Protein AF-0000000072976111 (afdb_homodimer)

Solvent-accessible surface area (backbone atoms only — not comparable to full-atom values): 24534 Å² total; per-residue (Å²): 125,58,27,37,36,39,26,38,39,59,44,49,35,43,54,21,52,17,54,51,40,58,30,54,79,53,72,40,52,90,49,45,49,78,42,75,43,76,59,90,43,78,83,38,37,38,70,80,28,63,91,47,74,87,40,64,49,66,30,28,33,31,43,64,91,65,44,71,29,44,25,68,67,24,44,53,55,44,49,36,68,76,41,59,88,54,51,40,54,50,83,52,66,63,30,27,42,41,35,38,22,57,37,40,43,60,66,54,44,56,60,52,46,60,66,75,46,58,38,41,71,77,38,19,40,49,83,59,77,77,53,70,68,35,49,56,45,48,52,51,50,50,49,53,52,52,49,38,24,62,76,41,63,29,84,54,72,33,50,42,28,69,80,31,52,40,53,26,62,42,40,38,57,35,48,26,42,55,22,43,57,59,90,64,57,69,72,53,47,51,36,31,50,45,48,63,63,30,67,70,50,43,50,48,46,51,51,16,71,74,72,42,83,86,61,71,87,71,58,68,102,49,58,69,46,75,54,82,124,123,57,28,36,35,39,27,37,38,59,43,48,35,41,54,23,52,17,54,49,39,58,30,54,78,54,73,39,53,90,49,45,48,77,42,77,44,76,60,92,41,76,85,39,36,38,70,80,30,64,89,46,74,87,41,61,51,65,29,29,34,32,43,64,89,64,44,70,27,43,24,68,67,23,44,53,55,44,49,38,68,76,39,60,87,54,52,39,53,49,84,51,65,61,32,26,42,43,34,38,21,56,36,40,45,60,65,53,45,55,61,51,46,58,67,74,44,59,40,41,72,77,38,20,41,49,84,60,77,77,53,70,69,35,48,54,45,48,53,50,50,50,49,53,50,52,50,37,24,62,75,42,63,30,83,55,70,32,49,43,28,69,80,29,53,39,51,25,63,41,41,36,55,36,48,26,42,55,22,43,55,60,90,66,58,68,70,52,48,52,37,30,51,46,47,62,63,29,67,69,52,43,50,47,45,50,49,17,71,73,70,44,83,85,62,72,86,71,57,68,102,50,58,70,45,75,55,85,125

Nearest PDB structures (foldseek):
  4gf0-assembly1_A  TM=6.547E-01  e=2.265E-08  Sulfitobacter sp. NAS-14.1
  4png-assembly1_A  TM=7.060E-01  e=2.102E-06  Drosophila melanogaster
  7ebt-assembly2_B  TM=7.185E-01  e=7.086E-06  Aedes aegypti
  4yh2-assembly1_C  TM=6.946E-01  e=8.839E-06  Drosophila melanogaster
  3lxt-assembly1_A  TM=6.595E-01  e=6.705E-06  Pseudomonas protegens Pf-5

pLDDT: mean 95.56, std 4.3, range [70.62, 98.88]

Organism: NCBI:txid391626

Radius of gyration: 21.77 Å; Cα contacts (8 Å, |Δi|>4): 771; chains: 2; bounding box: 48×62×55 Å

InterPro domains:
  IPR004045 Glutathione S-transferase, N-terminal [PF13409] (49-81)
  IPR036249 Thioredoxin-like superfamily [SSF52833] (35-109)
  IPR036282 Glutathione S-transferase, C-terminal domain superfamily [SSF47616] (88-205)

Foldseek 3Di:
DAKEWEAEQLFFGLLSQLLLCLCVVLVNVVRYDYHYDYALDLQRQCVVCVVPPPASAPTWMADPVGDIDRASLSSQVVCCVVCVVSCQAPPPPVLRVLLVVLLVCLRPDLCQLCVVQTGGQFFAFPPADRDPVNVVSLVVNLVSQVVQCVRQVAPDLDRNHPNHSSLSSCLRVLRSCQRHVDPHDPNSVSNSVCSLPDPSSVVSSVCSVVPPDDRCVNDDPGDTDGRDD/DAKEWEAEQLFFGLLSQLLLCLCVVLVNVVRYDYHYDYALDLQRQCVVCVVPPPASAPTWMADPVGDIDRASVSSQVVCCVVCVVSCQAPPPPVLRVLLVVLLVCLRPDLCQLCVVQTGGQFFAFPPADRPPVNVVSLVVNLVSQVVQCVRQVAPDLDRNHPNHSSLSSCLSVLRSCQRHVDPHDPNSVSNSVCSLPDPSSVVSSVCSVVPPDDRCVNDDPGDTDGRDD

Structure (mmCIF, N/CA/C/O backbone):
data_AF-0000000072976111-model_v1
#
loop_
_entity.id
_entity.type
_entity.pdbx_description
1 polymer 'Putative gluthatione S-transferase'
#
loop_
_atom_site.group_PDB
_atom_site.id
_atom_site.type_symbol
_atom_site.label_atom_id
_atom_site.label_alt_id
_atom_site.label_comp_id
_atom_site.label_asym_id
_atom_site.label_entity_id
_atom_site.label_seq_id
_atom_site.pdbx_PDB_ins_code
_atom_site.Cartn_x
_atom_site.Cartn_y
_atom_site.Cartn_z
_atom_site.occupancy
_atom_site.B_iso_or_equiv
_atom_site.auth_seq_id
_atom_site.auth_comp_id
_atom_site.auth_asym_id
_atom_site.auth_atom_id
_atom_site.pdbx_PDB_model_num
ATOM 1 N N . MET A 1 1 ? 12.695 0.795 -25.906 1 77.62 1 MET A N 1
ATOM 2 C CA . MET A 1 1 ? 13.523 0.002 -25 1 77.62 1 MET A CA 1
ATOM 3 C C . MET A 1 1 ? 12.656 -0.801 -24.031 1 77.62 1 MET A C 1
ATOM 5 O O . MET A 1 1 ? 11.516 -0.433 -23.766 1 77.62 1 MET A O 1
ATOM 9 N N . LEU A 1 2 ? 13.156 -2.045 -23.531 1 92.69 2 LEU A N 1
ATOM 10 C CA . LEU A 1 2 ? 12.422 -3.002 -22.719 1 92.69 2 LEU A CA 1
ATOM 11 C C . LEU A 1 2 ? 12.453 -2.602 -21.25 1 92.69 2 LEU A C 1
ATOM 13 O O . LEU A 1 2 ? 13.383 -1.922 -20.812 1 92.69 2 LEU A O 1
ATOM 17 N N . TYR A 1 3 ? 11.375 -2.855 -20.609 1 98 3 TYR A N 1
ATOM 18 C CA . TYR A 1 3 ? 11.398 -2.826 -19.156 1 98 3 TYR A CA 1
ATOM 19 C C . TYR A 1 3 ? 12.25 -3.959 -18.594 1 98 3 TYR A C 1
ATOM 21 O O . TYR A 1 3 ? 12.398 -5.004 -19.234 1 98 3 TYR A O 1
ATOM 29 N N . GLN A 1 4 ? 12.875 -3.672 -17.469 1 98.19 4 GLN A N 1
ATOM 30 C CA . GLN A 1 4 ? 13.484 -4.75 -16.703 1 98.19 4 GLN A CA 1
ATOM 31 C C . GLN A 1 4 ? 12.641 -5.098 -15.477 1 98.19 4 GLN A C 1
ATOM 33 O O . GLN A 1 4 ? 12.109 -4.207 -14.805 1 98.19 4 GLN A O 1
ATOM 38 N N . LEU A 1 5 ? 12.484 -6.336 -15.242 1 98.38 5 LEU A N 1
ATOM 39 C CA . LEU A 1 5 ? 11.789 -6.832 -14.055 1 98.38 5 LEU A CA 1
ATOM 40 C C . LEU A 1 5 ? 12.641 -7.855 -13.312 1 98.38 5 LEU A C 1
ATOM 42 O O . LEU A 1 5 ? 12.93 -8.938 -13.844 1 98.38 5 LEU A O 1
ATOM 46 N N . ILE A 1 6 ? 13.117 -7.465 -12.164 1 98.19 6 ILE A N 1
ATOM 47 C CA . ILE A 1 6 ? 13.945 -8.336 -11.336 1 98.19 6 ILE A CA 1
ATOM 48 C C . ILE A 1 6 ? 13.086 -9.023 -10.281 1 98.19 6 ILE A C 1
ATOM 50 O O . ILE A 1 6 ? 12.43 -8.367 -9.477 1 98.19 6 ILE A O 1
ATOM 54 N N . LEU A 1 7 ? 13.102 -10.336 -10.328 1 97.75 7 LEU A N 1
ATOM 55 C CA . LEU A 1 7 ? 12.289 -11.18 -9.461 1 97.75 7 LEU A CA 1
ATOM 56 C C . LEU A 1 7 ? 13.156 -12.148 -8.672 1 97.75 7 LEU A C 1
ATOM 58 O O . LEU A 1 7 ? 14.336 -12.328 -8.984 1 97.75 7 LEU A O 1
ATOM 62 N N . GLY A 1 8 ? 12.578 -12.688 -7.633 1 96.75 8 GLY A N 1
ATOM 63 C CA . GLY A 1 8 ? 13.305 -13.641 -6.801 1 96.75 8 GLY A CA 1
ATOM 64 C C . GLY A 1 8 ? 12.922 -15.086 -7.078 1 96.75 8 GLY A C 1
ATOM 65 O O . GLY A 1 8 ? 12.148 -15.359 -8 1 96.75 8 GLY A O 1
ATOM 66 N N . ASN A 1 9 ? 13.562 -15.969 -6.246 1 96.88 9 ASN A N 1
ATOM 67 C CA . ASN A 1 9 ? 13.273 -17.406 -6.324 1 96.88 9 ASN A CA 1
ATOM 68 C C . ASN A 1 9 ? 11.781 -17.656 -6.516 1 96.88 9 ASN A C 1
ATOM 70 O O . ASN A 1 9 ? 10.969 -17.297 -5.664 1 96.88 9 ASN A O 1
ATOM 74 N N . ARG A 1 10 ? 11.422 -18.406 -7.609 1 97.94 10 ARG A N 1
ATOM 75 C CA . ARG A 1 10 ? 10.039 -18.547 -8.039 1 97.94 10 ARG A CA 1
ATOM 76 C C . ARG A 1 10 ? 9.234 -19.359 -7.027 1 97.94 10 ARG A C 1
ATOM 78 O O . ARG A 1 10 ? 8.008 -19.219 -6.945 1 97.94 10 ARG A O 1
ATOM 85 N N . LEU A 1 11 ? 9.898 -20.078 -6.176 1 97.56 11 LEU A N 1
ATOM 86 C CA . LEU A 1 11 ? 9.203 -21.016 -5.301 1 97.56 11 LEU A CA 1
ATOM 87 C C . LEU A 1 11 ? 8.867 -20.359 -3.963 1 97.56 11 LEU A C 1
ATOM 89 O O . LEU A 1 11 ? 8.062 -20.891 -3.193 1 97.56 11 LEU A O 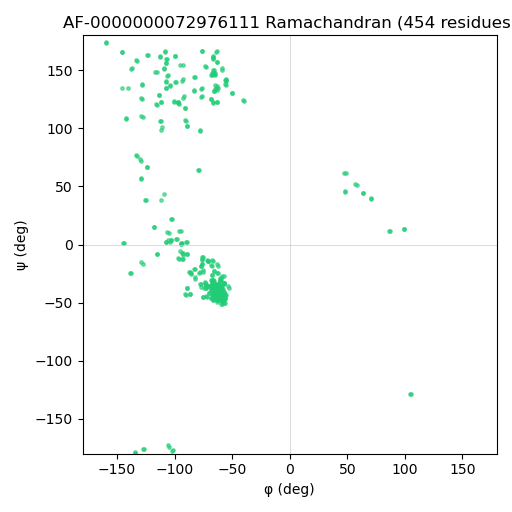1
ATOM 93 N N . TYR A 1 12 ? 9.492 -19.172 -3.758 1 96.12 12 TYR A N 1
ATOM 94 C CA . TYR A 1 12 ? 9.43 -18.734 -2.367 1 96.12 12 TYR A CA 1
ATOM 95 C C . TYR A 1 12 ? 9.148 -17.234 -2.279 1 96.12 12 TYR A C 1
ATOM 97 O O . TYR A 1 12 ? 8.68 -16.75 -1.246 1 96.12 12 TYR A O 1
ATOM 105 N N . PHE A 1 13 ? 9.469 -16.469 -3.301 1 94.75 13 PHE A N 1
ATOM 106 C CA . PHE A 1 13 ? 9.32 -15.023 -3.225 1 94.75 13 PHE A CA 1
ATOM 107 C C . PHE A 1 13 ? 7.93 -14.594 -3.682 1 94.75 13 PHE A C 1
ATOM 109 O O . PHE A 1 13 ? 7.672 -14.477 -4.883 1 94.75 13 PHE A O 1
ATOM 116 N N . SER A 1 14 ? 7.098 -14.297 -2.719 1 96.44 14 SER A N 1
ATOM 117 C CA . SER A 1 14 ? 5.656 -14.133 -2.902 1 96.44 14 SER A CA 1
ATOM 118 C C . SER A 1 14 ? 5.348 -12.969 -3.834 1 96.44 14 SER A C 1
ATOM 120 O O . SER A 1 14 ? 4.574 -13.109 -4.781 1 96.44 14 SER A O 1
ATOM 122 N N . TRP A 1 15 ? 6.008 -11.789 -3.631 1 97 15 TRP A N 1
ATOM 123 C CA . TRP A 1 15 ? 5.648 -10.609 -4.422 1 97 15 TRP A CA 1
ATOM 124 C C . TRP A 1 15 ? 6.23 -10.703 -5.828 1 97 15 TRP A C 1
ATOM 126 O O . TRP A 1 15 ? 5.793 -9.992 -6.734 1 97 15 TRP A O 1
ATOM 136 N N . SER A 1 16 ? 7.215 -11.547 -5.992 1 97.69 16 SER A N 1
ATOM 137 C CA . SER A 1 16 ? 7.707 -11.836 -7.336 1 97.69 16 SER A CA 1
ATOM 138 C C . SER A 1 16 ? 6.66 -12.586 -8.156 1 97.69 16 SER A C 1
ATOM 140 O O . SER A 1 16 ? 6.551 -12.375 -9.367 1 97.69 16 SER A O 1
ATOM 142 N N . ILE A 1 17 ? 5.887 -13.469 -7.512 1 98.56 17 ILE A N 1
ATOM 143 C CA . ILE A 1 17 ? 4.777 -14.141 -8.18 1 98.56 17 ILE A CA 1
ATOM 144 C C . ILE A 1 17 ? 3.789 -13.102 -8.711 1 98.56 17 ILE A C 1
ATOM 146 O O . ILE A 1 17 ? 3.385 -13.156 -9.875 1 98.56 17 ILE A O 1
ATOM 150 N N . ALA A 1 18 ? 3.432 -12.18 -7.863 1 98.81 18 ALA A N 1
ATOM 151 C CA . ALA A 1 18 ? 2.459 -11.148 -8.227 1 98.81 18 ALA A CA 1
ATOM 152 C C . ALA A 1 18 ? 2.938 -10.344 -9.43 1 98.81 18 ALA A C 1
ATOM 154 O O . ALA A 1 18 ? 2.189 -10.141 -10.391 1 98.81 18 ALA A O 1
ATOM 155 N N . ALA A 1 19 ? 4.176 -9.906 -9.367 1 98.75 19 ALA A N 1
ATOM 156 C CA . ALA A 1 19 ? 4.711 -9.078 -10.438 1 98.75 19 ALA A CA 1
ATOM 157 C C . ALA A 1 19 ? 4.777 -9.852 -11.75 1 98.75 19 ALA A C 1
ATOM 159 O O . ALA A 1 19 ? 4.469 -9.305 -12.812 1 98.75 19 ALA A O 1
ATOM 160 N N . TYR A 1 20 ? 5.18 -11.07 -11.711 1 98.81 20 TYR A N 1
ATOM 161 C CA . TYR A 1 20 ? 5.191 -11.914 -12.906 1 98.81 20 TYR A CA 1
ATOM 162 C C . TYR A 1 20 ? 3.801 -12.008 -13.516 1 98.81 20 TYR A C 1
ATOM 164 O O . TYR A 1 20 ? 3.639 -11.852 -14.734 1 98.81 20 TYR A O 1
ATOM 172 N N . LEU A 1 21 ? 2.84 -12.25 -12.656 1 98.88 21 LEU A N 1
ATOM 173 C CA . LEU A 1 21 ? 1.475 -12.43 -13.141 1 98.88 21 LEU A CA 1
ATOM 174 C C . LEU A 1 21 ? 0.918 -11.117 -13.688 1 98.88 21 LEU A C 1
ATOM 176 O O . LEU A 1 21 ? 0.111 -11.125 -14.617 1 98.88 21 LEU A O 1
ATOM 180 N N . MET A 1 22 ? 1.345 -9.945 -13.156 1 98.75 22 MET A N 1
ATOM 181 C CA . MET A 1 22 ? 0.943 -8.648 -13.695 1 98.75 22 MET A CA 1
ATOM 182 C C . MET A 1 22 ? 1.381 -8.5 -15.148 1 98.75 22 MET A C 1
ATOM 184 O O . MET A 1 22 ? 0.712 -7.832 -15.938 1 98.75 22 MET A O 1
ATOM 188 N N . VAL A 1 23 ? 2.488 -9.141 -15.477 1 98.5 23 VAL A N 1
ATOM 189 C CA . VAL A 1 23 ? 3.055 -9.008 -16.812 1 98.5 23 VAL A CA 1
ATOM 190 C C . VAL A 1 23 ? 2.484 -10.094 -17.734 1 98.5 23 VAL A C 1
ATOM 192 O O . VAL A 1 23 ? 2.025 -9.805 -18.844 1 98.5 23 VAL A O 1
ATOM 195 N N . GLU A 1 24 ? 2.404 -11.273 -17.234 1 98.56 24 GLU A N 1
ATOM 196 C CA . GLU A 1 24 ? 2.033 -12.43 -18.031 1 98.56 24 GLU A CA 1
ATOM 197 C C . GLU A 1 24 ? 0.538 -12.438 -18.328 1 98.56 24 GLU A C 1
ATOM 199 O O . GLU A 1 24 ? 0.13 -12.664 -19.469 1 98.56 24 GLU A O 1
ATOM 204 N N . LYS A 1 25 ? -0.302 -12.18 -17.328 1 98.62 25 LYS A N 1
ATOM 205 C CA . LYS A 1 25 ? -1.751 -12.32 -17.453 1 98.62 25 LYS A CA 1
ATOM 206 C C . LYS A 1 25 ? -2.336 -11.234 -18.344 1 98.62 25 LYS A C 1
ATOM 208 O O . LYS A 1 25 ? -3.475 -11.344 -18.812 1 98.62 25 LYS A O 1
ATOM 213 N N . PHE A 1 26 ? -1.549 -10.195 -18.625 1 98.5 26 PHE A N 1
ATOM 214 C CA . PHE A 1 26 ? -2.059 -9.094 -19.438 1 98.5 26 PHE A CA 1
ATOM 215 C C . PHE A 1 26 ? -1.263 -8.961 -20.719 1 98.5 26 PHE A C 1
ATOM 217 O O . PHE A 1 26 ? -1.257 -7.902 -21.344 1 98.5 26 PHE A O 1
ATOM 224 N N . ASP A 1 27 ? -0.489 -10 -21.047 1 97.94 27 ASP A N 1
ATOM 225 C CA . ASP A 1 27 ? 0.209 -10.141 -22.312 1 97.94 27 ASP A CA 1
ATOM 226 C C . ASP A 1 27 ? 1.253 -9.047 -22.5 1 97.94 27 ASP A C 1
ATOM 228 O O . ASP A 1 27 ? 1.357 -8.453 -23.578 1 97.94 27 ASP A O 1
ATOM 232 N N . LEU A 1 28 ? 1.996 -8.797 -21.438 1 98.19 28 LEU A N 1
ATOM 233 C CA . LEU A 1 28 ? 3.01 -7.746 -21.484 1 98.19 28 LEU A CA 1
ATOM 234 C C . LEU A 1 28 ? 4.41 -8.352 -21.531 1 98.19 28 LEU A C 1
ATOM 236 O O . LEU A 1 28 ? 5.402 -7.617 -21.578 1 98.19 28 LEU A O 1
ATOM 240 N N . SER A 1 29 ? 4.535 -9.641 -21.562 1 97 29 SER A N 1
ATOM 241 C CA . SER A 1 29 ? 5.812 -10.328 -21.422 1 97 29 SER A CA 1
ATOM 242 C C . SER A 1 29 ? 6.812 -9.859 -22.484 1 97 29 SER A C 1
ATOM 244 O O . SER A 1 29 ? 8.008 -9.766 -22.219 1 97 29 SER A O 1
ATOM 246 N N . ASP A 1 30 ? 6.34 -9.516 -23.672 1 97.25 30 ASP A N 1
ATOM 247 C CA . ASP A 1 30 ? 7.223 -9.117 -24.75 1 97.25 30 ASP A CA 1
ATOM 248 C C . ASP A 1 30 ? 7.84 -7.746 -24.484 1 97.25 30 ASP A C 1
ATOM 250 O O . ASP A 1 30 ? 8.812 -7.359 -25.141 1 97.25 30 ASP A O 1
ATOM 254 N N . HIS A 1 31 ? 7.324 -7.02 -23.547 1 97.94 31 HIS A N 1
ATOM 255 C CA . HIS A 1 31 ? 7.824 -5.684 -23.234 1 97.94 31 HIS A CA 1
ATOM 256 C C . HIS A 1 31 ? 8.852 -5.73 -22.109 1 97.94 31 HIS A C 1
ATOM 258 O O . HIS A 1 31 ? 9.438 -4.703 -21.75 1 97.94 31 HIS A O 1
ATOM 264 N N . PHE A 1 32 ? 9.164 -6.953 -21.578 1 98.44 32 PHE A N 1
ATOM 265 C CA . PHE A 1 32 ? 9.961 -7.027 -20.359 1 98.44 32 PHE A CA 1
ATOM 266 C C . PHE A 1 32 ? 11.148 -7.969 -20.547 1 98.44 32 PHE A C 1
ATOM 268 O O . PHE A 1 32 ? 11.016 -9.016 -21.188 1 98.44 32 PHE A O 1
ATOM 275 N N . ASP A 1 33 ? 12.258 -7.543 -20.062 1 98.38 33 ASP A N 1
ATOM 276 C CA . ASP A 1 33 ? 13.359 -8.438 -19.703 1 98.38 33 ASP A CA 1
ATOM 277 C C . ASP A 1 33 ? 13.258 -8.891 -18.25 1 98.38 33 ASP A C 1
ATOM 279 O O . ASP A 1 33 ? 13.547 -8.117 -17.344 1 98.38 33 ASP A O 1
ATOM 283 N N . ILE A 1 34 ? 12.875 -10.133 -18.016 1 98.12 34 ILE A N 1
ATOM 284 C CA . ILE A 1 34 ? 12.648 -10.648 -16.672 1 98.12 34 ILE A CA 1
ATOM 285 C C . ILE A 1 34 ? 13.891 -11.391 -16.188 1 98.12 34 ILE A C 1
ATOM 287 O O . ILE A 1 34 ? 14.375 -12.312 -16.844 1 98.12 34 ILE A O 1
ATOM 291 N N . LYS A 1 35 ? 14.422 -10.961 -15.07 1 97.56 35 LYS A N 1
ATOM 292 C CA . LYS A 1 35 ? 15.57 -11.586 -14.438 1 97.56 35 LYS A CA 1
ATOM 293 C C . LYS A 1 35 ? 15.195 -12.211 -13.094 1 97.56 35 LYS A C 1
ATOM 295 O O . LYS A 1 35 ? 14.602 -11.547 -12.25 1 97.56 35 LYS A O 1
ATOM 300 N N . ILE A 1 36 ? 15.555 -13.469 -12.914 1 98.12 36 ILE A N 1
ATOM 301 C CA . ILE A 1 36 ? 15.352 -14.172 -11.648 1 98.12 36 ILE A CA 1
ATOM 302 C C . ILE A 1 36 ? 16.656 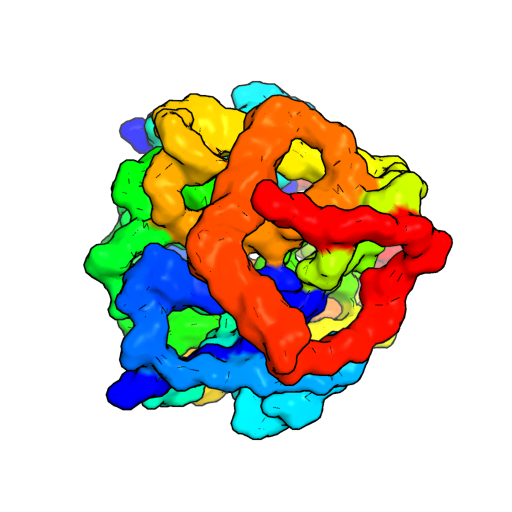-14.219 -10.867 1 98.12 36 ILE A C 1
ATOM 304 O O . ILE A 1 36 ? 17.688 -14.648 -11.391 1 98.12 36 ILE A O 1
ATOM 308 N N . VAL A 1 37 ? 16.625 -13.695 -9.641 1 97.06 37 VAL A N 1
ATOM 309 C CA . VAL A 1 37 ? 17.797 -13.773 -8.766 1 97.06 37 VAL A CA 1
ATOM 310 C C . VAL A 1 37 ? 17.484 -14.688 -7.582 1 97.06 37 VAL A C 1
ATOM 312 O O . VAL A 1 37 ? 16.328 -14.969 -7.293 1 97.06 37 VAL A O 1
ATOM 315 N N . HIS A 1 38 ? 18.516 -15.172 -6.883 1 95.62 38 HIS A N 1
ATOM 316 C CA . HIS A 1 38 ? 18.344 -16.172 -5.84 1 95.62 38 HIS A CA 1
ATOM 317 C C . HIS A 1 38 ? 19.047 -15.75 -4.551 1 95.62 38 HIS A C 1
ATOM 319 O O . HIS A 1 38 ? 20.016 -16.391 -4.125 1 95.62 38 HIS A O 1
ATOM 325 N N . PRO A 1 39 ? 18.406 -14.766 -3.91 1 91.19 39 PRO A N 1
ATOM 326 C CA . PRO A 1 39 ? 18.969 -14.438 -2.594 1 91.19 39 PRO A CA 1
ATOM 327 C C . PRO A 1 39 ? 18.812 -15.578 -1.589 1 91.19 39 PRO A C 1
ATOM 329 O O . PRO A 1 39 ? 17.812 -16.281 -1.595 1 91.19 39 PRO A O 1
ATOM 332 N N . GLU A 1 40 ? 19.828 -15.656 -0.709 1 82.38 40 GLU A N 1
ATOM 333 C CA . GLU A 1 40 ? 19.766 -16.688 0.328 1 82.38 40 GLU A CA 1
ATOM 334 C C . GLU A 1 40 ? 18.812 -16.281 1.44 1 82.38 40 GLU A C 1
ATOM 336 O O . GLU A 1 40 ? 18.25 -17.141 2.119 1 82.38 40 GLU A O 1
ATOM 341 N N . ALA A 1 41 ? 18.859 -15.016 1.67 1 76.56 41 ALA A N 1
ATOM 342 C CA . ALA A 1 41 ? 17.953 -14.414 2.645 1 76.56 41 ALA A CA 1
ATOM 343 C C . ALA A 1 41 ? 17.547 -13.008 2.219 1 76.56 41 ALA A C 1
ATOM 345 O O . ALA A 1 41 ? 18.078 -12.461 1.257 1 76.56 41 ALA A O 1
ATOM 346 N N . GLU A 1 42 ? 16.484 -12.516 2.918 1 70.62 42 GLU A N 1
ATOM 347 C CA . GLU A 1 42 ? 16.016 -11.156 2.625 1 70.62 42 GLU A CA 1
ATOM 348 C C . GLU A 1 42 ? 17.172 -10.156 2.699 1 70.62 42 GLU A C 1
ATOM 350 O O . GLU A 1 42 ? 17.25 -9.227 1.892 1 70.62 42 GLU A O 1
ATOM 355 N N . ALA A 1 43 ? 18.031 -10.398 3.631 1 75.19 43 ALA A N 1
ATOM 356 C CA . ALA A 1 43 ? 19.156 -9.492 3.832 1 75.19 43 ALA A CA 1
ATOM 357 C C . ALA A 1 43 ? 20.109 -9.539 2.645 1 75.19 43 ALA A C 1
ATOM 359 O O . ALA A 1 43 ? 20.891 -8.602 2.43 1 75.19 43 ALA A O 1
ATOM 360 N N . ASP A 1 44 ? 19.922 -10.523 1.878 1 86.69 44 ASP A N 1
ATOM 361 C CA . ASP A 1 44 ? 20.828 -10.727 0.755 1 86.69 44 ASP A CA 1
ATOM 362 C C . ASP A 1 44 ? 20.297 -10.047 -0.509 1 86.69 44 ASP A C 1
ATOM 364 O O . ASP A 1 44 ? 21.031 -9.93 -1.503 1 86.69 44 ASP A O 1
ATOM 368 N N . VAL A 1 45 ? 19.125 -9.586 -0.448 1 89.25 45 VAL A N 1
ATOM 369 C CA . VAL A 1 45 ? 18.516 -8.969 -1.62 1 89.25 45 VAL A CA 1
ATOM 370 C C . VAL A 1 45 ? 19.312 -7.742 -2.033 1 89.25 45 VAL A C 1
ATOM 372 O O . VAL A 1 45 ? 19.469 -7.469 -3.225 1 89.25 45 VAL A O 1
ATOM 375 N N . ALA A 1 46 ? 19.797 -7.039 -1.009 1 87.25 46 ALA A N 1
ATOM 376 C CA . ALA A 1 46 ? 20.531 -5.797 -1.248 1 87.25 46 ALA A CA 1
ATOM 377 C C . ALA A 1 46 ? 21.734 -6.039 -2.154 1 87.25 46 ALA A C 1
ATOM 379 O O . ALA A 1 46 ? 22.094 -5.176 -2.959 1 87.25 46 ALA A O 1
ATOM 380 N N . ARG A 1 47 ? 22.328 -7.195 -2.021 1 89.5 47 ARG A N 1
ATOM 381 C CA . ARG A 1 47 ? 23.5 -7.531 -2.828 1 89.5 47 ARG A CA 1
ATOM 382 C C . ARG A 1 47 ? 23.141 -7.574 -4.312 1 89.5 47 ARG A C 1
ATOM 384 O O . ARG A 1 47 ? 23.922 -7.105 -5.152 1 89.5 47 ARG A O 1
ATOM 391 N N . PHE A 1 48 ? 22.016 -8.102 -4.633 1 91.62 48 PHE A N 1
ATOM 392 C CA . PHE A 1 48 ? 21.578 -8.242 -6.016 1 91.62 48 PHE A CA 1
ATOM 393 C C . PHE A 1 48 ? 21.109 -6.906 -6.582 1 91.62 48 PHE A C 1
ATOM 395 O O . PHE A 1 48 ? 21.094 -6.719 -7.801 1 91.62 48 PHE A O 1
ATOM 402 N N . LEU A 1 49 ? 20.734 -5.988 -5.707 1 94.12 49 LEU A N 1
ATOM 403 C CA . LEU A 1 49 ? 20.188 -4.703 -6.125 1 94.12 49 LEU A CA 1
ATOM 404 C C . LEU A 1 49 ? 21.203 -3.58 -5.906 1 94.12 49 LEU A C 1
ATOM 406 O O . LEU A 1 49 ? 20.859 -2.4 -6.016 1 94.12 49 LEU A O 1
ATOM 410 N N . LYS A 1 50 ? 22.422 -3.877 -5.613 1 92 50 LYS A N 1
ATOM 411 C CA . LYS A 1 50 ? 23.438 -2.914 -5.203 1 92 50 LYS A CA 1
ATOM 412 C C . LYS A 1 50 ? 23.641 -1.842 -6.27 1 92 50 LYS A C 1
ATOM 414 O O . LYS A 1 50 ? 23.953 -0.695 -5.949 1 92 50 LYS A O 1
ATOM 419 N N . ASP A 1 51 ? 23.391 -2.115 -7.516 1 92 51 ASP A N 1
ATOM 420 C CA . ASP A 1 51 ? 23.656 -1.189 -8.609 1 92 51 ASP A CA 1
ATOM 421 C C . ASP A 1 51 ? 22.391 -0.44 -9.016 1 92 51 ASP A C 1
ATOM 423 O O . ASP A 1 51 ? 22.391 0.322 -9.984 1 92 51 ASP A O 1
ATOM 427 N N . ILE A 1 52 ? 21.312 -0.678 -8.25 1 93.56 52 ILE A N 1
ATOM 428 C CA . ILE A 1 52 ? 20.031 -0.05 -8.562 1 93.56 52 ILE A CA 1
ATOM 429 C C . ILE A 1 52 ? 19.469 0.626 -7.316 1 93.56 52 ILE A C 1
ATOM 431 O O . ILE A 1 52 ? 18.328 0.374 -6.934 1 93.56 52 ILE A O 1
ATOM 435 N N . PRO A 1 53 ? 20.266 1.541 -6.746 1 90.94 53 PRO A N 1
ATOM 436 C CA . PRO A 1 53 ? 19.719 2.252 -5.586 1 90.94 53 PRO A CA 1
ATOM 437 C C . PRO A 1 53 ? 18.516 3.131 -5.945 1 90.94 53 PRO A C 1
ATOM 439 O O . PRO A 1 53 ? 18.422 3.615 -7.078 1 90.94 53 PRO A O 1
ATOM 442 N N . PRO A 1 54 ? 17.578 3.258 -5.055 1 93.38 54 PRO A N 1
ATOM 443 C CA . PRO A 1 54 ? 17.609 2.828 -3.656 1 93.38 54 PRO A CA 1
ATOM 444 C C . PRO A 1 54 ? 16.812 1.539 -3.42 1 93.38 54 PRO A C 1
ATOM 446 O O . PRO A 1 54 ? 16.359 1.288 -2.305 1 93.38 54 PRO A O 1
ATOM 449 N N . ALA A 1 55 ? 16.594 0.75 -4.453 1 94.62 55 ALA A N 1
ATOM 450 C CA . ALA A 1 55 ? 15.828 -0.487 -4.359 1 94.62 55 ALA A CA 1
ATOM 451 C C . ALA A 1 55 ? 16.406 -1.409 -3.287 1 94.62 55 ALA A C 1
ATOM 453 O O . ALA A 1 55 ? 17.625 -1.516 -3.141 1 94.62 55 ALA A O 1
ATOM 454 N N . ARG A 1 56 ? 15.516 -2.072 -2.576 1 91.94 56 ARG A N 1
ATOM 455 C CA . ARG A 1 56 ? 15.977 -2.982 -1.533 1 91.94 56 ARG A CA 1
ATOM 456 C C . ARG A 1 56 ? 15.078 -4.207 -1.438 1 91.94 56 ARG A C 1
ATOM 458 O O . ARG A 1 56 ? 15.234 -5.035 -0.539 1 91.94 56 ARG A O 1
ATOM 465 N N . THR A 1 57 ? 14.078 -4.227 -2.314 1 92.75 57 THR A N 1
ATOM 466 C CA . THR A 1 57 ? 13.141 -5.348 -2.283 1 92.75 57 THR A CA 1
ATOM 467 C C . THR A 1 57 ? 12.898 -5.895 -3.688 1 92.75 57 THR A C 1
ATOM 469 O O . THR A 1 57 ? 13.242 -5.238 -4.68 1 92.75 57 THR A O 1
ATOM 472 N N . LEU A 1 58 ? 12.461 -7.109 -3.775 1 95.56 58 LEU A N 1
ATOM 473 C CA . LEU A 1 58 ? 11.93 -7.715 -4.992 1 95.56 58 LEU A CA 1
ATOM 474 C C . LEU A 1 58 ? 10.422 -7.879 -4.91 1 95.56 58 LEU A C 1
ATOM 476 O O . LEU A 1 58 ? 9.883 -8.164 -3.836 1 95.56 58 LEU A O 1
ATOM 480 N N . PRO A 1 59 ? 9.711 -7.633 -5.953 1 97.5 59 PRO A N 1
ATOM 481 C CA . PRO A 1 59 ? 10.164 -7.281 -7.301 1 97.5 59 PRO A CA 1
ATOM 482 C C . PRO A 1 59 ? 10.695 -5.855 -7.391 1 97.5 59 PRO A C 1
ATOM 484 O O . PRO A 1 59 ? 10.328 -5.004 -6.578 1 97.5 59 PRO A O 1
ATOM 487 N N . THR A 1 60 ? 11.562 -5.645 -8.32 1 98.06 60 THR A N 1
ATOM 488 C CA . THR A 1 60 ? 12.008 -4.32 -8.734 1 98.06 60 THR A CA 1
ATOM 489 C C . THR A 1 60 ? 11.906 -4.172 -10.25 1 98.06 60 THR A C 1
ATOM 491 O O . THR A 1 60 ? 12.359 -5.039 -11 1 98.06 60 THR A O 1
ATOM 494 N N . MET A 1 61 ? 11.234 -3.166 -10.719 1 98.44 61 MET A N 1
ATOM 495 C CA . MET A 1 61 ? 11.094 -2.857 -12.133 1 98.44 61 MET A CA 1
ATOM 496 C C . MET A 1 61 ? 11.914 -1.627 -12.508 1 98.44 61 MET A C 1
ATOM 498 O O . MET A 1 61 ? 11.969 -0.657 -11.75 1 98.44 61 MET A O 1
ATOM 502 N N . ILE A 1 62 ? 12.609 -1.669 -13.562 1 97.88 62 ILE A N 1
ATOM 503 C CA . ILE A 1 62 ? 13.289 -0.514 -14.141 1 97.88 62 ILE A CA 1
ATOM 504 C C . ILE A 1 62 ? 12.641 -0.144 -15.469 1 97.88 62 ILE A C 1
ATOM 506 O O . ILE A 1 62 ? 12.531 -0.98 -16.375 1 97.88 62 ILE A O 1
ATOM 510 N N . THR A 1 63 ? 12.195 1.032 -15.555 1 97.06 63 THR A N 1
ATOM 511 C CA . THR A 1 63 ? 11.539 1.499 -16.781 1 97.06 63 THR A CA 1
ATOM 512 C C . THR A 1 63 ? 12.57 1.793 -17.859 1 97.06 63 THR A C 1
ATOM 514 O O . THR A 1 63 ? 13.766 1.882 -17.578 1 97.06 63 THR A O 1
ATOM 517 N N . PRO A 1 64 ? 12.07 1.951 -19.094 1 95.94 64 PRO A N 1
ATOM 518 C CA . PRO A 1 64 ? 13 2.205 -20.188 1 95.94 64 PRO A CA 1
ATOM 519 C C . PRO A 1 64 ? 13.812 3.486 -19.984 1 95.94 64 PRO A C 1
ATOM 521 O O . PRO A 1 64 ? 14.953 3.57 -20.438 1 95.94 64 PRO A O 1
ATOM 524 N N . GLU A 1 65 ? 13.234 4.445 -19.281 1 93.69 65 GLU A N 1
ATOM 525 C CA . GLU A 1 65 ? 13.938 5.711 -19.062 1 93.69 65 GLU A CA 1
ATOM 526 C C . GLU A 1 65 ? 14.789 5.664 -17.797 1 93.69 65 GLU A C 1
ATOM 528 O O . GLU A 1 65 ? 15.391 6.668 -17.406 1 93.69 65 GLU A O 1
ATOM 533 N N . GLY A 1 66 ? 14.82 4.535 -17.125 1 94.06 66 GLY A N 1
ATOM 534 C CA . GLY A 1 66 ? 15.805 4.305 -16.078 1 94.06 66 GLY A CA 1
ATOM 535 C C . GLY A 1 66 ? 15.258 4.531 -14.688 1 94.06 66 GLY A C 1
ATOM 536 O O . GLY A 1 66 ? 16.016 4.531 -13.711 1 94.06 66 GLY A O 1
ATOM 537 N N . VAL A 1 67 ? 13.969 4.637 -14.555 1 95.06 67 VAL A N 1
ATOM 538 C CA . VAL A 1 67 ? 13.391 4.84 -13.227 1 95.06 67 VAL A CA 1
ATOM 539 C C . VAL A 1 67 ? 13.25 3.494 -12.516 1 95.06 67 VAL A C 1
ATOM 541 O O . VAL A 1 67 ? 12.781 2.518 -13.109 1 95.06 67 VAL A O 1
ATOM 544 N N . VAL A 1 68 ? 13.703 3.463 -11.242 1 97 68 VAL A N 1
ATOM 545 C CA . VAL A 1 68 ? 13.617 2.268 -10.406 1 97 68 VAL A CA 1
ATOM 546 C C . VAL A 1 68 ? 12.305 2.277 -9.625 1 97 68 VAL A C 1
ATOM 548 O O . VAL A 1 68 ? 12.047 3.197 -8.844 1 97 68 VAL A O 1
ATOM 551 N N . VAL A 1 69 ? 11.477 1.284 -9.891 1 97.38 69 VAL A N 1
ATOM 552 C CA . VAL A 1 69 ? 10.211 1.103 -9.18 1 97.38 69 VAL A CA 1
ATOM 553 C C . VAL A 1 69 ? 10.281 -0.152 -8.312 1 97.38 69 VAL A C 1
ATOM 555 O O . VAL A 1 69 ? 10.117 -1.269 -8.812 1 97.38 69 VAL A O 1
ATOM 558 N N . SER A 1 70 ? 10.562 0.058 -6.996 1 93.56 70 SER A N 1
ATOM 559 C CA . SER A 1 70 ? 10.852 -1.081 -6.129 1 93.56 70 SER A CA 1
ATOM 560 C C . SER A 1 70 ? 9.711 -1.329 -5.145 1 93.56 70 SER A C 1
ATOM 562 O O . SER A 1 70 ? 9.953 -1.559 -3.957 1 93.56 70 SER A O 1
ATOM 564 N N . ASP A 1 71 ? 8.438 -1.276 -5.539 1 93.38 71 ASP A N 1
ATOM 565 C CA . ASP A 1 71 ? 7.242 -1.578 -4.758 1 93.38 71 ASP A CA 1
ATOM 566 C C . ASP A 1 71 ? 6.164 -2.211 -5.633 1 93.38 71 ASP A C 1
ATOM 568 O O . ASP A 1 71 ? 5.883 -1.727 -6.73 1 93.38 71 ASP A O 1
ATOM 572 N N . SER A 1 72 ? 5.598 -3.256 -5.059 1 96.06 72 SER A N 1
ATOM 573 C CA . SER A 1 72 ? 4.676 -4.027 -5.891 1 96.06 72 SER A CA 1
ATOM 574 C C . SER A 1 72 ? 3.426 -3.221 -6.227 1 96.06 72 SER A C 1
ATOM 576 O O . SER A 1 72 ? 2.891 -3.326 -7.332 1 96.06 72 SER A O 1
ATOM 578 N N . SER A 1 73 ? 2.99 -2.457 -5.277 1 97.44 73 SER A N 1
ATOM 579 C CA . SER A 1 73 ? 1.817 -1.625 -5.531 1 97.44 73 SER A CA 1
ATOM 580 C C . SER A 1 73 ? 2.131 -0.522 -6.539 1 97.44 73 SER A C 1
ATOM 582 O O . SER A 1 73 ? 1.297 -0.188 -7.383 1 97.44 73 SER A O 1
ATOM 584 N N . ALA A 1 74 ? 3.305 0.044 -6.43 1 98.38 74 ALA A N 1
ATOM 585 C CA . ALA A 1 74 ? 3.744 1.044 -7.402 1 98.38 74 ALA A CA 1
ATOM 586 C C . ALA A 1 74 ? 3.891 0.432 -8.789 1 98.38 74 ALA A C 1
ATOM 588 O O . ALA A 1 74 ? 3.49 1.038 -9.789 1 98.38 74 ALA A O 1
ATOM 589 N N . ILE A 1 75 ? 4.438 -0.76 -8.867 1 98.62 75 ILE A N 1
ATOM 590 C CA . ILE A 1 75 ? 4.582 -1.46 -10.141 1 98.62 75 ILE A CA 1
ATOM 591 C C . ILE A 1 75 ? 3.207 -1.67 -10.766 1 98.62 75 ILE A C 1
ATOM 593 O O . ILE A 1 75 ? 3.008 -1.379 -11.953 1 98.62 75 ILE A O 1
ATOM 597 N N . ALA A 1 76 ? 2.246 -2.105 -9.984 1 98.69 76 ALA A N 1
ATOM 598 C CA . ALA A 1 76 ? 0.897 -2.381 -10.469 1 98.69 76 ALA A CA 1
ATOM 599 C C . ALA A 1 76 ? 0.27 -1.131 -11.078 1 98.69 76 ALA A C 1
ATOM 601 O O . ALA A 1 76 ? -0.196 -1.156 -12.219 1 98.69 76 ALA A O 1
ATOM 602 N N . GLU A 1 77 ? 0.296 -0.036 -10.336 1 98.62 77 GLU A N 1
ATOM 603 C CA . GLU A 1 77 ? -0.34 1.193 -10.797 1 98.62 77 GLU A CA 1
ATOM 604 C C . GLU A 1 77 ? 0.399 1.778 -12 1 98.62 77 GLU A C 1
ATOM 606 O O . GLU A 1 77 ? -0.224 2.312 -12.922 1 98.62 77 GLU A O 1
ATOM 611 N N . GLU A 1 78 ? 1.694 1.657 -12.008 1 98.06 78 GLU A N 1
ATOM 612 C CA . GLU A 1 78 ? 2.463 2.197 -13.125 1 98.06 78 GLU A CA 1
ATOM 613 C C . GLU A 1 78 ? 2.225 1.391 -14.398 1 98.06 78 GLU A C 1
ATOM 615 O O . GLU A 1 78 ? 2.098 1.959 -15.484 1 98.06 78 GLU A O 1
ATOM 620 N N . LEU A 1 79 ? 2.191 0.076 -14.234 1 98.44 79 LEU A N 1
ATOM 621 C CA . LEU A 1 79 ? 1.876 -0.74 -15.406 1 98.44 79 LEU A CA 1
ATOM 622 C C . LEU A 1 79 ? 0.531 -0.339 -16 1 98.44 79 LEU A C 1
ATOM 624 O O . LEU A 1 79 ? 0.403 -0.2 -17.219 1 98.44 79 LEU A O 1
ATOM 628 N N . SER A 1 80 ? -0.413 -0.152 -15.117 1 98.25 80 SER A N 1
ATOM 629 C CA . SER A 1 80 ? -1.74 0.239 -15.578 1 98.25 80 SER A CA 1
ATOM 630 C C . SER A 1 80 ? -1.695 1.566 -16.328 1 98.25 80 SER A C 1
ATOM 632 O O . SER A 1 80 ? -2.391 1.742 -17.328 1 98.25 80 SER A O 1
ATOM 634 N N . SER A 1 81 ? -0.916 2.52 -15.836 1 97.31 81 SER A N 1
ATOM 635 C CA . SER A 1 81 ? -0.809 3.828 -16.469 1 97.31 81 SER A CA 1
ATOM 636 C C . SER A 1 81 ? -0.064 3.74 -17.797 1 97.31 81 SER A C 1
ATOM 638 O O . SER A 1 81 ? -0.408 4.438 -18.75 1 97.31 81 SER A O 1
ATOM 640 N N . ARG A 1 82 ? 0.917 2.904 -17.891 1 97.31 82 ARG A N 1
ATOM 641 C CA . ARG A 1 82 ? 1.812 2.867 -19.031 1 97.31 82 ARG A CA 1
ATOM 642 C C . ARG A 1 82 ? 1.251 1.972 -20.141 1 97.31 82 ARG A C 1
ATOM 644 O O . ARG A 1 82 ? 1.614 2.115 -21.312 1 97.31 82 ARG A O 1
ATOM 651 N N . PHE A 1 83 ? 0.393 1.035 -19.781 1 97.88 83 PHE A N 1
ATOM 652 C CA . PHE A 1 83 ? -0.28 0.158 -20.734 1 97.88 83 PHE A CA 1
ATOM 653 C C . PHE A 1 83 ? -1.793 0.254 -20.578 1 97.88 83 PHE A C 1
ATOM 655 O O . PHE A 1 83 ? -2.455 -0.737 -20.266 1 97.88 83 PHE A O 1
ATOM 662 N N . PRO A 1 84 ? -2.34 1.396 -20.891 1 96.06 84 PRO A N 1
ATOM 663 C CA . PRO A 1 84 ? -3.764 1.625 -20.641 1 96.06 84 PRO A CA 1
ATOM 664 C C . PRO A 1 84 ? -4.664 0.672 -21.422 1 96.06 84 PRO A C 1
ATOM 666 O O . PRO A 1 84 ? -5.77 0.357 -20.969 1 96.06 84 PRO A O 1
ATOM 669 N N . ASP A 1 85 ? -4.238 0.143 -22.5 1 97.25 85 ASP A N 1
ATOM 670 C CA . ASP A 1 85 ? -5.051 -0.732 -23.344 1 97.25 85 ASP A CA 1
ATOM 671 C C . ASP A 1 85 ? -5.176 -2.123 -22.719 1 97.25 85 ASP A C 1
ATOM 673 O O . ASP A 1 85 ? -6.051 -2.902 -23.109 1 97.25 85 ASP A O 1
ATOM 677 N N . ALA A 1 86 ? -4.312 -2.428 -21.781 1 97.56 86 ALA A N 1
ATOM 678 C CA . ALA A 1 86 ? -4.324 -3.752 -21.156 1 97.56 86 ALA A CA 1
ATOM 679 C C . ALA A 1 86 ? -5.461 -3.877 -20.156 1 97.56 86 ALA A C 1
ATOM 681 O O . ALA A 1 86 ? -5.805 -4.98 -19.734 1 97.56 86 ALA A O 1
ATOM 682 N N . GLN A 1 87 ? -6.102 -2.768 -19.781 1 96.75 87 GLN A N 1
ATOM 683 C CA . GLN A 1 87 ? -7.25 -2.762 -18.875 1 96.75 87 GLN A CA 1
ATOM 684 C C . GLN A 1 87 ? -6.988 -3.631 -17.641 1 96.75 87 GLN A C 1
ATOM 686 O O . GLN A 1 87 ? -7.773 -4.531 -17.344 1 96.75 87 GLN A O 1
ATOM 691 N N . MET A 1 88 ? -5.969 -3.197 -16.938 1 98.56 88 MET A N 1
ATOM 692 C CA . MET A 1 88 ? -5.441 -4.047 -15.875 1 98.56 88 MET A CA 1
ATOM 693 C C . MET A 1 88 ? -6.258 -3.895 -14.602 1 98.56 88 MET A C 1
ATOM 695 O O . MET A 1 88 ? -6.176 -4.73 -13.695 1 98.56 88 MET A O 1
ATOM 699 N N . TRP A 1 89 ? -6.98 -2.793 -14.484 1 98.38 89 TRP A N 1
ATOM 700 C CA . TRP A 1 89 ? -8.016 -2.596 -13.469 1 98.38 89 TRP A CA 1
ATOM 701 C C . TRP A 1 89 ? -9.406 -2.646 -14.094 1 98.38 89 TRP A C 1
ATOM 703 O O . TRP A 1 89 ? -9.57 -2.381 -15.281 1 98.38 89 TRP A O 1
ATOM 713 N N . PRO A 1 90 ? -10.445 -2.992 -13.227 1 97.06 90 PRO A N 1
ATOM 714 C CA . PRO A 1 90 ? -11.805 -2.973 -13.781 1 97.06 90 PRO A CA 1
ATOM 715 C C . PRO A 1 90 ? -12.164 -1.623 -14.398 1 97.06 90 PRO A C 1
ATOM 717 O O . PRO A 1 90 ? -11.805 -0.575 -13.859 1 97.06 90 PRO A O 1
ATOM 720 N N . SER A 1 91 ? -12.867 -1.619 -15.508 1 95.31 91 SER A N 1
ATOM 721 C CA . SER A 1 91 ? -13.305 -0.391 -16.156 1 95.31 91 SER A CA 1
ATOM 722 C C . SER A 1 91 ? -14.43 0.281 -15.383 1 95.31 91 SER A C 1
ATOM 724 O O . SER A 1 91 ? -14.539 1.51 -15.375 1 95.31 91 SER A O 1
ATOM 726 N N . ASN A 1 92 ? -15.344 -0.575 -14.812 1 95.56 92 ASN A N 1
ATOM 727 C CA . ASN A 1 92 ? -16.391 -0.04 -13.953 1 95.56 92 ASN A CA 1
ATOM 728 C C . ASN A 1 92 ? -15.805 0.629 -12.711 1 95.56 92 ASN A C 1
ATOM 730 O O . ASN A 1 92 ? -15.078 -0.004 -11.945 1 95.56 92 ASN A O 1
ATOM 734 N N . PRO A 1 93 ? -16.109 1.939 -12.477 1 96.06 93 PRO A N 1
ATOM 735 C CA . PRO A 1 93 ? -15.469 2.672 -11.375 1 96.06 93 PRO A CA 1
ATOM 736 C C . PRO A 1 93 ? -15.742 2.045 -10.016 1 96.06 93 PRO A C 1
ATOM 738 O O . PRO A 1 93 ? -14.883 2.08 -9.133 1 96.06 93 PRO A O 1
ATOM 741 N N . ALA A 1 94 ? -16.922 1.505 -9.844 1 95.75 94 ALA A N 1
ATOM 742 C CA . ALA A 1 94 ? -17.234 0.863 -8.57 1 95.75 94 ALA A CA 1
ATOM 743 C C . ALA A 1 94 ? -16.375 -0.378 -8.352 1 95.75 94 ALA A C 1
ATOM 745 O O . ALA A 1 94 ? -15.82 -0.573 -7.266 1 95.75 94 ALA A O 1
ATOM 746 N N . ALA A 1 95 ? -16.281 -1.189 -9.367 1 96.88 95 ALA A N 1
ATOM 747 C CA . ALA A 1 95 ? -15.477 -2.4 -9.289 1 96.88 95 ALA A CA 1
ATOM 748 C C . ALA A 1 95 ? -13.992 -2.061 -9.148 1 96.88 95 ALA A C 1
ATOM 750 O O . ALA A 1 95 ? -13.258 -2.742 -8.43 1 96.88 95 ALA A O 1
ATOM 751 N N . ARG A 1 96 ? -13.57 -1.004 -9.859 1 97.69 96 ARG A N 1
ATOM 752 C CA . ARG A 1 96 ? -12.18 -0.558 -9.773 1 97.69 96 ARG A CA 1
ATOM 753 C C . ARG A 1 96 ? -11.836 -0.122 -8.352 1 97.69 96 ARG A C 1
ATOM 755 O O . ARG A 1 96 ? -10.789 -0.495 -7.82 1 97.69 96 ARG A O 1
ATOM 762 N N . ALA A 1 97 ? -12.734 0.623 -7.746 1 97.69 97 ALA A N 1
ATOM 763 C CA . ALA A 1 97 ? -12.531 1.093 -6.379 1 97.69 97 ALA A CA 1
ATOM 764 C C . ALA A 1 97 ? -12.453 -0.078 -5.402 1 97.69 97 ALA A C 1
ATOM 766 O O . ALA A 1 97 ? -11.617 -0.086 -4.496 1 97.69 97 ALA A O 1
ATOM 767 N N . MET A 1 98 ? -13.297 -1.01 -5.602 1 96.94 98 MET A N 1
ATOM 768 C CA . MET A 1 98 ? -13.305 -2.197 -4.754 1 96.94 98 MET A CA 1
ATOM 769 C C . MET A 1 98 ? -12.016 -2.988 -4.914 1 96.94 98 MET A C 1
ATOM 771 O O . MET A 1 98 ? -11.391 -3.377 -3.924 1 96.94 98 MET A O 1
ATOM 775 N N . ALA A 1 99 ? -11.633 -3.182 -6.125 1 98.06 99 ALA A N 1
ATOM 776 C CA . ALA A 1 99 ? -10.406 -3.928 -6.422 1 98.06 99 ALA A CA 1
ATOM 777 C C . ALA A 1 99 ? -9.188 -3.252 -5.801 1 98.06 99 ALA A C 1
ATOM 779 O O . ALA A 1 99 ? -8.352 -3.914 -5.184 1 98.06 99 ALA A O 1
ATOM 780 N N . ARG A 1 100 ? -9.094 -1.937 -5.938 1 98.31 100 ARG A N 1
ATOM 781 C CA . ARG A 1 100 ? -7.977 -1.188 -5.375 1 98.31 100 ARG A CA 1
ATOM 782 C C . ARG A 1 100 ? -7.977 -1.265 -3.852 1 98.31 100 ARG A C 1
ATOM 784 O O . ARG A 1 100 ? -6.914 -1.33 -3.229 1 98.31 100 ARG A O 1
ATOM 791 N N . THR A 1 101 ? -9.148 -1.301 -3.285 1 98.06 101 THR A N 1
ATOM 792 C CA . THR A 1 101 ? -9.258 -1.322 -1.83 1 98.06 101 THR A CA 1
ATOM 793 C C . THR A 1 101 ? -8.711 -2.629 -1.266 1 98.06 101 THR A C 1
ATOM 795 O O . THR A 1 101 ? -7.887 -2.619 -0.346 1 98.06 101 THR A O 1
ATOM 798 N N . VAL A 1 102 ? -9.102 -3.699 -1.826 1 98 102 VAL A N 1
ATOM 799 C CA . VAL A 1 102 ? -8.672 -4.984 -1.282 1 98 102 VAL A CA 1
ATOM 800 C C . VAL A 1 102 ? -7.195 -5.219 -1.614 1 98 102 VAL A C 1
ATOM 802 O O . VAL A 1 102 ? -6.461 -5.812 -0.821 1 98 102 VAL A O 1
ATOM 805 N N . ALA A 1 103 ? -6.734 -4.727 -2.773 1 98.38 103 ALA A N 1
ATOM 806 C CA . ALA A 1 103 ? -5.328 -4.844 -3.139 1 98.38 103 ALA A CA 1
ATOM 807 C C . ALA A 1 103 ? -4.441 -4.039 -2.189 1 98.38 103 ALA A C 1
ATOM 809 O O . ALA A 1 103 ? -3.369 -4.5 -1.792 1 98.38 103 ALA A O 1
ATOM 810 N N . ALA A 1 104 ? -4.898 -2.859 -1.875 1 98.12 104 ALA A N 1
ATOM 811 C CA . ALA A 1 104 ? -4.141 -2.012 -0.957 1 98.12 104 ALA A CA 1
ATOM 812 C C . ALA A 1 104 ? -4.066 -2.639 0.432 1 98.12 104 ALA A C 1
ATOM 814 O O . ALA A 1 104 ? -3.035 -2.553 1.104 1 98.12 104 ALA A O 1
ATOM 815 N N . GLU A 1 105 ? -5.156 -3.248 0.871 1 97.56 105 GLU A N 1
ATOM 816 C CA . GLU A 1 105 ? -5.117 -3.93 2.16 1 97.56 105 GLU A CA 1
ATOM 817 C C . GLU A 1 105 ? -4.133 -5.098 2.141 1 97.56 105 GLU A C 1
ATOM 819 O O . GLU A 1 105 ? -3.396 -5.312 3.104 1 97.56 105 GLU A O 1
ATOM 824 N N . MET A 1 106 ? -4.125 -5.812 1.053 1 98 106 MET A N 1
ATOM 825 C CA . MET A 1 106 ? -3.148 -6.891 0.918 1 98 106 MET A CA 1
ATOM 826 C C . MET A 1 106 ? -1.726 -6.352 1.022 1 98 106 MET A C 1
ATOM 828 O O . MET A 1 106 ? -0.858 -6.988 1.624 1 98 106 MET A O 1
ATOM 832 N N . HIS A 1 107 ? -1.483 -5.246 0.454 1 97.12 107 HIS A N 1
ATOM 833 C CA . HIS A 1 107 ? -0.164 -4.629 0.381 1 97.12 107 HIS A CA 1
ATOM 834 C C . HIS A 1 107 ? 0.316 -4.191 1.761 1 97.12 107 HIS A C 1
ATOM 836 O O . HIS A 1 107 ? 1.511 -4.258 2.059 1 97.12 107 HIS A O 1
ATOM 842 N N . SER A 1 108 ? -0.542 -3.787 2.643 1 95.44 108 SER A N 1
ATOM 843 C CA . SER A 1 108 ? -0.114 -3.143 3.881 1 95.44 108 SER A CA 1
ATOM 844 C C . SER A 1 108 ? -0.469 -3.992 5.098 1 95.44 108 SER A C 1
ATOM 846 O O . SER A 1 108 ? -0.075 -3.674 6.219 1 95.44 108 SER A O 1
ATOM 848 N N . SER A 1 109 ? -1.225 -5.066 4.918 1 95.5 109 SER A N 1
ATOM 849 C CA . SER A 1 109 ? -1.751 -5.809 6.062 1 95.5 109 SER A CA 1
ATOM 850 C C . SER A 1 109 ? -1.401 -7.289 5.965 1 95.5 109 SER A C 1
ATOM 852 O O . SER A 1 109 ? -0.476 -7.672 5.246 1 95.5 109 SER A O 1
ATOM 854 N N . PHE A 1 110 ? -1.885 -8.047 6.875 1 97.12 110 PHE A N 1
ATOM 855 C CA . PHE A 1 110 ? -1.766 -9.5 6.945 1 97.12 110 PHE A CA 1
ATOM 856 C C . PHE A 1 110 ? -0.333 -9.906 7.27 1 97.12 110 PHE A C 1
ATOM 858 O O . PHE A 1 110 ? 0.19 -10.867 6.691 1 97.12 110 PHE A O 1
ATOM 865 N N . GLY A 1 111 ? 0.316 -9.18 8.141 1 94.69 111 GLY A N 1
ATOM 866 C CA . GLY A 1 111 ? 1.689 -9.461 8.531 1 94.69 111 GLY A CA 1
ATOM 867 C C . GLY A 1 111 ? 1.859 -10.836 9.164 1 94.69 111 GLY A C 1
ATOM 868 O O . GLY A 1 111 ? 2.9 -11.469 9 1 94.69 111 GLY A O 1
ATOM 869 N N . GLY A 1 112 ? 0.876 -11.305 9.914 1 95 112 GLY A N 1
ATOM 870 C CA . GLY A 1 112 ? 0.922 -12.641 10.484 1 95 112 GLY A CA 1
ATOM 871 C C . GLY A 1 112 ? 0.95 -13.734 9.438 1 95 112 GLY A C 1
ATOM 872 O O . GLY A 1 112 ? 1.813 -14.609 9.477 1 95 112 GLY A O 1
ATOM 873 N N . LEU A 1 113 ? 0.077 -13.656 8.508 1 96.38 113 LEU A N 1
ATOM 874 C CA . LEU A 1 113 ? 0.005 -14.641 7.43 1 96.38 113 LEU A CA 1
ATOM 875 C C . LEU A 1 113 ? 1.254 -14.578 6.555 1 96.38 113 LEU A C 1
ATOM 877 O O . LEU A 1 113 ? 1.848 -15.617 6.242 1 96.38 113 LEU A O 1
ATOM 881 N N . ARG A 1 114 ? 1.688 -13.383 6.176 1 95 114 ARG A N 1
ATOM 882 C CA . ARG A 1 114 ? 2.783 -13.203 5.227 1 95 114 ARG A CA 1
ATOM 883 C C . ARG A 1 114 ? 4.121 -13.555 5.867 1 95 114 ARG A C 1
ATOM 885 O O . ARG A 1 114 ? 5.023 -14.07 5.195 1 95 114 ARG A O 1
ATOM 892 N N . GLY A 1 115 ? 4.25 -13.289 7.129 1 91.25 115 GLY A N 1
ATOM 893 C CA . GLY A 1 115 ? 5.484 -13.57 7.848 1 91.25 115 GLY A CA 1
ATOM 894 C C . GLY A 1 115 ? 5.52 -14.961 8.445 1 91.25 115 GLY A C 1
ATOM 895 O O . GLY A 1 115 ? 6.559 -15.625 8.43 1 91.25 115 GLY A O 1
ATOM 896 N N . GLY A 1 116 ? 4.434 -15.445 8.938 1 91.69 116 GLY A N 1
ATOM 897 C CA . GLY A 1 116 ? 4.359 -16.703 9.656 1 91.69 116 GLY A CA 1
ATOM 898 C C . GLY A 1 116 ? 4.18 -17.906 8.742 1 91.69 116 GLY A C 1
ATOM 899 O O . GLY A 1 116 ? 4.551 -19.031 9.102 1 91.69 116 GLY A O 1
ATOM 900 N N . TRP A 1 117 ? 3.643 -17.641 7.594 1 93.31 117 TRP A N 1
ATOM 901 C CA . TRP A 1 117 ? 3.35 -18.703 6.641 1 93.31 117 TRP A CA 1
ATOM 902 C C . TRP A 1 117 ? 3.824 -18.328 5.238 1 93.31 117 TRP A C 1
ATOM 904 O O . TRP A 1 117 ? 3.012 -18.031 4.359 1 93.31 117 TRP A O 1
ATOM 914 N N . PRO A 1 118 ? 5.109 -18.438 5.043 1 93.62 118 PRO A N 1
ATOM 915 C CA . PRO A 1 118 ? 5.676 -18 3.762 1 93.62 118 PRO A CA 1
ATOM 916 C C . PRO A 1 118 ? 5.219 -18.875 2.59 1 93.62 118 PRO A C 1
ATOM 918 O O . PRO A 1 118 ? 4.746 -20 2.795 1 93.62 118 PRO A O 1
ATOM 921 N N . VAL A 1 119 ? 5.359 -18.359 1.408 1 96.81 119 VAL A N 1
ATOM 922 C CA . VAL A 1 119 ? 5.055 -19.109 0.191 1 96.81 119 VAL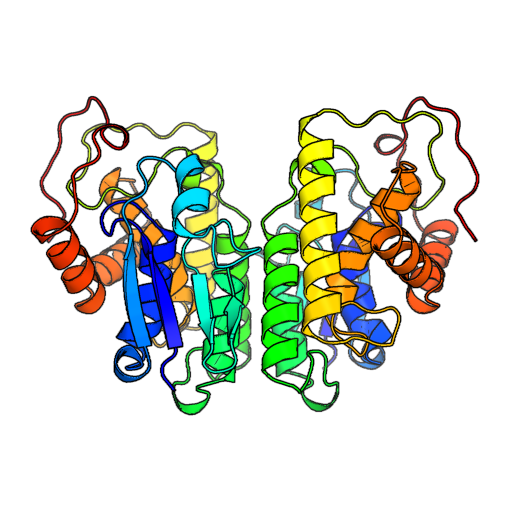 A CA 1
ATOM 923 C C . VAL A 1 119 ? 6.008 -20.297 0.06 1 96.81 119 VAL A C 1
ATOM 925 O O . VAL A 1 119 ? 7.199 -20.188 0.352 1 96.81 119 VAL A O 1
ATOM 928 N N . ASN A 1 120 ? 5.586 -21.375 -0.233 1 97.38 120 ASN A N 1
ATOM 929 C CA . ASN A 1 120 ? 6.273 -22.594 -0.642 1 97.38 120 ASN A CA 1
ATOM 930 C C . ASN A 1 120 ? 5.488 -23.344 -1.713 1 97.38 120 ASN A C 1
ATOM 932 O O . ASN A 1 120 ? 4.461 -23.969 -1.421 1 97.38 120 ASN A O 1
ATOM 936 N N . LEU A 1 121 ? 6 -23.328 -2.93 1 98.12 121 LEU A N 1
ATOM 937 C CA . LEU A 1 121 ? 5.238 -23.875 -4.047 1 98.12 121 LEU A CA 1
ATOM 938 C C . LEU A 1 121 ? 5.645 -25.312 -4.32 1 98.12 121 LEU A C 1
ATOM 940 O O . LEU A 1 121 ? 5.277 -25.875 -5.355 1 98.12 121 LEU A O 1
ATOM 944 N N . ARG A 1 122 ? 6.371 -25.922 -3.473 1 97.38 122 ARG A N 1
ATOM 945 C CA . ARG A 1 122 ? 6.871 -27.266 -3.727 1 97.38 122 ARG A CA 1
ATOM 946 C C . ARG A 1 122 ? 5.855 -28.312 -3.297 1 97.38 122 ARG A C 1
ATOM 948 O O . ARG A 1 122 ? 5.703 -29.344 -3.957 1 97.38 122 ARG A O 1
ATOM 955 N N . HIS A 1 123 ? 5.246 -28.125 -2.162 1 96.25 123 HIS A N 1
ATOM 956 C CA . HIS A 1 123 ? 4.344 -29.094 -1.558 1 96.25 123 HIS A CA 1
ATOM 957 C C . HIS A 1 123 ? 3.416 -28.422 -0.543 1 96.25 123 HIS A C 1
ATOM 959 O O . HIS A 1 123 ? 3.514 -27.219 -0.305 1 96.25 123 HIS A O 1
ATOM 965 N N . THR A 1 124 ? 2.475 -29.188 -0.048 1 97.44 124 THR A N 1
ATOM 966 C CA . THR A 1 124 ? 1.602 -28.719 1.026 1 97.44 124 THR A CA 1
ATOM 967 C C . THR A 1 124 ? 1.928 -29.438 2.332 1 97.44 124 THR A C 1
ATOM 969 O O . THR A 1 124 ? 2.443 -30.562 2.32 1 97.44 124 THR A O 1
ATOM 972 N N . PHE A 1 125 ? 1.683 -28.812 3.404 1 97.19 125 PHE A N 1
ATOM 973 C CA . PHE A 1 125 ? 2.035 -29.375 4.703 1 97.19 125 PHE A CA 1
ATOM 974 C C . PHE A 1 125 ? 0.819 -30 5.371 1 97.19 125 PHE A C 1
ATOM 976 O O . PHE A 1 125 ? -0.28 -29.438 5.324 1 97.19 125 PHE A O 1
ATOM 983 N N . GLN A 1 126 ? 1.067 -31.109 5.977 1 95.88 126 GLN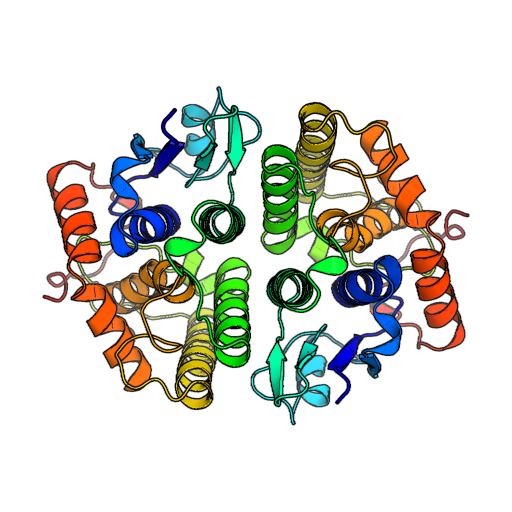 A N 1
ATOM 984 C CA . GLN A 1 126 ? 0.033 -31.75 6.773 1 95.88 126 GLN A CA 1
ATOM 985 C C . GLN A 1 126 ? 0.11 -31.312 8.234 1 95.88 126 GLN A C 1
ATOM 987 O O . GLN A 1 126 ? 1.188 -31.328 8.836 1 95.88 126 GLN A O 1
ATOM 992 N N . GLY A 1 127 ? -0.967 -30.891 8.711 1 93.44 127 GLY A N 1
ATOM 993 C CA . GLY A 1 127 ? -1.055 -30.703 10.148 1 93.44 127 GLY A CA 1
ATOM 994 C C . GLY A 1 127 ? -0.552 -29.344 10.609 1 93.44 127 GLY A C 1
ATOM 995 O O . GLY A 1 127 ? -0.311 -29.141 11.797 1 93.44 127 GLY A O 1
ATOM 996 N N . ALA A 1 128 ? -0.341 -28.484 9.727 1 93.12 128 ALA A N 1
ATOM 997 C CA . ALA A 1 128 ? 0.021 -27.141 10.148 1 93.12 128 ALA A CA 1
ATOM 998 C C . ALA A 1 128 ? -1.106 -26.5 10.953 1 93.12 128 ALA A C 1
ATOM 1000 O O . ALA A 1 128 ? -2.273 -26.562 10.555 1 93.12 128 ALA A O 1
ATOM 1001 N N . VAL A 1 129 ? -0.735 -25.859 12.102 1 91.94 129 VAL A N 1
ATOM 1002 C CA . VAL A 1 129 ? -1.73 -25.219 12.953 1 91.94 129 VAL A CA 1
ATOM 1003 C C . VAL A 1 129 ? -1.485 -23.719 13.008 1 91.94 129 VAL A C 1
ATOM 1005 O O . VAL A 1 129 ? -0.403 -23.266 13.391 1 91.94 129 VAL A O 1
ATOM 1008 N N . ALA A 1 130 ? -2.48 -22.969 12.602 1 90.94 130 ALA A N 1
ATOM 1009 C CA . ALA A 1 130 ? -2.373 -21.516 12.602 1 90.94 130 ALA A CA 1
ATOM 1010 C C . ALA A 1 130 ? -2.531 -20.953 14.008 1 90.94 130 ALA A C 1
ATOM 1012 O O . ALA A 1 130 ? -3.488 -21.281 14.711 1 90.94 130 ALA A O 1
ATOM 1013 N N . PRO A 1 131 ? -1.601 -20.156 14.445 1 93.44 131 PRO A N 1
ATOM 1014 C CA . PRO A 1 131 ? -1.842 -19.438 15.703 1 93.44 131 PRO A CA 1
ATOM 1015 C C . PRO A 1 131 ? -3.027 -18.484 15.617 1 93.44 131 PRO A C 1
ATOM 1017 O O . PRO A 1 131 ? -3.465 -18.125 14.516 1 93.44 131 PRO A O 1
ATOM 1020 N N . PRO A 1 132 ? -3.488 -18.016 16.766 1 94.38 132 PRO A N 1
ATOM 1021 C CA . PRO A 1 132 ? -4.711 -17.219 16.812 1 94.38 132 PRO A CA 1
ATOM 1022 C C . PRO A 1 132 ? -4.605 -15.938 15.992 1 94.38 132 PRO A C 1
ATOM 1024 O O . PRO A 1 132 ? -5.586 -15.516 15.375 1 94.38 132 PRO A O 1
ATOM 1027 N N . ASN A 1 133 ? -3.514 -15.305 15.969 1 94.69 133 ASN A N 1
ATOM 1028 C CA . ASN A 1 133 ? -3.357 -14.07 15.195 1 94.69 133 ASN A CA 1
ATOM 1029 C C . ASN A 1 133 ? -3.51 -14.32 13.703 1 94.69 133 ASN A C 1
ATOM 1031 O O . ASN A 1 133 ? -4.094 -13.5 12.984 1 94.69 133 ASN A O 1
ATOM 1035 N N . ILE A 1 134 ? -3.061 -15.406 13.227 1 95.69 134 ILE A N 1
ATOM 1036 C CA . ILE A 1 134 ? -3.17 -15.773 11.82 1 95.69 134 ILE A CA 1
ATOM 1037 C C . ILE A 1 134 ? -4.613 -16.141 11.492 1 95.69 134 ILE A C 1
ATOM 1039 O O . ILE A 1 134 ? -5.125 -15.789 10.422 1 95.69 134 ILE A O 1
ATOM 1043 N N . GLU A 1 135 ? -5.273 -16.75 12.43 1 95.31 135 GLU A N 1
ATOM 1044 C CA . GLU A 1 135 ? -6.684 -17.094 12.242 1 95.31 135 GLU A CA 1
ATOM 1045 C C . GLU A 1 135 ? -7.531 -15.828 12.086 1 95.31 135 GLU A C 1
ATOM 1047 O O . GLU A 1 135 ? -8.461 -15.797 11.273 1 95.31 135 GLU A O 1
ATOM 1052 N N . ARG A 1 136 ? -7.273 -14.867 12.914 1 95.44 136 ARG A N 1
ATOM 1053 C CA . ARG A 1 136 ? -7.984 -13.594 12.812 1 95.44 136 ARG A CA 1
ATOM 1054 C C . ARG A 1 136 ? -7.734 -12.938 11.453 1 95.44 136 ARG A C 1
ATOM 1056 O O . ARG A 1 136 ? -8.648 -12.375 10.859 1 95.44 136 ARG A O 1
ATOM 1063 N N . GLU A 1 137 ? -6.516 -13.016 10.961 1 97.19 137 GLU A N 1
ATOM 1064 C CA . GLU A 1 137 ? -6.188 -12.453 9.656 1 97.19 137 GLU A CA 1
ATOM 1065 C C . GLU A 1 137 ? -6.871 -13.234 8.531 1 97.19 137 GLU A C 1
ATOM 1067 O O . GLU A 1 137 ? -7.305 -12.648 7.539 1 97.19 137 GLU A O 1
ATOM 1072 N N . LEU A 1 138 ? -6.953 -14.547 8.711 1 97.38 138 LEU A N 1
ATOM 1073 C CA . LEU A 1 138 ? -7.676 -15.352 7.734 1 97.38 138 LEU A CA 1
ATOM 1074 C C . LEU A 1 138 ? -9.148 -14.953 7.676 1 97.38 138 LEU A C 1
ATOM 1076 O O . LEU A 1 138 ? -9.719 -14.836 6.594 1 97.38 138 LEU A O 1
ATOM 1080 N N . ASP A 1 139 ? -9.734 -14.773 8.828 1 97.38 139 ASP A N 1
ATOM 1081 C CA . ASP A 1 139 ? -11.125 -14.336 8.883 1 97.38 139 ASP A CA 1
ATOM 1082 C C . ASP A 1 139 ? -11.312 -13.008 8.156 1 97.38 139 ASP A C 1
ATOM 1084 O O . ASP A 1 139 ? -12.273 -12.828 7.41 1 97.38 139 ASP A O 1
ATOM 1088 N N . ARG A 1 140 ? -10.43 -12.07 8.359 1 96.88 140 ARG A N 1
ATOM 1089 C CA . ARG A 1 140 ? -10.461 -10.781 7.691 1 96.88 140 ARG A CA 1
ATOM 1090 C C . ARG A 1 140 ? -10.32 -10.938 6.18 1 96.88 140 ARG A C 1
ATOM 1092 O O . ARG A 1 140 ? -11.055 -10.32 5.41 1 96.88 140 ARG A O 1
ATOM 1099 N N . LEU A 1 141 ? -9.383 -11.758 5.801 1 98.06 141 LEU A N 1
ATOM 1100 C CA . LEU A 1 141 ? -9.141 -12.031 4.391 1 98.06 141 LEU A CA 1
ATOM 1101 C C . LEU A 1 141 ? -10.391 -12.57 3.713 1 98.06 141 LEU A C 1
ATOM 1103 O O . LEU A 1 141 ? -10.789 -12.094 2.646 1 98.06 141 LEU A O 1
ATOM 1107 N N . GLU A 1 142 ? -10.992 -13.523 4.344 1 98.06 142 GLU A N 1
ATOM 1108 C CA . GLU A 1 142 ? -12.188 -14.141 3.773 1 98.06 142 GLU A CA 1
ATOM 1109 C C . GLU A 1 142 ? -13.344 -13.148 3.729 1 98.06 142 GLU A C 1
ATOM 1111 O O . GLU A 1 142 ? -14.148 -13.164 2.791 1 98.06 142 GLU A O 1
ATOM 1116 N N . THR A 1 143 ? -13.375 -12.266 4.688 1 96.94 143 THR A N 1
ATOM 1117 C CA . THR A 1 143 ? -14.406 -11.234 4.723 1 96.94 143 THR A CA 1
ATOM 1118 C C . THR A 1 143 ? -14.266 -10.281 3.541 1 96.94 143 THR A C 1
ATOM 1120 O O . THR A 1 143 ? -15.242 -9.992 2.848 1 96.94 143 THR A O 1
ATOM 1123 N N . ILE A 1 144 ? -13.062 -9.859 3.271 1 97.12 144 ILE A N 1
ATOM 1124 C CA . ILE A 1 144 ? -12.906 -8.836 2.242 1 97.12 144 ILE A CA 1
ATOM 1125 C C . ILE A 1 144 ? -13.023 -9.477 0.86 1 97.12 144 ILE A C 1
ATOM 1127 O O . ILE A 1 144 ? -13.516 -8.859 -0.082 1 97.12 144 ILE A O 1
ATOM 1131 N N . TRP A 1 145 ? -12.57 -10.719 0.654 1 97.31 145 TRP A N 1
ATOM 1132 C CA . TRP A 1 145 ? -12.758 -11.414 -0.614 1 97.31 145 TRP A CA 1
ATOM 1133 C C . TRP A 1 145 ? -14.242 -11.625 -0.897 1 97.31 145 TRP A C 1
ATOM 1135 O O . TRP A 1 145 ? -14.719 -11.344 -1.998 1 97.31 145 TRP A O 1
ATOM 1145 N N . ALA A 1 146 ? -14.977 -12.086 0.106 1 95.69 146 ALA A N 1
ATOM 1146 C CA . ALA A 1 146 ? -16.406 -12.328 -0.061 1 95.69 146 ALA A CA 1
ATOM 1147 C C . ALA A 1 146 ? -17.141 -11.031 -0.375 1 95.69 146 ALA A C 1
ATOM 1149 O O . ALA A 1 146 ? -18.031 -11.008 -1.24 1 95.69 146 ALA A O 1
ATOM 1150 N N . ASN A 1 147 ? -16.797 -10 0.337 1 95.06 147 ASN A N 1
ATOM 1151 C CA . ASN A 1 147 ? -17.438 -8.703 0.116 1 95.06 147 ASN A CA 1
ATOM 1152 C C . ASN A 1 147 ? -17.156 -8.18 -1.292 1 95.06 147 ASN A C 1
ATOM 1154 O O . ASN A 1 147 ? -18.062 -7.66 -1.948 1 95.06 147 ASN A O 1
ATOM 1158 N N . ALA A 1 148 ? -15.922 -8.266 -1.728 1 95.56 148 ALA A N 1
ATOM 1159 C CA . ALA A 1 148 ? -15.555 -7.789 -3.059 1 95.56 148 ALA A CA 1
ATOM 1160 C C . ALA A 1 148 ? -16.359 -8.516 -4.141 1 95.56 148 ALA A C 1
ATOM 1162 O O . ALA A 1 148 ? -16.875 -7.887 -5.062 1 95.56 148 ALA A O 1
ATOM 1163 N N . ARG A 1 149 ? -16.438 -9.797 -4.008 1 94.5 149 ARG A N 1
ATOM 1164 C CA . ARG A 1 149 ? -17.172 -10.586 -4.988 1 94.5 149 ARG A CA 1
ATOM 1165 C C . ARG A 1 149 ? -18.656 -10.234 -4.977 1 94.5 149 ARG A C 1
ATOM 1167 O O . ARG A 1 149 ? -19.266 -10.086 -6.035 1 94.5 149 ARG A O 1
ATOM 1174 N N . ALA A 1 150 ? -19.188 -10.086 -3.824 1 92.12 150 ALA A N 1
ATOM 1175 C CA . ALA A 1 150 ? -20.609 -9.789 -3.682 1 92.12 150 ALA A CA 1
ATOM 1176 C C . ALA A 1 150 ? -20.953 -8.414 -4.258 1 92.12 150 ALA A C 1
ATOM 1178 O O . ALA A 1 150 ? -21.969 -8.258 -4.949 1 92.12 150 ALA A O 1
ATOM 1179 N N . LYS A 1 151 ? -20.109 -7.438 -4.035 1 92 151 LYS A N 1
ATOM 1180 C CA . LYS A 1 151 ? -20.406 -6.055 -4.398 1 92 151 LYS A CA 1
ATOM 1181 C C . LYS A 1 151 ? -20.203 -5.82 -5.891 1 92 151 LYS A C 1
ATOM 1183 O O . LYS A 1 151 ? -20.797 -4.914 -6.473 1 92 151 LYS A O 1
ATOM 1188 N N . THR A 1 152 ? -19.391 -6.629 -6.492 1 91.94 152 THR A N 1
ATOM 1189 C CA . THR A 1 152 ? -19.109 -6.426 -7.914 1 91.94 152 THR A CA 1
ATOM 1190 C C . THR A 1 152 ? -19.875 -7.441 -8.758 1 91.94 152 THR A C 1
ATOM 1192 O O . THR A 1 152 ? -19.766 -7.449 -9.984 1 91.94 152 THR A O 1
ATOM 1195 N N . CYS A 1 153 ? -20.672 -8.234 -8.102 1 81.88 153 CYS A N 1
ATOM 1196 C CA . CYS A 1 153 ? -21.469 -9.266 -8.758 1 81.88 153 CYS A CA 1
ATOM 1197 C C . CYS A 1 153 ? -20.625 -10.078 -9.727 1 81.88 153 CYS A C 1
ATOM 1199 O O . CYS A 1 153 ? -21.016 -10.297 -10.875 1 81.88 153 CYS A O 1
ATOM 1201 N N . ALA A 1 154 ? -19.562 -10.422 -9.297 1 76.81 154 ALA A N 1
ATOM 1202 C CA . ALA A 1 154 ? -18.625 -11.148 -10.141 1 76.81 154 ALA A CA 1
ATOM 1203 C C . ALA A 1 154 ? -19.141 -12.547 -10.469 1 76.81 154 ALA A C 1
ATOM 1205 O O . ALA A 1 154 ? -19.531 -13.297 -9.57 1 76.81 154 ALA A O 1
ATOM 1206 N N . ASP A 1 155 ? -19.219 -12.836 -11.664 1 83.62 155 ASP A N 1
ATOM 1207 C CA . ASP A 1 155 ? -19.719 -14.133 -12.117 1 83.62 155 ASP A CA 1
ATOM 1208 C C . ASP A 1 155 ? -18.562 -15.094 -12.383 1 83.62 155 ASP A C 1
ATOM 1210 O O . ASP A 1 155 ? -18.75 -16.312 -12.406 1 83.62 155 ASP A O 1
ATOM 1214 N N . GLY A 1 156 ? -17.469 -14.75 -12.445 1 89.19 156 GLY A N 1
ATOM 1215 C CA . GLY A 1 156 ? -16.281 -15.57 -12.695 1 89.19 156 GLY A CA 1
ATOM 1216 C C . GLY A 1 156 ? -15.461 -15.812 -11.445 1 89.19 156 GLY A C 1
ATOM 1217 O O . GLY A 1 156 ? -15.922 -15.57 -10.328 1 89.19 156 GLY A O 1
ATOM 1218 N N . PRO A 1 157 ? -14.352 -16.422 -11.625 1 94.81 157 PRO A N 1
ATOM 1219 C CA . PRO A 1 157 ? -13.547 -16.859 -10.477 1 94.81 157 PRO A CA 1
ATOM 1220 C C . PRO A 1 157 ? -12.805 -15.719 -9.805 1 94.81 157 PRO A C 1
ATOM 1222 O O . PRO A 1 157 ? -12.258 -15.891 -8.711 1 94.81 157 PRO A O 1
ATOM 1225 N N . TRP A 1 158 ? -12.797 -14.633 -10.422 1 97.12 158 TRP A N 1
ATOM 1226 C CA . TRP A 1 158 ? -11.938 -13.555 -9.93 1 97.12 158 TRP A CA 1
ATOM 1227 C C . TRP A 1 158 ? -12.75 -12.555 -9.109 1 97.12 158 TRP A C 1
ATOM 1229 O O . TRP A 1 158 ? -13.984 -12.586 -9.117 1 97.12 158 TRP A O 1
ATOM 1239 N N . LEU A 1 159 ? -12.148 -11.75 -8.32 1 96.38 159 LEU A N 1
ATOM 1240 C CA . LEU A 1 159 ? -12.727 -11.031 -7.191 1 96.38 159 LEU A CA 1
ATOM 1241 C C . LEU A 1 159 ? -13.719 -9.977 -7.668 1 96.38 159 LEU A C 1
ATOM 1243 O O . LEU A 1 159 ? -14.789 -9.812 -7.07 1 96.38 159 LEU A O 1
ATOM 1247 N N . CYS A 1 160 ? -13.297 -9.211 -8.688 1 96.69 160 CYS A N 1
ATOM 1248 C CA . CYS A 1 160 ? -14.086 -8.031 -9.039 1 96.69 160 CYS A CA 1
ATOM 1249 C C . CYS A 1 160 ? -14.477 -8.055 -10.516 1 96.69 160 CYS A C 1
ATOM 1251 O O . CYS A 1 160 ? -14.469 -7.016 -11.172 1 96.69 160 CYS A O 1
ATOM 1253 N N . GLY A 1 161 ? -14.797 -9.219 -11.055 1 94.31 161 GLY A N 1
ATOM 1254 C CA . GLY A 1 161 ? -15.078 -9.422 -12.461 1 94.31 161 GLY A CA 1
ATOM 1255 C C . GLY A 1 161 ? -13.953 -10.109 -13.211 1 94.31 161 GLY A C 1
ATOM 1256 O O . GLY A 1 161 ? -13.477 -11.164 -12.781 1 94.31 161 GLY A O 1
ATOM 1257 N N . ALA A 1 162 ? -13.547 -9.539 -14.297 1 94.81 162 ALA A N 1
ATOM 1258 C CA . ALA A 1 162 ? -12.414 -10.094 -15.039 1 94.81 162 ALA A CA 1
ATOM 1259 C C . ALA A 1 162 ? -11.141 -10.047 -14.203 1 94.81 162 ALA A C 1
ATOM 1261 O O . ALA A 1 162 ? -11.047 -9.281 -13.242 1 94.81 162 ALA A O 1
ATOM 1262 N N . TYR A 1 163 ? -10.219 -10.953 -14.594 1 97.44 163 TYR A N 1
ATOM 1263 C CA . TYR A 1 163 ? -8.922 -10.938 -13.93 1 97.44 163 TYR A CA 1
ATOM 1264 C C . TYR A 1 163 ? -8.336 -9.531 -13.906 1 97.44 163 TYR A C 1
ATOM 1266 O O . TYR A 1 163 ? -8.367 -8.82 -14.922 1 97.44 163 TYR A O 1
ATOM 1274 N N . SER A 1 164 ? -7.898 -9.07 -12.781 1 98.38 164 SER A N 1
ATOM 1275 C CA . SER A 1 164 ? -7.328 -7.734 -12.633 1 98.38 164 SER A CA 1
ATOM 1276 C C . SER A 1 164 ? -6.039 -7.77 -11.82 1 98.38 164 SER A C 1
ATOM 1278 O O . SER A 1 164 ? -5.594 -8.836 -11.398 1 98.38 164 SER A O 1
ATOM 1280 N N . LEU A 1 165 ? -5.453 -6.59 -11.617 1 98.81 165 LEU A N 1
ATOM 1281 C CA . LEU A 1 165 ? -4.25 -6.453 -10.805 1 98.81 165 LEU A CA 1
ATOM 1282 C C . LEU A 1 165 ? -4.5 -6.918 -9.375 1 98.81 165 LEU A C 1
ATOM 1284 O O . LEU A 1 165 ? -3.6 -7.457 -8.727 1 98.81 165 LEU A O 1
ATOM 1288 N N . ALA A 1 166 ? -5.707 -6.773 -8.859 1 98.62 166 ALA A N 1
ATOM 1289 C CA . ALA A 1 166 ? -6.02 -7.262 -7.516 1 98.62 166 ALA A CA 1
ATOM 1290 C C . ALA A 1 166 ? -5.816 -8.766 -7.418 1 98.62 166 ALA A C 1
ATOM 1292 O O . ALA A 1 166 ? -5.289 -9.266 -6.422 1 98.62 166 ALA A O 1
ATOM 1293 N N . ASP A 1 167 ? -6.219 -9.445 -8.445 1 98.75 167 ASP A N 1
ATOM 1294 C CA . ASP A 1 167 ? -6.07 -10.898 -8.445 1 98.75 167 ASP A CA 1
ATOM 1295 C C . ASP A 1 167 ? -4.598 -11.305 -8.508 1 98.75 167 ASP A C 1
ATOM 1297 O O . ASP A 1 167 ? -4.172 -12.227 -7.812 1 98.75 167 ASP A O 1
ATOM 1301 N N . ALA A 1 168 ? -3.814 -10.633 -9.336 1 98.88 168 ALA A N 1
ATOM 1302 C CA . ALA A 1 168 ? -2.379 -10.906 -9.367 1 98.88 168 ALA A CA 1
ATOM 1303 C C . ALA A 1 168 ? -1.75 -10.719 -7.992 1 98.88 168 ALA A C 1
ATOM 1305 O O . ALA A 1 168 ? -0.922 -11.523 -7.562 1 98.88 168 ALA A O 1
ATOM 1306 N N . ILE A 1 169 ? -2.16 -9.703 -7.316 1 98.75 169 ILE A N 1
ATOM 1307 C CA . ILE A 1 169 ? -1.623 -9.328 -6.016 1 98.75 169 ILE A CA 1
ATOM 1308 C C . ILE A 1 169 ? -1.986 -10.391 -4.977 1 98.75 169 ILE A C 1
ATOM 1310 O O . ILE A 1 169 ? -1.201 -10.672 -4.07 1 98.75 169 ILE A O 1
ATOM 1314 N N . PHE A 1 170 ? -3.109 -11.07 -5.125 1 98.81 170 PHE A N 1
ATOM 1315 C CA . PHE A 1 170 ? -3.584 -12.023 -4.133 1 98.81 170 PHE A CA 1
ATOM 1316 C C . PHE A 1 170 ? -3.096 -13.43 -4.457 1 98.81 170 PHE A C 1
ATOM 1318 O O . PHE A 1 170 ? -3.252 -14.352 -3.648 1 98.81 170 PHE A O 1
ATOM 1325 N N . ALA A 1 171 ? -2.473 -13.648 -5.609 1 98.75 171 ALA A N 1
ATOM 1326 C CA . ALA A 1 171 ? -2.066 -14.984 -6.035 1 98.75 171 ALA A CA 1
ATOM 1327 C C . ALA A 1 171 ? -1.151 -15.633 -5.004 1 98.75 171 ALA A C 1
ATOM 1329 O O . ALA A 1 171 ? -1.35 -16.797 -4.629 1 98.75 171 ALA A O 1
ATOM 1330 N N . PRO A 1 172 ? -0.141 -14.922 -4.5 1 98.44 172 PRO A N 1
ATOM 1331 C CA . PRO A 1 172 ? 0.694 -15.555 -3.477 1 98.44 172 PRO A CA 1
ATOM 1332 C C . PRO A 1 172 ? -0.098 -15.961 -2.234 1 98.44 172 PRO A C 1
ATOM 1334 O O . PRO A 1 172 ? 0.204 -16.984 -1.611 1 98.44 172 PRO A O 1
ATOM 1337 N N . MET A 1 173 ? -1.034 -15.109 -1.855 1 98.56 173 MET A N 1
ATOM 1338 C CA . MET A 1 173 ? -1.855 -15.438 -0.694 1 98.56 173 MET A CA 1
ATOM 1339 C C . MET A 1 173 ? -2.658 -16.719 -0.941 1 98.56 173 MET A C 1
ATOM 1341 O O . MET A 1 173 ? -2.777 -17.562 -0.052 1 98.56 173 MET A O 1
ATOM 1345 N N . ALA A 1 174 ? -3.24 -16.828 -2.133 1 98.19 174 ALA A N 1
ATOM 1346 C CA . ALA A 1 174 ? -3.947 -18.062 -2.486 1 98.19 174 ALA A CA 1
ATOM 1347 C C . ALA A 1 174 ? -3.037 -19.266 -2.354 1 98.19 174 ALA A C 1
ATOM 1349 O O . ALA A 1 174 ? -3.445 -20.312 -1.819 1 98.19 174 ALA A O 1
ATOM 1350 N N . SER A 1 175 ? -1.828 -19.156 -2.797 1 98 175 SER A N 1
ATOM 1351 C CA . SER A 1 175 ? -0.89 -20.266 -2.709 1 98 175 SER A CA 1
ATOM 1352 C C . SER A 1 175 ? -0.568 -20.609 -1.256 1 98 175 SER A C 1
ATOM 1354 O O . SER A 1 175 ? -0.402 -21.781 -0.908 1 98 175 SER A O 1
ATOM 1356 N N . ARG A 1 176 ? -0.45 -19.594 -0.421 1 97.25 176 ARG A N 1
ATOM 1357 C CA . ARG A 1 176 ? -0.204 -19.797 1.003 1 97.25 176 ARG A CA 1
ATOM 1358 C C . ARG A 1 176 ? -1.317 -20.625 1.638 1 97.25 176 ARG A C 1
ATOM 1360 O O . ARG A 1 176 ? -1.051 -21.531 2.428 1 97.25 176 ARG A O 1
ATOM 1367 N N . LEU A 1 177 ? -2.518 -20.25 1.305 1 97.12 177 LEU A N 1
ATOM 1368 C CA . LEU A 1 177 ? -3.658 -20.953 1.891 1 97.12 177 LEU A CA 1
ATOM 1369 C C . LEU A 1 177 ? -3.668 -22.422 1.483 1 97.12 177 LEU A C 1
ATOM 1371 O O . LEU A 1 177 ? -4.066 -23.281 2.27 1 97.12 177 LEU A O 1
ATOM 1375 N N . ALA A 1 178 ? -3.246 -22.703 0.314 1 97.25 178 ALA A N 1
ATOM 1376 C CA . ALA A 1 178 ? -3.143 -24.078 -0.156 1 97.25 178 ALA A CA 1
ATOM 1377 C C . ALA A 1 178 ? -1.989 -24.812 0.528 1 97.25 178 ALA A C 1
ATOM 1379 O O . ALA A 1 178 ? -2.137 -25.953 0.953 1 97.25 178 ALA A O 1
ATOM 1380 N N . THR A 1 179 ? -0.832 -24.188 0.63 1 97.62 179 THR A N 1
ATOM 1381 C CA . THR A 1 179 ? 0.392 -24.766 1.176 1 97.62 179 THR A CA 1
ATOM 1382 C C . THR A 1 179 ? 0.172 -25.25 2.607 1 97.62 179 THR A C 1
ATOM 1384 O O . THR A 1 179 ? 0.63 -26.328 2.982 1 97.62 179 THR A O 1
ATOM 1387 N N . TYR A 1 180 ? -0.57 -24.516 3.334 1 96.88 180 TYR A N 1
ATOM 1388 C CA . TYR A 1 180 ? -0.714 -24.797 4.758 1 96.88 180 TYR A CA 1
ATOM 1389 C C . TYR A 1 180 ? -2.072 -25.422 5.051 1 96.88 180 TYR A C 1
ATOM 1391 O O . TYR A 1 180 ? -2.441 -25.594 6.215 1 96.88 180 TYR A O 1
ATOM 1399 N N . LYS A 1 181 ? -2.842 -25.672 4.039 1 94.56 181 LYS A N 1
ATOM 1400 C CA . LYS A 1 181 ? -4.105 -26.406 4.078 1 94.56 181 LYS A CA 1
ATOM 1401 C C . LYS A 1 181 ? -5.082 -25.75 5.055 1 94.56 181 LYS A C 1
ATOM 1403 O O . LYS A 1 181 ? -5.633 -26.438 5.93 1 94.56 181 LYS A O 1
ATOM 1408 N N . PHE A 1 182 ? -5.266 -24.469 4.855 1 93.56 182 PHE A N 1
ATOM 1409 C CA . PHE A 1 182 ? -6.254 -23.766 5.668 1 93.56 182 PHE A CA 1
ATOM 1410 C C . PHE A 1 182 ? -7.656 -24.297 5.387 1 93.56 182 PHE A C 1
ATOM 1412 O O . PHE A 1 182 ? -7.996 -24.594 4.242 1 93.56 182 PHE A O 1
ATOM 1419 N N . ASP A 1 183 ? -8.422 -24.484 6.449 1 91.88 183 ASP A N 1
ATOM 1420 C CA . ASP A 1 183 ? -9.852 -24.734 6.277 1 91.88 183 ASP A CA 1
ATOM 1421 C C . ASP A 1 183 ? -10.602 -23.438 5.98 1 91.88 183 ASP A C 1
ATOM 1423 O O . ASP A 1 183 ? -10.875 -22.656 6.891 1 91.88 183 ASP A O 1
ATOM 1427 N N . THR A 1 184 ? -10.883 -23.188 4.73 1 96 184 THR A N 1
ATOM 1428 C CA . THR A 1 184 ? -11.453 -21.906 4.312 1 96 184 THR A CA 1
ATOM 1429 C C . THR A 1 184 ? -12.922 -22.062 3.936 1 96 184 THR A C 1
ATOM 1431 O O . THR A 1 184 ? -13.398 -23.188 3.723 1 96 184 THR A O 1
ATOM 1434 N N . ARG A 1 185 ? -13.711 -21.016 3.924 1 96.12 185 ARG A N 1
ATOM 1435 C CA . ARG A 1 185 ? -15.094 -20.938 3.473 1 96.12 185 ARG A CA 1
ATOM 1436 C C . ARG A 1 185 ? -15.188 -21.156 1.965 1 96.12 185 ARG A C 1
ATOM 1438 O O . ARG A 1 185 ? -14.188 -21.031 1.252 1 96.12 185 ARG A O 1
ATOM 1445 N N . PRO A 1 186 ? -16.281 -21.516 1.389 1 94.56 186 PRO A N 1
ATOM 1446 C CA . PRO A 1 186 ? -16.438 -21.938 -0.003 1 94.56 186 PRO A CA 1
ATOM 1447 C C . PRO A 1 186 ? -15.938 -20.891 -1 1 94.56 186 PRO A C 1
ATOM 1449 O O . PRO A 1 186 ? -15.281 -21.234 -1.984 1 94.56 186 PRO A O 1
ATOM 1452 N N . VAL A 1 187 ? -16.25 -19.672 -0.799 1 93.75 187 VAL A N 1
ATOM 1453 C CA . VAL A 1 187 ? -15.812 -18.625 -1.713 1 93.75 187 VAL A CA 1
ATOM 1454 C C . VAL A 1 187 ? -14.289 -18.609 -1.801 1 93.75 187 VAL A C 1
ATOM 1456 O O . VAL A 1 187 ? -13.727 -18.531 -2.895 1 93.75 187 VAL A O 1
ATOM 1459 N N . THR A 1 188 ? -13.672 -18.688 -0.672 1 96.5 188 THR A N 1
ATOM 1460 C CA . THR A 1 188 ? -12.211 -18.688 -0.603 1 96.5 188 THR A CA 1
ATOM 1461 C C . THR A 1 188 ? -11.648 -19.938 -1.271 1 96.5 188 THR A C 1
ATOM 1463 O O . THR A 1 188 ? -10.664 -19.875 -2.012 1 96.5 188 THR A O 1
ATOM 1466 N N . LYS A 1 189 ? -12.242 -21.031 -0.969 1 95.5 189 LYS A N 1
ATOM 1467 C CA . LYS A 1 189 ? -11.797 -22.297 -1.564 1 95.5 189 LYS A CA 1
ATOM 1468 C C . LYS A 1 189 ? -11.828 -22.219 -3.088 1 95.5 189 LYS A C 1
ATOM 1470 O O . LYS A 1 189 ? -10.875 -22.641 -3.752 1 95.5 189 LYS A O 1
ATOM 1475 N N . SER A 1 190 ? -12.906 -21.719 -3.627 1 95.75 190 SER A N 1
ATOM 1476 C CA . SER A 1 190 ? -13.055 -21.609 -5.074 1 95.75 190 SER A CA 1
ATOM 1477 C C . SER A 1 190 ? -12.047 -20.625 -5.66 1 95.75 190 SER A C 1
ATOM 1479 O O . SER A 1 190 ? -11.516 -20.844 -6.746 1 95.75 190 SER A O 1
ATOM 1481 N N . TYR A 1 191 ? -11.828 -19.516 -5.016 1 97.25 191 TYR A N 1
ATOM 1482 C CA . TYR A 1 191 ? -10.883 -18.5 -5.453 1 97.25 191 TYR A CA 1
ATOM 1483 C C . TYR A 1 191 ? -9.461 -19.047 -5.449 1 97.25 191 TYR A C 1
ATOM 1485 O O . TYR A 1 191 ? -8.695 -18.812 -6.391 1 97.25 191 TYR A O 1
ATOM 1493 N N . VAL A 1 192 ? -9.078 -19.812 -4.383 1 97.69 192 VAL A N 1
ATOM 1494 C CA . VAL A 1 192 ? -7.77 -20.438 -4.281 1 97.69 192 VAL A CA 1
ATOM 1495 C C . VAL A 1 192 ? -7.59 -21.453 -5.414 1 97.69 192 VAL A C 1
ATOM 1497 O O . VAL A 1 192 ? -6.559 -21.469 -6.086 1 97.69 192 VAL A O 1
ATOM 1500 N N . ALA A 1 193 ? -8.586 -22.234 -5.664 1 97.19 193 ALA A N 1
ATOM 1501 C CA . ALA A 1 193 ? -8.531 -23.234 -6.73 1 97.19 193 ALA A CA 1
ATOM 1502 C C . ALA A 1 193 ? -8.336 -22.578 -8.094 1 97.19 193 ALA A C 1
ATOM 1504 O O . ALA A 1 193 ? -7.629 -23.094 -8.953 1 97.19 193 ALA A O 1
ATOM 1505 N N . ALA A 1 194 ? -9.016 -21.469 -8.289 1 97.56 194 ALA A N 1
ATOM 1506 C CA . ALA A 1 194 ? -8.875 -20.734 -9.539 1 97.56 194 ALA A CA 1
ATOM 1507 C C . ALA A 1 194 ? -7.438 -20.281 -9.758 1 97.56 194 ALA A C 1
ATOM 1509 O O . ALA A 1 194 ? -6.906 -20.391 -10.867 1 97.56 194 ALA A O 1
ATOM 1510 N N . HIS A 1 195 ? -6.82 -19.734 -8.727 1 98.31 195 HIS A N 1
ATOM 1511 C CA . HIS A 1 195 ? -5.434 -19.297 -8.828 1 98.31 195 HIS A CA 1
ATOM 1512 C C . HIS A 1 195 ? -4.504 -20.469 -9.133 1 98.31 195 HIS A C 1
ATOM 1514 O O . HIS A 1 195 ? -3.652 -20.375 -10.016 1 98.31 195 HIS A O 1
ATOM 1520 N N . LEU A 1 196 ? -4.66 -21.578 -8.398 1 97.94 196 LEU A N 1
ATOM 1521 C CA . LEU A 1 196 ? -3.756 -22.719 -8.531 1 97.94 196 LEU A CA 1
ATOM 1522 C C . LEU A 1 196 ? -3.924 -23.391 -9.891 1 97.94 196 LEU A C 1
ATOM 1524 O O . LEU A 1 196 ? -2.984 -24 -10.406 1 97.94 196 LEU A O 1
ATOM 1528 N N . GLY A 1 197 ? -5.094 -23.234 -10.445 1 97.81 197 GLY A N 1
ATOM 1529 C CA . GLY A 1 197 ? -5.375 -23.828 -11.742 1 97.81 197 GLY A CA 1
ATOM 1530 C C . GLY A 1 197 ? -5.023 -22.906 -12.898 1 97.81 197 GLY A C 1
ATOM 1531 O O . GLY A 1 197 ? -5.055 -23.328 -14.062 1 97.81 197 GLY A O 1
ATOM 1532 N N . ASP A 1 198 ? -4.684 -21.688 -12.648 1 97.94 198 ASP A N 1
ATOM 1533 C CA . ASP A 1 198 ? -4.387 -20.703 -13.68 1 97.94 198 ASP A CA 1
ATOM 1534 C C . ASP A 1 198 ? -3.133 -21.094 -14.461 1 97.94 198 ASP A C 1
ATOM 1536 O O . ASP A 1 198 ? -2.094 -21.391 -13.867 1 97.94 198 ASP A O 1
ATOM 1540 N N . PRO A 1 199 ? -3.174 -21.062 -15.797 1 98 199 PRO A N 1
ATOM 1541 C CA . PRO A 1 199 ? -2.037 -21.516 -16.609 1 98 199 PRO A CA 1
ATOM 1542 C C . PRO A 1 199 ? -0.769 -20.703 -16.344 1 98 199 PRO A C 1
ATOM 1544 O O . PRO A 1 199 ? 0.333 -21.266 -16.344 1 98 199 PRO A O 1
ATOM 1547 N N . ALA A 1 200 ? -0.918 -19.422 -16.188 1 98.5 200 ALA A N 1
ATOM 1548 C CA . ALA A 1 200 ? 0.256 -18.594 -15.922 1 98.5 200 ALA A CA 1
ATOM 1549 C C . ALA A 1 200 ? 0.892 -18.953 -14.578 1 98.5 200 ALA A C 1
ATOM 1551 O O . ALA A 1 200 ? 2.117 -18.984 -14.453 1 98.5 200 ALA A O 1
ATOM 1552 N N . PHE A 1 201 ? 0.076 -19.219 -13.562 1 98.56 201 PHE A N 1
ATOM 1553 C CA . PHE A 1 201 ? 0.579 -19.625 -12.25 1 98.56 201 PHE A CA 1
ATOM 1554 C C . PHE A 1 201 ? 1.267 -20.984 -12.336 1 98.56 201 PHE A C 1
ATOM 1556 O O . PHE A 1 201 ? 2.34 -21.172 -11.766 1 98.56 201 PHE A O 1
ATOM 1563 N N . ARG A 1 202 ? 0.673 -21.844 -13.039 1 98.38 202 ARG A N 1
ATOM 1564 C CA . ARG A 1 202 ? 1.242 -23.172 -13.203 1 98.38 202 ARG A CA 1
ATOM 1565 C C . ARG A 1 202 ? 2.574 -23.109 -13.945 1 98.38 202 ARG A C 1
ATOM 1567 O O . ARG A 1 202 ? 3.504 -23.859 -13.617 1 98.38 202 ARG A O 1
ATOM 1574 N N . LYS A 1 203 ? 2.602 -22.281 -14.961 1 98.38 203 LYS A N 1
ATOM 1575 C CA . LYS A 1 203 ? 3.859 -22.094 -15.68 1 98.38 203 LYS A CA 1
ATOM 1576 C C . LYS A 1 203 ? 4.945 -21.547 -14.75 1 98.38 203 LYS A C 1
ATOM 1578 O O . LYS A 1 203 ? 6.086 -22.016 -14.781 1 98.38 203 LYS A O 1
ATOM 1583 N N . TRP A 1 204 ? 4.641 -20.578 -13.922 1 98.56 204 TRP A N 1
ATOM 1584 C CA . TRP A 1 204 ? 5.566 -20 -12.945 1 98.56 204 TRP A CA 1
ATOM 1585 C C . TRP A 1 204 ? 6.109 -21.078 -12.016 1 98.56 204 TRP A C 1
ATOM 1587 O O . TRP A 1 204 ? 7.324 -21.172 -11.812 1 98.56 204 TRP A O 1
ATOM 1597 N N . ARG A 1 205 ? 5.211 -21.859 -11.469 1 98.44 205 ARG A N 1
ATOM 1598 C CA . ARG A 1 205 ? 5.602 -22.922 -10.547 1 98.44 205 ARG A CA 1
ATOM 1599 C C . ARG A 1 205 ? 6.488 -23.953 -11.234 1 98.44 205 ARG A C 1
ATOM 1601 O O . ARG A 1 205 ? 7.5 -24.391 -10.672 1 98.44 205 ARG A O 1
ATOM 1608 N N . ALA A 1 206 ? 6.074 -24.359 -12.43 1 98.38 206 ALA A N 1
ATOM 1609 C CA . ALA A 1 206 ? 6.848 -25.359 -13.164 1 98.38 206 ALA A CA 1
ATOM 1610 C C . ALA A 1 206 ? 8.266 -24.859 -13.43 1 98.38 206 ALA A C 1
ATOM 1612 O O . ALA A 1 206 ? 9.227 -25.625 -13.305 1 98.38 206 ALA A O 1
ATOM 1613 N N . ASP A 1 207 ? 8.367 -23.625 -13.812 1 98.5 207 ASP A N 1
ATOM 1614 C CA . ASP A 1 207 ? 9.68 -23.031 -14.055 1 98.5 207 ASP A CA 1
ATOM 1615 C C . ASP A 1 207 ? 10.516 -23 -12.781 1 98.5 207 ASP A C 1
ATOM 1617 O O . ASP A 1 207 ? 11.727 -23.234 -12.82 1 98.5 207 ASP A O 1
ATOM 1621 N N . GLY A 1 208 ? 9.906 -22.656 -11.68 1 98.38 208 GLY A N 1
ATOM 1622 C CA . GLY A 1 208 ? 10.609 -22.656 -10.406 1 98.38 208 GLY A CA 1
ATOM 1623 C C . GLY A 1 208 ? 11.109 -24.031 -10.008 1 98.38 208 GLY A C 1
ATOM 1624 O O . GLY A 1 208 ? 12.258 -24.188 -9.586 1 98.38 208 GLY A O 1
ATOM 1625 N N . LEU A 1 209 ? 10.258 -25.047 -10.156 1 98 209 LEU A N 1
ATOM 1626 C CA . LEU A 1 209 ? 10.625 -26.406 -9.812 1 98 209 LEU A CA 1
ATOM 1627 C C . LEU A 1 209 ? 11.789 -26.906 -10.664 1 98 209 LEU A C 1
ATOM 1629 O O . LEU A 1 209 ? 12.656 -27.641 -10.18 1 98 209 LEU A O 1
ATOM 1633 N N . ALA A 1 210 ? 11.812 -26.453 -11.867 1 98.44 210 ALA A N 1
ATOM 1634 C CA . ALA A 1 210 ? 12.805 -26.922 -12.82 1 98.44 210 ALA A CA 1
ATOM 1635 C C . ALA A 1 210 ? 14.133 -26.188 -12.648 1 98.44 210 ALA A C 1
ATOM 1637 O O . ALA A 1 210 ? 15.203 -26.766 -12.859 1 98.44 210 ALA A O 1
ATOM 1638 N N . ASN A 1 211 ? 14.141 -24.938 -12.203 1 98.12 211 ASN A N 1
ATOM 1639 C CA . ASN A 1 211 ? 15.32 -24.109 -12.43 1 98.12 211 ASN A CA 1
ATOM 1640 C C . ASN A 1 211 ? 15.82 -23.484 -11.133 1 98.12 211 ASN A C 1
ATOM 1642 O O . ASN A 1 211 ? 16.953 -23 -11.07 1 98.12 211 ASN A O 1
ATOM 1646 N N . ASP A 1 212 ? 15 -23.453 -10.07 1 97.44 212 ASP A N 1
ATOM 1647 C CA . ASP A 1 212 ? 15.367 -22.672 -8.891 1 97.44 212 ASP A CA 1
ATOM 1648 C C . ASP A 1 212 ? 15.82 -23.578 -7.75 1 97.44 212 ASP A C 1
ATOM 1650 O O . ASP A 1 212 ? 15.328 -24.688 -7.605 1 97.44 212 ASP A O 1
ATOM 1654 N N . PRO A 1 213 ? 16.797 -23.078 -6.957 1 96.5 213 PRO A N 1
ATOM 1655 C CA . PRO A 1 213 ? 17.25 -23.891 -5.82 1 96.5 213 PRO A CA 1
ATOM 1656 C C . PRO A 1 213 ? 16.188 -24.031 -4.738 1 96.5 213 PRO A C 1
ATOM 1658 O O . PRO A 1 213 ? 15.438 -23.078 -4.473 1 96.5 213 PRO A O 1
ATOM 1661 N N . VAL A 1 214 ? 16.234 -25.188 -4.145 1 96.25 214 VAL A N 1
ATOM 1662 C CA . VAL A 1 214 ? 15.383 -25.422 -2.977 1 96.25 214 VAL A CA 1
ATOM 1663 C C . VAL A 1 214 ? 15.984 -24.734 -1.754 1 96.25 214 VAL A C 1
ATOM 1665 O O . VAL A 1 214 ? 17.203 -24.781 -1.544 1 96.25 214 VAL A O 1
ATOM 1668 N N . MET A 1 215 ? 15.148 -24.062 -1.037 1 94.5 215 MET A N 1
ATOM 1669 C CA . MET A 1 215 ? 15.562 -23.422 0.203 1 94.5 215 MET A CA 1
ATOM 1670 C C . MET A 1 215 ? 14.922 -24.094 1.412 1 94.5 215 MET A C 1
ATOM 1672 O O . MET A 1 215 ? 13.789 -23.766 1.776 1 94.5 215 MET A O 1
ATOM 1676 N N . PRO A 1 216 ? 15.656 -24.844 2.18 1 92.94 216 PRO A N 1
ATOM 1677 C CA . PRO A 1 216 ? 15.094 -25.672 3.25 1 92.94 216 PRO A CA 1
ATOM 1678 C C . PRO A 1 216 ? 14.477 -24.844 4.375 1 92.94 216 PRO A C 1
ATOM 1680 O O . PRO A 1 216 ? 13.609 -25.328 5.105 1 92.94 216 PRO A O 1
ATOM 1683 N N . LYS A 1 217 ? 14.914 -23.625 4.473 1 91.62 217 LYS A N 1
ATOM 1684 C CA . LYS A 1 217 ? 14.422 -22.781 5.555 1 91.62 217 LYS A CA 1
ATOM 1685 C C . LYS A 1 217 ? 12.914 -22.547 5.434 1 91.62 217 LYS A C 1
ATOM 1687 O O . LYS A 1 217 ? 12.258 -22.188 6.406 1 91.62 217 LYS A O 1
ATOM 1692 N N . PHE A 1 218 ? 12.375 -22.812 4.262 1 92.56 218 PHE A N 1
ATOM 1693 C CA . PHE A 1 218 ? 10.953 -22.578 4.047 1 92.56 218 PHE A CA 1
ATOM 1694 C C . PHE A 1 218 ? 10.148 -23.844 4.289 1 92.56 218 PHE A C 1
ATOM 1696 O O . PHE A 1 218 ? 8.922 -23.844 4.199 1 92.56 218 PHE A O 1
ATOM 1703 N N . ASP A 1 219 ? 10.797 -24.922 4.668 1 93.12 219 ASP A N 1
ATOM 1704 C CA . ASP A 1 219 ? 10.117 -26.172 4.984 1 93.12 219 ASP A CA 1
ATOM 1705 C C . ASP A 1 219 ? 9.812 -26.266 6.48 1 93.12 219 ASP A C 1
ATOM 1707 O O . ASP A 1 219 ? 10.609 -25.812 7.309 1 93.12 219 ASP A O 1
ATOM 1711 N N . LEU A 1 220 ? 8.648 -26.828 6.734 1 92.81 220 LEU A N 1
ATOM 1712 C CA . LEU A 1 220 ? 8.297 -27.172 8.109 1 92.81 220 LEU A CA 1
ATOM 1713 C C . LEU A 1 220 ? 8.641 -28.625 8.406 1 92.81 220 LEU A C 1
ATOM 1715 O O . LEU A 1 220 ? 8.727 -29.438 7.488 1 92.81 220 LEU A O 1
ATOM 1719 N N . ASP A 1 221 ? 8.844 -28.812 9.695 1 94.31 221 ASP A N 1
ATOM 1720 C CA . ASP A 1 221 ? 9.039 -30.188 10.117 1 94.31 221 ASP A CA 1
ATOM 1721 C C . ASP A 1 221 ? 7.703 -30.922 10.242 1 94.31 221 ASP A C 1
ATOM 1723 O O . ASP A 1 221 ? 7.297 -31.312 11.336 1 94.31 221 ASP A O 1
ATOM 1727 N N . LEU A 1 222 ? 7.039 -31.062 9.086 1 95.94 222 LEU A N 1
ATOM 1728 C CA . LEU A 1 222 ? 5.738 -31.719 8.953 1 95.94 222 LEU A CA 1
ATOM 1729 C C . LEU A 1 222 ? 5.707 -32.625 7.723 1 95.94 222 LEU A C 1
ATOM 1731 O O . LEU A 1 222 ? 6.449 -32.406 6.766 1 95.94 222 LEU A O 1
ATOM 1735 N N . PRO A 1 223 ? 4.871 -33.625 7.887 1 96.56 223 PRO A N 1
ATOM 1736 C CA . PRO A 1 223 ? 4.664 -34.375 6.652 1 96.56 223 PRO A CA 1
ATOM 1737 C C . PRO A 1 223 ? 4.117 -33.5 5.516 1 96.56 223 PRO A C 1
ATOM 1739 O O . PRO A 1 223 ? 3.475 -32.5 5.766 1 96.56 223 PRO A O 1
ATOM 1742 N N . PHE A 1 224 ? 4.469 -33.938 4.277 1 94.88 224 PHE A N 1
ATOM 1743 C CA . PHE A 1 224 ? 4.047 -33.156 3.109 1 94.88 224 PHE A CA 1
ATOM 1744 C C . PHE A 1 224 ? 3.115 -34 2.232 1 94.88 224 PHE A C 1
ATOM 1746 O O . PHE A 1 224 ? 3.193 -35.219 2.223 1 94.88 224 PHE A O 1
ATOM 1753 N N . ASP A 1 225 ? 2.23 -33.344 1.603 1 95.31 225 ASP A N 1
ATOM 1754 C CA . ASP A 1 225 ? 1.491 -33.875 0.467 1 95.31 225 ASP A CA 1
ATOM 1755 C C . ASP A 1 225 ? 1.933 -33.219 -0.84 1 95.31 225 ASP A C 1
ATOM 1757 O O . ASP A 1 225 ? 2.582 -32.188 -0.827 1 95.31 225 ASP A O 1
ATOM 1761 N N . ASP A 1 226 ? 1.541 -33.844 -1.938 1 94.56 226 ASP A N 1
ATOM 1762 C CA . ASP A 1 226 ? 1.805 -33.219 -3.236 1 94.56 226 ASP A CA 1
ATOM 1763 C C . ASP A 1 226 ? 1.025 -31.922 -3.402 1 94.56 226 ASP A C 1
ATOM 1765 O O . ASP A 1 226 ? -0.037 -31.75 -2.801 1 94.56 226 ASP A O 1
ATOM 1769 N N . TRP A 1 227 ? 1.616 -31 -4.184 1 94.88 227 TRP A N 1
ATOM 1770 C CA . TRP A 1 227 ? 0.936 -29.766 -4.555 1 94.88 227 TRP A CA 1
ATOM 1771 C C . TRP A 1 227 ? -0.406 -30.047 -5.219 1 94.88 227 TRP A C 1
ATOM 1773 O O . TRP A 1 227 ? -0.52 -30.984 -6.02 1 94.88 227 TRP A O 1
ATOM 1783 N N . PRO A 1 228 ? -1.407 -29.25 -4.824 1 89.69 228 PRO A N 1
ATOM 1784 C CA . PRO A 1 228 ? -2.738 -29.547 -5.355 1 89.69 228 PRO A CA 1
ATOM 1785 C C . PRO A 1 228 ? -2.838 -29.312 -6.863 1 89.69 228 PRO A C 1
ATOM 1787 O O . PRO A 1 228 ? -2.225 -28.375 -7.383 1 89.69 228 PRO A O 1
ATOM 1790 N N . ASN A 1 229 ? -3.211 -30.312 -7.711 1 75.69 229 ASN A N 1
ATOM 1791 C CA . ASN A 1 229 ? -3.377 -30.234 -9.156 1 75.69 229 ASN A CA 1
ATOM 1792 C C . ASN A 1 229 ? -4.594 -29.406 -9.547 1 75.69 229 ASN A C 1
ATOM 1794 O O . ASN A 1 229 ? -5.582 -29.359 -8.805 1 75.69 229 ASN A O 1
ATOM 1798 N N . MET B 1 1 ? -24.141 13.25 -6.742 1 78.5 1 MET B N 1
ATOM 1799 C CA . MET B 1 1 ? -24.078 13.047 -5.297 1 78.5 1 MET B CA 1
ATOM 1800 C C . MET B 1 1 ? -22.656 13.203 -4.785 1 78.5 1 MET B C 1
ATOM 1802 O O . MET B 1 1 ? -21.703 13.039 -5.543 1 78.5 1 MET B O 1
ATOM 1806 N N . LEU B 1 2 ? -22.469 13.641 -3.445 1 92.88 2 LEU B N 1
ATOM 1807 C CA . LEU B 1 2 ? -21.188 13.961 -2.83 1 92.88 2 LEU B CA 1
ATOM 1808 C C . LEU B 1 2 ? -20.484 12.695 -2.34 1 92.88 2 LEU B C 1
ATOM 1810 O O . LEU B 1 2 ? -21.156 11.695 -2.041 1 92.88 2 LEU B O 1
ATOM 1814 N N . TYR B 1 3 ? -19.203 12.711 -2.463 1 98.06 3 TYR B N 1
ATOM 1815 C CA . TYR B 1 3 ? -18.422 11.719 -1.737 1 98.06 3 TYR B CA 1
ATOM 1816 C C . TYR B 1 3 ? -18.516 11.938 -0.233 1 98.06 3 TYR B C 1
ATOM 1818 O O . TYR B 1 3 ? -18.734 13.07 0.223 1 98.06 3 TYR B O 1
ATOM 1826 N N . GLN B 1 4 ? -18.453 10.836 0.485 1 98.19 4 GLN B N 1
ATOM 1827 C CA . GLN B 1 4 ? -18.25 10.938 1.926 1 98.19 4 GLN B CA 1
ATOM 1828 C C . GLN B 1 4 ? -16.812 10.578 2.303 1 98.19 4 GLN B C 1
ATOM 1830 O O . GLN B 1 4 ? -16.234 9.633 1.752 1 98.19 4 GLN B O 1
ATOM 1835 N N . LEU B 1 5 ? -16.281 11.32 3.158 1 98.44 5 LEU B N 1
ATOM 1836 C CA . LEU B 1 5 ? -14.945 11.062 3.697 1 98.44 5 LEU B CA 1
ATOM 1837 C C . LEU B 1 5 ? -14.961 11.078 5.223 1 98.44 5 LEU B C 1
ATOM 1839 O O . LEU B 1 5 ? -15.219 12.125 5.832 1 98.44 5 LEU B O 1
ATOM 1843 N N . ILE B 1 6 ? -14.781 9.93 5.801 1 98.25 6 ILE B N 1
ATOM 1844 C CA . ILE B 1 6 ? -14.781 9.789 7.254 1 98.25 6 ILE B CA 1
ATOM 1845 C C . ILE B 1 6 ? -13.336 9.797 7.766 1 98.25 6 ILE B C 1
ATOM 1847 O O . ILE B 1 6 ? -12.531 8.953 7.371 1 98.25 6 ILE B O 1
ATOM 1851 N N . LEU B 1 7 ? -13.062 10.727 8.625 1 97.75 7 LEU B N 1
ATOM 1852 C CA . LEU B 1 7 ? -11.727 10.961 9.172 1 97.75 7 LEU B CA 1
ATOM 1853 C C . LEU B 1 7 ? -11.75 10.898 10.703 1 97.75 7 LEU B C 1
ATOM 1855 O O . LEU B 1 7 ? -12.82 10.953 11.312 1 97.75 7 LEU B O 1
ATOM 1859 N N . GLY B 1 8 ? -10.578 10.742 11.258 1 96.88 8 GLY B N 1
ATOM 1860 C CA . GLY B 1 8 ? -10.461 10.688 12.703 1 96.88 8 GLY B CA 1
ATOM 1861 C C . GLY B 1 8 ? -9.953 11.977 13.32 1 96.88 8 GLY B C 1
ATOM 1862 O O . GLY B 1 8 ? -9.773 12.977 12.617 1 96.88 8 GLY B O 1
ATOM 1863 N N . ASN B 1 9 ? -9.797 11.891 14.68 1 96.94 9 ASN B N 1
ATOM 1864 C CA . ASN B 1 9 ? -9.258 13.016 15.43 1 96.94 9 ASN B CA 1
ATOM 1865 C C . ASN B 1 9 ? -8.117 13.695 14.688 1 96.94 9 ASN B C 1
ATOM 1867 O O . ASN B 1 9 ? -7.086 13.07 14.422 1 96.94 9 ASN B O 1
ATOM 1871 N N . ARG B 1 10 ? -8.25 15.023 14.43 1 98 10 ARG B N 1
ATOM 1872 C CA . ARG B 1 10 ? -7.348 15.758 13.547 1 98 10 ARG B CA 1
ATOM 1873 C C . ARG B 1 10 ? -5.949 15.859 14.141 1 98 10 ARG B C 1
ATOM 1875 O O . ARG B 1 10 ? -4.965 16.016 13.414 1 98 10 ARG B O 1
ATOM 1882 N N . LEU B 1 11 ? -5.832 15.641 15.414 1 97.69 11 LEU B N 1
ATOM 1883 C CA . LEU B 1 11 ? -4.566 15.891 16.094 1 97.69 11 LEU B CA 1
ATOM 1884 C C . LEU B 1 11 ? -3.717 14.617 16.141 1 97.69 11 LEU B C 1
ATOM 1886 O O . LEU B 1 11 ? -2.521 14.68 16.438 1 97.69 11 LEU B O 1
ATOM 1890 N N . TYR B 1 12 ? -4.391 13.484 15.805 1 96.19 12 TYR B N 1
ATOM 1891 C CA . TYR B 1 12 ? -3.67 12.273 16.172 1 96.19 12 TYR B CA 1
ATOM 1892 C C . TYR B 1 12 ? -3.762 11.227 15.07 1 96.19 12 TYR B C 1
ATOM 1894 O O . TYR B 1 12 ? -2.939 10.312 15 1 96.19 12 TYR B O 1
ATOM 1902 N N . PHE B 1 13 ? -4.777 11.273 14.227 1 94.94 13 PHE B N 1
ATOM 1903 C CA . PHE B 1 13 ? -4.969 10.234 13.227 1 94.94 13 PHE B CA 1
ATOM 1904 C C . PHE B 1 13 ? -4.227 10.578 11.938 1 94.94 13 PHE B C 1
ATOM 1906 O O . PHE B 1 13 ? -4.723 11.359 11.117 1 94.94 13 PHE B O 1
ATOM 1913 N N . SER B 1 14 ? -3.105 9.953 11.766 1 96.5 14 SER B N 1
ATOM 1914 C CA . SER B 1 14 ? -2.102 10.312 10.766 1 96.5 14 SER B CA 1
ATOM 1915 C C . SER B 1 14 ? -2.654 10.18 9.352 1 96.5 14 SER B C 1
ATOM 1917 O O . SER B 1 14 ? -2.529 11.102 8.539 1 96.5 14 SER B O 1
ATOM 1919 N N . TRP B 1 15 ? -3.357 9.047 9.031 1 97.06 15 TRP B N 1
ATOM 1920 C CA . TRP B 1 15 ? -3.795 8.828 7.656 1 97.06 15 TRP B CA 1
ATOM 1921 C C . TRP B 1 15 ? -5.016 9.688 7.332 1 97.06 15 TRP B C 1
ATOM 1923 O O . TRP B 1 15 ? -5.344 9.891 6.164 1 97.06 15 TRP B O 1
ATOM 1933 N N . SER B 1 16 ? -5.684 10.148 8.359 1 97.75 16 SER B N 1
ATOM 1934 C CA . SER B 1 16 ? -6.75 11.125 8.148 1 97.75 16 SER B CA 1
ATOM 1935 C C . SER B 1 16 ? -6.191 12.453 7.652 1 97.75 16 SER B C 1
ATOM 1937 O O . SER B 1 16 ? -6.82 13.125 6.836 1 97.75 16 SER B O 1
ATOM 1939 N N . ILE B 1 17 ? -5 12.836 8.125 1 98.62 17 ILE B N 1
ATOM 1940 C CA . ILE B 1 17 ? -4.32 14.031 7.625 1 98.62 17 ILE B CA 1
ATOM 1941 C C . ILE B 1 17 ? -4.078 13.891 6.125 1 98.62 17 ILE B C 1
ATOM 1943 O O . ILE B 1 17 ? -4.387 14.797 5.352 1 98.62 17 ILE B O 1
ATOM 1947 N N . ALA B 1 18 ? -3.559 12.758 5.742 1 98.81 18 ALA B N 1
ATOM 1948 C CA . ALA B 1 18 ? -3.234 12.508 4.336 1 98.81 18 ALA B CA 1
ATOM 1949 C C . ALA B 1 18 ? -4.477 12.617 3.459 1 98.81 18 ALA B C 1
ATOM 1951 O O . ALA B 1 18 ? -4.461 13.305 2.432 1 98.81 18 ALA B O 1
ATOM 1952 N N . ALA B 1 19 ? -5.531 11.969 3.887 1 98.81 19 ALA B N 1
ATOM 1953 C CA . ALA B 1 19 ? -6.754 11.961 3.09 1 98.81 19 ALA B CA 1
ATOM 1954 C C . ALA B 1 19 ? -7.344 13.367 2.977 1 98.81 19 ALA B C 1
ATOM 1956 O O . ALA B 1 19 ? -7.824 13.758 1.91 1 98.81 19 ALA B O 1
ATOM 1957 N N . TYR B 1 20 ? -7.34 14.102 4.043 1 98.88 20 TYR B N 1
ATOM 1958 C CA . TYR B 1 20 ? -7.809 15.484 4.004 1 98.88 20 TYR B CA 1
ATOM 1959 C C . TYR B 1 20 ? -7.016 16.297 2.99 1 98.88 20 TYR B C 1
ATOM 1961 O O . TYR B 1 20 ? -7.598 17.031 2.188 1 98.88 20 TYR B O 1
ATOM 1969 N N . LEU B 1 21 ? -5.711 16.141 3.047 1 98.88 21 LEU B N 1
ATOM 1970 C CA . LEU B 1 21 ? -4.848 16.922 2.168 1 98.88 21 LEU B CA 1
ATOM 1971 C C . LEU B 1 21 ? -5.031 16.5 0.713 1 98.88 21 LEU B C 1
ATOM 1973 O O . LEU B 1 21 ? -4.902 17.312 -0.197 1 98.88 21 LEU B O 1
ATOM 1977 N N . MET B 1 22 ? -5.363 15.211 0.439 1 98.75 22 MET B N 1
ATOM 1978 C CA . MET B 1 22 ? -5.656 14.742 -0.915 1 98.75 22 MET B CA 1
ATOM 1979 C C . MET B 1 22 ? -6.844 15.5 -1.501 1 98.75 22 MET B C 1
ATOM 1981 O O . MET B 1 22 ? -6.914 15.719 -2.713 1 98.75 22 MET B O 1
ATOM 1985 N N . VAL B 1 23 ? -7.754 15.906 -0.627 1 98.56 23 VAL B N 1
ATOM 1986 C CA . VAL B 1 23 ? -8.977 16.562 -1.075 1 98.56 23 VAL B CA 1
ATOM 1987 C C . VAL B 1 23 ? -8.766 18.078 -1.126 1 98.56 23 VAL B C 1
ATOM 1989 O O . VAL B 1 23 ? -9.07 18.719 -2.131 1 98.56 23 VAL B O 1
ATOM 1992 N N . GLU B 1 24 ? -8.133 18.594 -0.135 1 98.56 24 GLU B N 1
ATOM 1993 C CA . GLU B 1 24 ? -8 20.031 0.027 1 98.56 24 GLU B CA 1
ATOM 1994 C C . GLU B 1 24 ? -6.977 20.609 -0.949 1 98.56 24 GLU B C 1
ATOM 1996 O O . GLU B 1 24 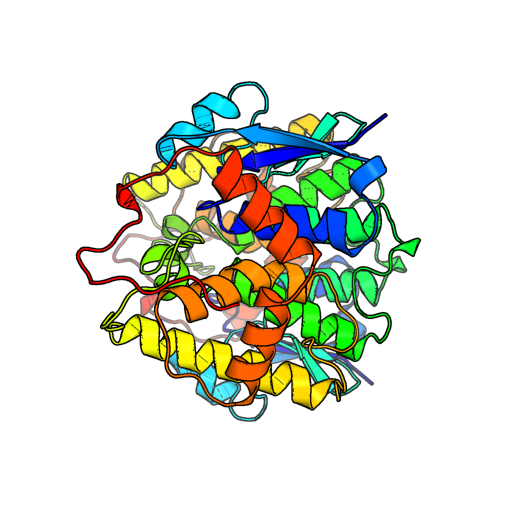? -7.23 21.641 -1.59 1 98.56 24 GLU B O 1
ATOM 2001 N N . LYS B 1 25 ? -5.816 19.969 -1.09 1 98.69 25 LYS B N 1
ATOM 2002 C CA . LYS B 1 25 ? -4.695 20.5 -1.858 1 98.69 25 LYS B CA 1
ATOM 2003 C C . LYS B 1 25 ? -4.992 20.469 -3.355 1 98.69 25 LYS B C 1
ATOM 2005 O O . LYS B 1 25 ? -4.312 21.141 -4.141 1 98.69 25 LYS B O 1
ATOM 2010 N N . PHE B 1 26 ? -6.027 19.734 -3.742 1 98.5 26 PHE B N 1
ATOM 2011 C CA . PHE B 1 26 ? -6.34 19.609 -5.164 1 98.5 26 PHE B CA 1
ATOM 2012 C C . PHE B 1 26 ? -7.723 20.188 -5.457 1 98.5 26 PHE B C 1
ATOM 2014 O O . PHE B 1 26 ? -8.336 19.859 -6.473 1 98.5 26 PHE B O 1
ATOM 2021 N N . ASP B 1 27 ? -8.258 20.953 -4.504 1 97.88 27 ASP B N 1
ATOM 2022 C CA . ASP B 1 27 ? -9.484 21.719 -4.66 1 97.88 27 ASP B CA 1
ATOM 2023 C C . ASP B 1 27 ? -10.688 20.812 -4.898 1 97.88 27 ASP B C 1
ATOM 2025 O O . ASP B 1 27 ? -11.516 21.094 -5.773 1 97.88 27 ASP B O 1
ATOM 2029 N N . LEU B 1 28 ? -10.75 19.75 -4.121 1 98.19 28 LEU B N 1
ATOM 2030 C CA . LEU B 1 28 ? -11.844 18.797 -4.281 1 98.19 28 LEU B CA 1
ATOM 2031 C C . LEU B 1 28 ? -12.836 18.906 -3.129 1 98.19 28 LEU B C 1
ATOM 2033 O O . LEU B 1 28 ? -13.828 18.188 -3.084 1 98.19 28 LEU B O 1
ATOM 2037 N N . SER B 1 29 ? -12.641 19.812 -2.217 1 97 29 SER B N 1
ATOM 2038 C CA . SER B 1 29 ? -13.406 19.891 -0.98 1 97 29 SER B CA 1
ATOM 2039 C C . SER B 1 29 ? -14.898 20.016 -1.268 1 97 29 SER B C 1
ATOM 2041 O O . SER B 1 29 ? -15.727 19.484 -0.529 1 97 29 SER B O 1
ATOM 2043 N N . ASP B 1 30 ? -15.258 20.672 -2.357 1 97.25 30 ASP B N 1
ATOM 2044 C CA . ASP B 1 30 ? -16.672 20.906 -2.68 1 97.25 30 ASP B CA 1
ATOM 2045 C C . ASP B 1 30 ? -17.344 19.609 -3.115 1 97.25 30 ASP B C 1
ATOM 2047 O O . ASP B 1 30 ? -18.578 19.531 -3.162 1 97.25 30 ASP B O 1
ATOM 2051 N N . HIS B 1 31 ? -16.594 18.594 -3.406 1 98 31 HIS B N 1
ATOM 2052 C CA . HIS B 1 31 ? -17.141 17.328 -3.859 1 98 31 HIS B CA 1
ATOM 2053 C C . HIS B 1 31 ? -17.328 16.359 -2.695 1 98 31 HIS B C 1
ATOM 2055 O O . HIS B 1 31 ? -17.844 15.25 -2.875 1 98 31 HIS B O 1
ATOM 2061 N N . PHE B 1 32 ? -16.984 16.797 -1.444 1 98.44 32 PHE B N 1
ATOM 2062 C CA . PHE B 1 32 ? -16.938 15.844 -0.342 1 98.44 32 PHE B CA 1
ATOM 2063 C C . PHE B 1 32 ? -17.75 16.344 0.844 1 98.44 32 PHE B C 1
ATOM 2065 O O . PHE B 1 32 ? -17.75 17.531 1.149 1 98.44 32 PHE B O 1
ATOM 2072 N N . ASP B 1 33 ? -18.469 15.438 1.417 1 98.38 33 ASP B N 1
ATOM 2073 C CA . ASP B 1 33 ? -18.922 15.57 2.795 1 98.38 33 ASP B CA 1
ATOM 2074 C C . ASP B 1 33 ? -17.938 14.945 3.771 1 98.38 33 ASP B C 1
ATOM 2076 O O . ASP B 1 33 ? -17.844 13.719 3.869 1 98.38 33 ASP B O 1
ATOM 2080 N N . ILE B 1 34 ? -17.203 15.75 4.512 1 98.12 34 ILE B N 1
ATOM 2081 C CA . ILE B 1 34 ? -16.141 15.281 5.402 1 98.12 34 ILE B CA 1
ATOM 2082 C C . ILE B 1 34 ? -16.688 15.172 6.824 1 98.12 34 ILE B C 1
ATOM 2084 O O . ILE B 1 34 ? -17.219 16.141 7.371 1 98.12 34 ILE B O 1
ATOM 2088 N N . LYS B 1 35 ? -16.594 14.008 7.383 1 97.62 35 LYS B N 1
ATOM 2089 C CA . LYS B 1 35 ? -17 13.742 8.758 1 97.62 35 LYS B CA 1
ATOM 2090 C C . LYS B 1 35 ? -15.812 13.383 9.633 1 97.62 35 LYS B C 1
ATOM 2092 O O . LYS B 1 35 ? -15.023 12.5 9.289 1 97.62 35 LYS B O 1
ATOM 2097 N N . ILE B 1 36 ? -15.688 14.07 10.766 1 98.12 36 ILE B N 1
ATOM 2098 C CA . ILE B 1 36 ? -14.656 13.773 11.758 1 98.12 36 ILE B CA 1
ATOM 2099 C C . ILE B 1 36 ? -15.258 12.961 12.906 1 98.12 36 ILE B C 1
ATOM 2101 O O . ILE B 1 36 ? -16.266 13.367 13.492 1 98.12 36 ILE B O 1
ATOM 2105 N N . VAL B 1 37 ? -14.672 11.789 13.156 1 97.12 37 VAL B N 1
ATOM 2106 C CA . VAL B 1 37 ? -15.094 10.984 14.289 1 97.12 37 VAL B CA 1
ATOM 2107 C C . VAL B 1 37 ? -13.977 10.914 15.328 1 97.12 37 VAL B C 1
ATOM 2109 O O . VAL B 1 37 ? -12.82 11.219 15.016 1 97.12 37 VAL B O 1
ATOM 2112 N N . HIS B 1 38 ? -14.289 10.555 16.562 1 95.75 38 HIS B N 1
ATOM 2113 C CA . HIS B 1 38 ? -13.336 10.625 17.656 1 95.75 38 HIS B CA 1
ATOM 2114 C C . HIS B 1 38 ? -13.273 9.297 18.406 1 95.75 38 HIS B C 1
ATOM 2116 O O . HIS B 1 38 ? -13.633 9.234 19.594 1 95.75 38 HIS B O 1
ATOM 2122 N N . PRO B 1 39 ? -12.664 8.32 17.719 1 91.38 39 PRO B N 1
ATOM 2123 C CA . PRO B 1 39 ? -12.445 7.082 18.484 1 91.38 39 PRO B CA 1
ATOM 2124 C C . PRO B 1 39 ? -11.484 7.273 19.656 1 91.38 39 PRO B C 1
ATOM 2126 O O . PRO B 1 39 ? -10.531 8.055 19.562 1 91.38 39 PRO B O 1
ATOM 2129 N N . GLU B 1 40 ? -11.766 6.469 20.734 1 83.19 40 GLU B N 1
ATOM 2130 C CA . GLU B 1 40 ? -10.883 6.531 21.891 1 83.19 40 GLU B CA 1
ATOM 2131 C C . GLU B 1 40 ? -9.562 5.816 21.609 1 83.19 40 GLU B C 1
ATOM 2133 O O . GLU B 1 40 ? -8.531 6.152 22.203 1 83.19 40 GLU B O 1
ATOM 2138 N N . ALA B 1 41 ? -9.766 4.75 20.875 1 77.56 41 ALA B N 1
ATOM 2139 C CA . ALA B 1 41 ? -8.617 3.975 20.438 1 77.56 41 ALA B CA 1
ATOM 2140 C C . ALA B 1 41 ? -8.852 3.387 19.047 1 77.56 41 ALA B C 1
ATOM 2142 O O . ALA B 1 41 ? -9.977 3.426 18.531 1 77.56 41 ALA B O 1
ATOM 2143 N N . GLU B 1 42 ? -7.734 2.922 18.438 1 71.5 42 GLU B N 1
ATOM 2144 C CA . GLU B 1 42 ? -7.848 2.289 17.141 1 71.5 42 GLU B CA 1
ATOM 2145 C C . GLU B 1 42 ? -8.875 1.163 17.156 1 71.5 42 GLU B C 1
ATOM 2147 O O . GLU B 1 42 ? -9.609 0.972 16.188 1 71.5 42 GLU B O 1
ATOM 2152 N N . ALA B 1 43 ? -8.922 0.491 18.266 1 76.19 43 ALA B N 1
ATOM 2153 C CA . ALA B 1 43 ? -9.836 -0.635 18.406 1 76.19 43 ALA B CA 1
ATOM 2154 C C . ALA B 1 43 ? -11.289 -0.162 18.406 1 76.19 43 ALA B C 1
ATOM 2156 O O . ALA B 1 43 ? -12.203 -0.945 18.141 1 76.19 43 ALA B O 1
ATOM 2157 N N . ASP B 1 44 ? -11.414 1.103 18.562 1 86.69 44 ASP B N 1
ATOM 2158 C CA . ASP B 1 44 ? -12.758 1.66 18.672 1 86.69 44 ASP B CA 1
ATOM 2159 C C . ASP B 1 44 ? -13.258 2.162 17.328 1 86.69 44 ASP B C 1
ATOM 2161 O O . ASP B 1 44 ? -14.43 2.533 17.188 1 86.69 44 ASP B O 1
ATOM 2165 N N . VAL B 1 45 ? -12.43 2.133 16.359 1 89.69 45 VAL B N 1
ATOM 2166 C CA . VAL B 1 45 ? -12.789 2.656 15.047 1 89.69 45 VAL B CA 1
ATOM 2167 C C . VAL B 1 45 ? -13.969 1.865 14.484 1 89.69 45 VAL B C 1
ATOM 2169 O O . VAL B 1 45 ? -14.844 2.43 13.82 1 89.69 45 VAL B O 1
ATOM 2172 N N . ALA B 1 46 ? -13.938 0.557 14.773 1 87.56 46 ALA B N 1
ATOM 2173 C CA . ALA B 1 46 ? -14.961 -0.339 14.234 1 87.56 46 ALA B CA 1
ATOM 2174 C C . ALA B 1 46 ? -16.359 0.121 14.633 1 87.56 46 ALA B C 1
ATOM 2176 O O . ALA B 1 46 ? -17.312 -0.037 13.875 1 87.56 46 ALA B O 1
ATOM 2177 N N . ARG B 1 47 ? -16.469 0.693 15.797 1 89.88 47 ARG B N 1
ATOM 2178 C CA . ARG B 1 47 ? -17.766 1.165 16.281 1 89.88 47 ARG B CA 1
ATOM 2179 C C . ARG B 1 47 ? -18.312 2.275 15.398 1 89.88 47 ARG B C 1
ATOM 2181 O O . ARG B 1 47 ? -19.516 2.305 15.102 1 89.88 47 ARG B O 1
ATOM 2188 N N . PHE B 1 48 ? -17.469 3.15 14.961 1 91.88 48 PHE B N 1
ATOM 2189 C CA . PHE B 1 48 ? -17.875 4.289 14.141 1 91.88 48 PHE B CA 1
ATOM 2190 C C . PHE B 1 48 ? -18.172 3.852 12.711 1 91.88 48 PHE B C 1
ATOM 2192 O O . PHE B 1 48 ? -18.875 4.543 11.977 1 91.88 48 PHE B O 1
ATOM 2199 N N . LEU B 1 49 ? -17.594 2.729 12.312 1 94.31 49 LEU B N 1
ATOM 2200 C CA . LEU B 1 49 ? -17.719 2.25 10.938 1 94.31 49 LEU B CA 1
ATOM 2201 C C . LEU B 1 49 ? -18.688 1.068 10.859 1 94.31 49 LEU B C 1
ATOM 2203 O O . LEU B 1 49 ? -18.766 0.398 9.828 1 94.31 49 LEU B O 1
ATOM 2207 N N . LYS B 1 50 ? -19.406 0.771 11.891 1 92.31 50 LYS B N 1
ATOM 2208 C CA . LYS B 1 50 ? -20.234 -0.43 12.016 1 92.31 50 LYS B CA 1
ATOM 2209 C C . LYS B 1 50 ? -21.25 -0.519 10.891 1 92.31 50 LYS B C 1
ATOM 2211 O O . LYS B 1 50 ? -21.625 -1.615 10.461 1 92.31 50 LYS B O 1
ATOM 2216 N N . ASP B 1 51 ? -21.672 0.562 10.312 1 92.12 51 ASP B N 1
ATOM 2217 C CA . ASP B 1 51 ? -22.719 0.582 9.297 1 92.12 51 ASP B CA 1
ATOM 2218 C C . ASP B 1 51 ? -22.125 0.639 7.891 1 92.12 51 ASP B C 1
ATOM 2220 O O . ASP B 1 51 ? -22.844 0.75 6.902 1 92.12 51 ASP B O 1
ATOM 2224 N N . ILE B 1 52 ? -20.781 0.554 7.836 1 93.75 52 ILE B N 1
ATOM 2225 C CA . ILE B 1 52 ? -20.094 0.642 6.559 1 93.75 52 ILE B CA 1
ATOM 2226 C C . ILE B 1 52 ? -19.125 -0.532 6.41 1 93.75 52 ILE B C 1
ATOM 2228 O O . ILE B 1 52 ? -17.938 -0.338 6.148 1 93.75 52 ILE B O 1
ATOM 2232 N N . PRO B 1 53 ? -19.672 -1.753 6.516 1 91 53 PRO B N 1
ATOM 2233 C CA . PRO B 1 53 ? -18.766 -2.893 6.32 1 91 53 PRO B CA 1
ATOM 2234 C C . PRO B 1 53 ? -18.219 -2.979 4.895 1 91 53 PRO B C 1
ATOM 2236 O O . PRO B 1 53 ? -18.891 -2.539 3.951 1 91 53 PRO B O 1
ATOM 2239 N N . PRO B 1 54 ? -17.031 -3.43 4.734 1 93.5 54 PRO B N 1
ATOM 2240 C CA . PRO B 1 54 ? -16.172 -4.07 5.734 1 93.5 54 PRO B CA 1
ATOM 2241 C C . PRO B 1 54 ? -15.094 -3.131 6.277 1 93.5 54 PRO B C 1
ATOM 2243 O O . PRO B 1 54 ? -14.047 -3.59 6.75 1 93.5 54 PRO B O 1
ATOM 2246 N N . ALA B 1 55 ? -15.297 -1.832 6.164 1 94.69 55 ALA B N 1
ATOM 2247 C CA . ALA B 1 55 ? -14.32 -0.838 6.605 1 94.69 55 ALA B CA 1
ATOM 2248 C C . ALA B 1 55 ? -13.953 -1.042 8.07 1 94.69 55 ALA B C 1
ATOM 2250 O O . ALA B 1 55 ? -14.82 -1.36 8.898 1 94.69 55 ALA B O 1
ATOM 2251 N N . ARG B 1 56 ? -12.695 -0.824 8.383 1 92 56 ARG B N 1
ATOM 2252 C CA . ARG B 1 56 ? -12.258 -0.987 9.766 1 92 56 ARG B CA 1
ATOM 2253 C C . ARG B 1 56 ? -11.18 0.036 10.125 1 92 56 ARG B C 1
ATOM 2255 O O . ARG B 1 56 ? -10.609 -0.016 11.211 1 92 56 ARG B O 1
ATOM 2262 N N . THR B 1 57 ? -10.875 0.873 9.133 1 92.88 57 THR B N 1
ATOM 2263 C CA . THR B 1 57 ? -9.844 1.871 9.383 1 92.88 57 THR B CA 1
ATOM 2264 C C . THR B 1 57 ? -10.297 3.248 8.906 1 92.88 57 THR B C 1
ATOM 2266 O O . THR B 1 57 ? -11.281 3.363 8.164 1 92.88 57 THR B O 1
ATOM 2269 N N . LEU B 1 58 ? -9.703 4.277 9.422 1 95.75 58 LEU B N 1
ATOM 2270 C CA . LEU B 1 58 ? -9.805 5.641 8.914 1 95.75 58 LEU B CA 1
ATOM 2271 C C . LEU B 1 58 ? -8.516 6.066 8.227 1 95.75 58 LEU B C 1
ATOM 2273 O O . LEU B 1 58 ? -7.422 5.688 8.664 1 95.75 58 LEU B O 1
ATOM 2277 N N . PRO B 1 59 ? -8.586 6.766 7.148 1 97.56 59 PRO B N 1
ATOM 2278 C CA . PRO B 1 59 ? -9.781 7.297 6.492 1 97.56 59 PRO B CA 1
ATOM 2279 C C . PRO B 1 59 ? -10.602 6.219 5.793 1 97.56 59 PRO B C 1
ATOM 2281 O O . PRO B 1 59 ? -10.07 5.16 5.441 1 97.56 59 PRO B O 1
ATOM 2284 N N . THR B 1 60 ? -11.867 6.465 5.672 1 98.12 60 THR B N 1
ATOM 2285 C CA . THR B 1 60 ? -12.781 5.699 4.828 1 98.12 60 THR B CA 1
ATOM 2286 C C . THR B 1 60 ? -13.57 6.629 3.91 1 98.12 60 THR B C 1
ATOM 2288 O O . THR B 1 60 ? -14.133 7.629 4.363 1 98.12 60 THR B O 1
ATOM 2291 N N . MET B 1 61 ? -13.531 6.391 2.641 1 98.44 61 MET B N 1
ATOM 2292 C CA . MET B 1 61 ? -14.281 7.152 1.642 1 98.44 61 MET B CA 1
ATOM 2293 C C . MET B 1 61 ? -15.438 6.332 1.088 1 98.44 61 MET B C 1
ATOM 2295 O O . MET B 1 61 ? -15.305 5.129 0.855 1 98.44 61 MET B O 1
ATOM 2299 N N . ILE B 1 62 ? -16.578 6.891 0.972 1 97.94 62 ILE B N 1
ATOM 2300 C CA . ILE B 1 62 ? -17.719 6.289 0.291 1 97.94 62 ILE B CA 1
ATOM 2301 C C . ILE B 1 62 ? -18.031 7.074 -0.982 1 97.94 62 ILE B C 1
ATOM 2303 O O . ILE B 1 62 ? -18.234 8.289 -0.938 1 97.94 62 ILE B O 1
ATOM 2307 N N . THR B 1 63 ? -18.016 6.41 -2.055 1 97.12 63 THR B N 1
ATOM 2308 C CA . THR B 1 63 ? -18.297 7.051 -3.338 1 97.12 63 THR B CA 1
ATOM 2309 C C . THR B 1 63 ? -19.781 7.312 -3.504 1 97.12 63 THR B C 1
ATOM 2311 O O . THR B 1 63 ? -20.609 6.77 -2.758 1 97.12 63 THR B O 1
ATOM 2314 N N . PRO B 1 64 ? -20.109 8.141 -4.496 1 96 64 PRO B N 1
ATOM 2315 C CA . PRO B 1 64 ? -21.516 8.469 -4.699 1 96 64 PRO B CA 1
ATOM 2316 C C . PRO B 1 64 ? -22.375 7.23 -5 1 96 64 PRO B C 1
ATOM 2318 O O . PRO B 1 64 ? -23.547 7.188 -4.641 1 96 64 PRO B O 1
ATOM 2321 N N . GLU B 1 65 ? -21.75 6.219 -5.602 1 93.62 65 GLU B N 1
ATOM 2322 C CA . GLU B 1 65 ? -22.5 5.016 -5.941 1 93.62 65 GLU B CA 1
ATOM 2323 C C . GLU B 1 65 ? -22.469 3.998 -4.805 1 93.62 65 GLU B C 1
ATOM 2325 O O . GLU B 1 65 ? -22.969 2.885 -4.945 1 93.62 65 GLU B O 1
ATOM 2330 N N . GLY B 1 66 ? -21.844 4.336 -3.703 1 94.06 66 GLY B N 1
ATOM 2331 C CA . GLY B 1 66 ? -21.984 3.562 -2.482 1 94.06 66 GLY B CA 1
ATOM 2332 C C . GLY B 1 66 ? -20.828 2.609 -2.238 1 94.06 66 GLY B C 1
ATOM 2333 O O . GLY B 1 66 ? -20.891 1.779 -1.329 1 94.06 66 GLY B O 1
ATOM 2334 N N . VAL B 1 67 ? -19.75 2.764 -2.957 1 95.12 67 VAL B N 1
ATOM 2335 C CA . VAL B 1 67 ? -18.609 1.884 -2.752 1 95.12 67 VAL B CA 1
ATOM 2336 C C . VAL B 1 67 ? -17.766 2.395 -1.583 1 95.12 67 VAL B C 1
ATOM 2338 O O . VAL B 1 67 ? -17.484 3.592 -1.486 1 95.12 67 VAL B O 1
ATOM 2341 N N . VAL B 1 68 ? -17.406 1.46 -0.662 1 97.06 68 VAL B N 1
ATOM 2342 C CA . VAL B 1 68 ? -16.578 1.773 0.5 1 97.06 68 VAL B CA 1
ATOM 2343 C C . VAL B 1 68 ? -15.109 1.573 0.158 1 97.06 68 VAL B C 1
ATOM 2345 O O . VAL B 1 68 ? -14.695 0.471 -0.21 1 97.06 68 VAL B O 1
ATOM 2348 N N . VAL B 1 69 ? -14.359 2.654 0.215 1 97.44 69 VAL B N 1
ATOM 2349 C CA . VAL B 1 69 ? -12.914 2.625 -0.001 1 97.44 69 VAL B CA 1
ATOM 2350 C C . VAL B 1 69 ? -12.195 2.92 1.31 1 97.44 69 VAL B C 1
ATOM 2352 O O . VAL B 1 69 ? -12.086 4.078 1.723 1 97.44 69 VAL B O 1
ATOM 2355 N N . SER B 1 70 ? -11.695 1.862 1.971 1 93.94 70 SER B N 1
ATOM 2356 C CA . SER B 1 70 ? -11.188 2.021 3.328 1 93.94 70 SER B CA 1
ATOM 2357 C C . SER B 1 70 ? -9.68 1.834 3.379 1 93.94 70 SER B C 1
ATOM 2359 O O . SER B 1 70 ? -9.156 1.203 4.301 1 93.94 70 SER B O 1
ATOM 2361 N N . ASP B 1 71 ? -8.906 2.281 2.418 1 93.5 71 ASP B N 1
ATOM 2362 C CA . ASP B 1 71 ? -7.445 2.273 2.359 1 93.5 71 ASP B CA 1
ATOM 2363 C C . ASP B 1 71 ? -6.914 3.564 1.738 1 93.5 71 ASP B C 1
ATOM 2365 O O . ASP B 1 71 ? -7.414 4.012 0.705 1 93.5 71 ASP B O 1
ATOM 2369 N N . SER B 1 72 ? -5.898 4.078 2.404 1 96.44 72 SER B N 1
ATOM 2370 C CA . SER B 1 72 ? -5.438 5.398 1.99 1 96.44 72 SER B CA 1
ATOM 2371 C C . SER B 1 72 ? -4.824 5.359 0.595 1 96.44 72 SER B C 1
ATOM 2373 O O . SER B 1 72 ? -4.984 6.301 -0.186 1 96.44 72 SER B O 1
ATOM 2375 N N . SER B 1 73 ? -4.129 4.293 0.321 1 97.5 73 SER B N 1
ATOM 2376 C CA . SER B 1 73 ? -3.547 4.164 -1.011 1 97.5 73 SER B CA 1
ATOM 2377 C C . SER B 1 73 ? -4.625 3.973 -2.072 1 97.5 73 SER B C 1
ATOM 2379 O O . SER B 1 73 ? -4.512 4.5 -3.18 1 97.5 73 SER B O 1
ATOM 2381 N N . ALA B 1 74 ? -5.637 3.213 -1.732 1 98.38 74 ALA B N 1
ATOM 2382 C CA . ALA B 1 74 ? -6.77 3.041 -2.637 1 98.38 74 ALA B CA 1
ATOM 2383 C C . ALA B 1 74 ? -7.504 4.359 -2.852 1 98.38 74 ALA B C 1
ATOM 2385 O O . ALA B 1 74 ? -7.887 4.691 -3.977 1 98.38 74 ALA B O 1
ATOM 2386 N N . ILE B 1 75 ? -7.691 5.117 -1.791 1 98.62 75 ILE B N 1
ATOM 2387 C CA . ILE B 1 75 ? -8.344 6.418 -1.888 1 98.62 75 ILE B CA 1
ATOM 2388 C C . ILE B 1 75 ? -7.547 7.324 -2.828 1 98.62 75 ILE B C 1
ATOM 2390 O O . ILE B 1 75 ? -8.117 7.949 -3.725 1 98.62 75 ILE B O 1
ATOM 2394 N N . ALA B 1 76 ? -6.242 7.34 -2.678 1 98.75 76 ALA B N 1
ATOM 2395 C CA . ALA B 1 76 ? -5.375 8.195 -3.488 1 98.75 76 ALA B CA 1
ATOM 2396 C C . ALA B 1 76 ? -5.52 7.867 -4.973 1 98.75 76 ALA B C 1
ATOM 2398 O O . ALA B 1 76 ? -5.773 8.758 -5.785 1 98.75 76 ALA B O 1
ATOM 2399 N N . GLU B 1 77 ? -5.391 6.594 -5.305 1 98.62 77 GLU B N 1
ATOM 2400 C CA . GLU B 1 77 ? -5.445 6.191 -6.707 1 98.62 77 GLU B CA 1
ATOM 2401 C C . GLU B 1 77 ? -6.84 6.395 -7.289 1 98.62 77 GLU B C 1
ATOM 2403 O O . GLU B 1 77 ? -6.988 6.777 -8.453 1 98.62 77 GLU B O 1
ATOM 2408 N N . GLU B 1 78 ? -7.848 6.168 -6.496 1 98.12 78 GLU B N 1
ATOM 2409 C CA . GLU B 1 78 ? -9.211 6.34 -6.988 1 98.12 78 GLU B CA 1
ATOM 2410 C C . GLU B 1 78 ? -9.531 7.812 -7.223 1 98.12 78 GLU B C 1
ATOM 2412 O O . GLU B 1 78 ? -10.172 8.164 -8.219 1 98.12 78 GLU B O 1
ATOM 2417 N N . LEU B 1 79 ? -9.094 8.641 -6.285 1 98.5 79 LEU B N 1
ATOM 2418 C CA . LEU B 1 79 ? -9.289 10.07 -6.504 1 98.5 79 LEU B CA 1
ATOM 2419 C C . LEU B 1 79 ? -8.648 10.516 -7.812 1 98.5 79 LEU B C 1
ATOM 2421 O O . LEU B 1 79 ? -9.25 11.266 -8.586 1 98.5 79 LEU B O 1
ATOM 2425 N N . SER B 1 80 ? -7.453 10.023 -8.016 1 98.25 80 SER B N 1
ATOM 2426 C CA . SER B 1 80 ? -6.746 10.383 -9.234 1 98.25 80 SER B CA 1
ATOM 2427 C C . SER B 1 80 ? -7.52 9.938 -10.477 1 98.25 80 SER B C 1
ATOM 2429 O O . SER B 1 80 ? -7.562 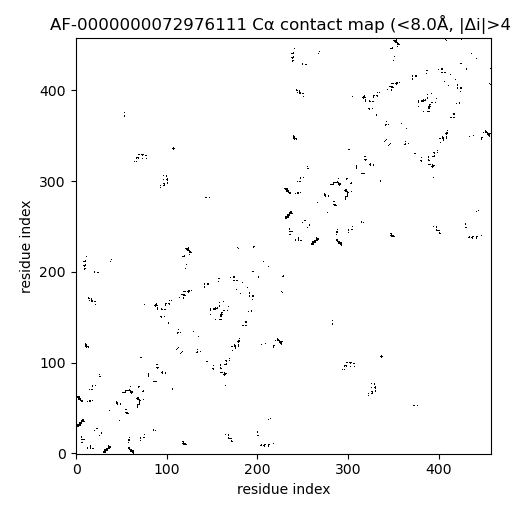10.648 -11.477 1 98.25 80 SER B O 1
ATOM 2431 N N . SER B 1 81 ? -8.102 8.742 -10.43 1 97.31 81 SER B N 1
ATOM 2432 C CA . SER B 1 81 ? -8.859 8.219 -11.562 1 97.31 81 SER B CA 1
ATOM 2433 C C . SER B 1 81 ? -10.164 8.984 -11.758 1 97.31 81 SER B C 1
ATOM 2435 O O . SER B 1 81 ? -10.594 9.219 -12.891 1 97.31 81 SER B O 1
ATOM 2437 N N . ARG B 1 82 ? -10.789 9.398 -10.703 1 97.38 82 ARG B N 1
ATOM 2438 C CA . ARG B 1 82 ? -12.133 9.969 -10.758 1 97.38 82 ARG B CA 1
ATOM 2439 C C . ARG B 1 82 ? -12.07 11.469 -11.023 1 97.38 82 ARG B C 1
ATOM 2441 O O . ARG B 1 82 ? -13.039 12.062 -11.508 1 97.38 82 ARG B O 1
ATOM 2448 N N . PHE B 1 83 ? -10.961 12.102 -10.703 1 97.94 83 PHE B N 1
ATOM 2449 C CA . PHE B 1 83 ? -10.742 13.516 -10.969 1 97.94 83 PHE B CA 1
ATOM 2450 C C . PHE B 1 83 ? -9.477 13.719 -11.805 1 97.94 83 PHE B C 1
ATOM 2452 O O . PHE B 1 83 ? -8.531 14.375 -11.352 1 97.94 83 PHE B O 1
ATOM 2459 N N . PRO B 1 84 ? -9.5 13.258 -13.023 1 96.12 84 PRO B N 1
ATOM 2460 C CA . PRO B 1 84 ? -8.281 13.266 -13.836 1 96.12 84 PRO B CA 1
ATOM 2461 C C . PRO B 1 84 ? -7.758 14.672 -14.102 1 96.12 84 PRO B C 1
ATOM 2463 O O . PRO B 1 84 ? -6.551 14.867 -14.281 1 96.12 84 PRO B O 1
ATOM 2466 N N . ASP B 1 85 ? -8.562 15.672 -14.055 1 97.25 85 ASP B N 1
ATOM 2467 C CA . ASP B 1 85 ? -8.164 17.047 -14.344 1 97.25 85 ASP B CA 1
ATOM 2468 C C . ASP B 1 85 ? -7.379 17.641 -13.188 1 97.25 85 ASP B C 1
ATOM 2470 O O . ASP B 1 85 ? -6.707 18.672 -13.352 1 97.25 85 ASP B O 1
ATOM 2474 N N . ALA B 1 86 ? -7.473 17.016 -12.016 1 97.56 86 ALA B N 1
ATOM 2475 C CA . ALA B 1 86 ? -6.797 17.547 -10.836 1 97.56 86 ALA B CA 1
ATOM 2476 C C . ALA B 1 86 ? -5.301 17.25 -10.883 1 97.56 86 ALA B C 1
ATOM 2478 O O . ALA B 1 86 ? -4.52 17.828 -10.125 1 97.56 86 ALA B O 1
ATOM 2479 N N . GLN B 1 87 ? -4.859 16.359 -11.773 1 96.75 87 GLN B N 1
ATOM 2480 C CA . GLN B 1 87 ? -3.449 16.047 -11.961 1 96.75 87 GLN B CA 1
ATOM 2481 C C . GLN B 1 87 ? -2.762 15.781 -10.625 1 96.75 87 GLN B C 1
ATOM 2483 O O . GLN B 1 87 ? -1.746 16.406 -10.312 1 96.75 87 GLN B O 1
ATOM 2488 N N . MET B 1 88 ? -3.283 14.75 -9.992 1 98.56 88 MET B N 1
ATOM 2489 C CA . MET B 1 88 ? -2.906 14.516 -8.602 1 98.56 88 MET B CA 1
ATOM 2490 C C . MET B 1 88 ? -1.583 13.766 -8.516 1 98.56 88 MET B C 1
ATOM 2492 O O . MET B 1 88 ? -0.947 13.734 -7.461 1 98.56 88 MET B O 1
ATOM 2496 N N . TRP B 1 89 ? -1.217 13.086 -9.594 1 98.38 89 TRP B N 1
ATOM 2497 C CA . TRP B 1 89 ? 0.117 12.531 -9.781 1 98.38 89 TRP B CA 1
ATOM 2498 C C . TRP B 1 89 ? 0.893 13.32 -10.836 1 98.38 89 TRP B C 1
ATOM 2500 O O . TRP B 1 89 ? 0.298 13.961 -11.703 1 98.38 89 TRP B O 1
ATOM 2510 N N . PRO B 1 90 ? 2.297 13.242 -10.742 1 97.06 90 PRO B N 1
ATOM 2511 C CA . PRO B 1 90 ? 3.061 13.938 -11.781 1 97.06 90 PRO B CA 1
ATOM 2512 C C . PRO B 1 90 ? 2.68 13.477 -13.195 1 97.06 90 PRO B C 1
ATOM 2514 O O . PRO B 1 90 ? 2.434 12.289 -13.414 1 97.06 90 PRO B O 1
ATOM 2517 N N . SER B 1 91 ? 2.623 14.383 -14.148 1 95.38 91 SER B N 1
ATOM 2518 C CA . SER B 1 91 ? 2.307 14.055 -15.531 1 95.38 91 SER B CA 1
ATOM 2519 C C . SER B 1 91 ? 3.467 13.336 -16.203 1 95.38 91 SER B C 1
ATOM 2521 O O . SER B 1 91 ? 3.254 12.484 -17.078 1 95.38 91 SER B O 1
ATOM 2523 N N . ASN B 1 92 ? 4.715 13.789 -15.852 1 95.62 92 ASN B N 1
ATOM 2524 C CA . ASN B 1 92 ? 5.895 13.094 -16.359 1 95.62 92 ASN B CA 1
ATOM 2525 C C . ASN B 1 92 ? 5.953 11.656 -15.852 1 95.62 92 ASN B C 1
ATOM 2527 O O . ASN B 1 92 ? 5.957 11.414 -14.641 1 95.62 92 ASN B O 1
ATOM 2531 N N . PRO B 1 93 ? 5.996 10.648 -16.766 1 96 93 PRO B N 1
ATOM 2532 C CA . PRO B 1 93 ? 5.922 9.242 -16.359 1 96 93 PRO B CA 1
ATOM 2533 C C . PRO B 1 93 ? 7.047 8.852 -15.398 1 96 93 PRO B C 1
ATOM 2535 O O . PRO B 1 93 ? 6.844 8.031 -14.5 1 96 93 PRO B O 1
ATOM 2538 N N . ALA B 1 94 ? 8.219 9.414 -15.602 1 95.88 94 ALA B N 1
ATOM 2539 C CA . ALA B 1 94 ? 9.328 9.102 -14.711 1 95.88 94 ALA B CA 1
ATOM 2540 C C . ALA B 1 94 ? 9.062 9.617 -13.297 1 95.88 94 ALA B C 1
ATOM 2542 O O . ALA B 1 94 ? 9.273 8.906 -12.32 1 95.88 94 ALA B O 1
ATOM 2543 N N . ALA B 1 95 ? 8.625 10.852 -13.227 1 96.94 95 ALA B N 1
ATOM 2544 C CA . ALA B 1 95 ? 8.32 11.453 -11.938 1 96.94 95 ALA B CA 1
ATOM 2545 C C . ALA B 1 95 ? 7.137 10.758 -11.273 1 96.94 95 ALA B C 1
ATOM 2547 O O . ALA B 1 95 ? 7.117 10.578 -10.047 1 96.94 95 ALA B O 1
ATOM 2548 N N . ARG B 1 96 ? 6.148 10.375 -12.094 1 97.69 96 ARG B N 1
ATOM 2549 C CA . ARG B 1 96 ? 4.984 9.656 -11.578 1 97.69 96 ARG B CA 1
ATOM 2550 C C . ARG B 1 96 ? 5.391 8.32 -10.961 1 97.69 96 ARG B C 1
ATOM 2552 O O . ARG B 1 96 ? 4.941 7.977 -9.867 1 97.69 96 ARG B O 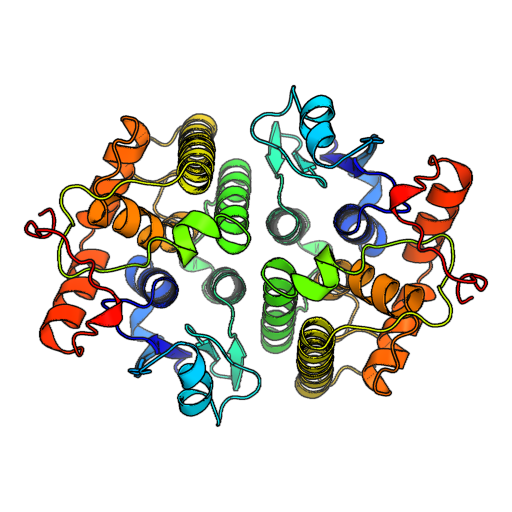1
ATOM 2559 N N . ALA B 1 97 ? 6.258 7.613 -11.648 1 97.69 97 ALA B N 1
ATOM 2560 C CA . ALA B 1 97 ? 6.738 6.324 -11.164 1 97.69 97 ALA B CA 1
ATOM 2561 C C . ALA B 1 97 ? 7.504 6.484 -9.852 1 97.69 97 ALA B C 1
ATOM 2563 O O . ALA B 1 97 ? 7.34 5.684 -8.93 1 97.69 97 ALA B O 1
ATOM 2564 N N . MET B 1 98 ? 8.297 7.484 -9.805 1 96.94 98 MET B N 1
ATOM 2565 C CA . MET B 1 98 ? 9.062 7.762 -8.594 1 96.94 98 MET B CA 1
ATOM 2566 C C . MET B 1 98 ? 8.133 8.109 -7.43 1 96.94 98 MET B C 1
ATOM 2568 O O . MET B 1 98 ? 8.281 7.574 -6.328 1 96.94 98 MET B O 1
ATOM 2572 N N . ALA B 1 99 ? 7.199 8.953 -7.699 1 98.06 99 ALA B N 1
ATOM 2573 C CA . ALA B 1 99 ? 6.246 9.375 -6.676 1 98.06 99 ALA B CA 1
ATOM 2574 C C . ALA B 1 99 ? 5.453 8.188 -6.141 1 98.06 99 ALA B C 1
ATOM 2576 O O . ALA B 1 99 ? 5.289 8.039 -4.93 1 98.06 99 ALA B O 1
ATOM 2577 N N . ARG B 1 100 ? 4.988 7.328 -7.031 1 98.31 100 ARG B N 1
ATOM 2578 C CA . ARG B 1 100 ? 4.227 6.152 -6.625 1 98.31 100 ARG B CA 1
ATOM 2579 C C . ARG B 1 100 ? 5.086 5.191 -5.812 1 98.31 100 ARG B C 1
ATOM 2581 O O . ARG B 1 100 ? 4.605 4.562 -4.867 1 98.31 100 ARG B O 1
ATOM 2588 N N . THR B 1 101 ? 6.344 5.125 -6.148 1 98.06 101 THR B N 1
ATOM 2589 C CA . THR B 1 101 ? 7.242 4.203 -5.465 1 98.06 101 THR B CA 1
ATOM 2590 C C . THR B 1 101 ? 7.438 4.617 -4.012 1 98.06 101 THR B C 1
ATOM 2592 O O . THR B 1 101 ? 7.289 3.797 -3.102 1 98.06 101 THR B O 1
ATOM 2595 N N . VAL B 1 102 ? 7.695 5.848 -3.793 1 98 102 VAL B N 1
ATOM 2596 C CA . VAL B 1 102 ? 7.965 6.289 -2.43 1 98 102 VAL B CA 1
ATOM 2597 C C . VAL B 1 102 ? 6.664 6.312 -1.626 1 98 102 VAL B C 1
ATOM 2599 O O . VAL B 1 102 ? 6.664 6.027 -0.427 1 98 102 VAL B O 1
ATOM 2602 N N . ALA B 1 103 ? 5.539 6.609 -2.285 1 98.38 103 ALA B N 1
ATOM 2603 C CA . ALA B 1 103 ? 4.242 6.59 -1.609 1 98.38 103 ALA B CA 1
ATOM 2604 C C . ALA B 1 103 ? 3.871 5.172 -1.179 1 98.38 103 ALA B C 1
ATOM 2606 O O . ALA B 1 103 ? 3.35 4.969 -0.081 1 98.38 103 ALA B O 1
ATOM 2607 N N . ALA B 1 104 ? 4.125 4.246 -2.055 1 98.12 104 ALA B N 1
ATOM 2608 C CA . ALA B 1 104 ? 3.828 2.852 -1.737 1 98.12 104 ALA B CA 1
ATOM 2609 C C . ALA B 1 104 ? 4.691 2.357 -0.579 1 98.12 104 ALA B C 1
ATOM 2611 O O . ALA B 1 104 ? 4.223 1.596 0.271 1 98.12 104 ALA B O 1
ATOM 2612 N N . GLU B 1 105 ? 5.953 2.762 -0.558 1 97.62 105 GLU B N 1
ATOM 2613 C CA . GLU B 1 105 ? 6.805 2.383 0.566 1 97.62 105 GLU B CA 1
ATOM 2614 C C . GLU B 1 105 ? 6.289 2.98 1.874 1 97.62 105 GLU B C 1
ATOM 2616 O O . GLU B 1 105 ? 6.289 2.312 2.91 1 97.62 105 GLU B O 1
ATOM 2621 N N . MET B 1 106 ? 5.852 4.207 1.806 1 98 106 MET B N 1
ATOM 2622 C CA . MET B 1 106 ? 5.258 4.816 2.992 1 98 106 MET B CA 1
ATOM 2623 C C . MET B 1 106 ? 4.051 4.02 3.473 1 98 106 MET B C 1
ATOM 2625 O O . MET B 1 106 ? 3.848 3.861 4.68 1 98 106 MET B O 1
ATOM 2629 N N . HIS B 1 107 ? 3.281 3.545 2.592 1 97.12 107 HIS B N 1
ATOM 2630 C CA . HIS B 1 107 ? 2.041 2.83 2.877 1 97.12 107 HIS B CA 1
ATOM 2631 C C . HIS B 1 107 ? 2.318 1.488 3.545 1 97.12 107 HIS B C 1
ATOM 2633 O O . HIS B 1 107 ? 1.55 1.045 4.402 1 97.12 107 HIS B O 1
ATOM 2639 N N . SER B 1 108 ? 3.395 0.838 3.248 1 95.5 108 SER B N 1
ATOM 2640 C CA . SER B 1 108 ? 3.586 -0.543 3.678 1 95.5 108 SER B CA 1
ATOM 2641 C C . SER B 1 108 ? 4.746 -0.662 4.66 1 95.5 108 SER B C 1
ATOM 2643 O O . SER B 1 108 ? 4.984 -1.732 5.223 1 95.5 108 SER B O 1
ATOM 2645 N N . SER B 1 109 ? 5.508 0.406 4.871 1 95.56 109 SER B N 1
ATOM 2646 C CA . SER B 1 109 ? 6.738 0.299 5.648 1 95.56 109 SER B CA 1
ATOM 2647 C C . SER B 1 109 ? 6.77 1.321 6.777 1 95.56 109 SER B C 1
ATOM 2649 O O . SER B 1 109 ? 5.73 1.847 7.176 1 95.56 109 SER B O 1
ATOM 2651 N N . PHE B 1 110 ?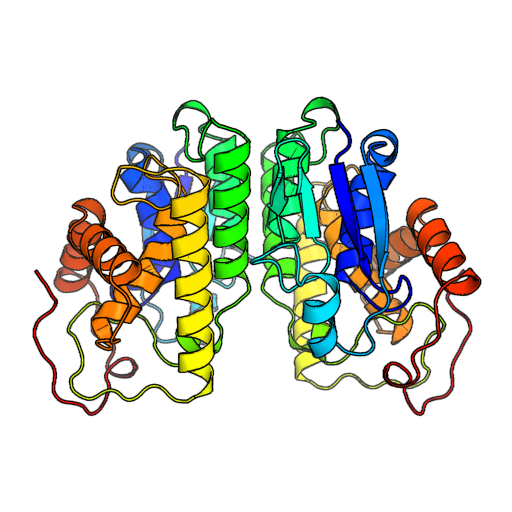 7.84 1.36 7.469 1 97.19 110 PHE B N 1
ATOM 2652 C CA . PHE B 1 110 ? 8.141 2.309 8.539 1 97.19 110 PHE B CA 1
ATOM 2653 C C . PHE B 1 110 ? 7.277 2.037 9.758 1 97.19 110 PHE B C 1
ATOM 2655 O O . PHE B 1 110 ? 6.781 2.969 10.398 1 97.19 110 PHE B O 1
ATOM 2662 N N . GLY B 1 111 ? 7.062 0.786 10.078 1 94.75 111 GLY B N 1
ATOM 2663 C CA . GLY B 1 111 ? 6.246 0.4 11.219 1 94.75 111 GLY B CA 1
ATOM 2664 C C . GLY B 1 111 ? 6.797 0.905 12.547 1 94.75 111 GLY B C 1
ATOM 2665 O O . GLY B 1 111 ? 6.031 1.214 13.461 1 94.75 111 GLY B O 1
ATOM 2666 N N . GLY B 1 112 ? 8.109 0.979 12.703 1 95.19 112 GLY B N 1
ATOM 2667 C CA . GLY B 1 112 ? 8.711 1.53 13.898 1 95.19 112 GLY B CA 1
ATOM 2668 C C . GLY B 1 112 ? 8.391 2.996 14.117 1 95.19 112 GLY B C 1
ATOM 2669 O O . GLY B 1 112 ? 7.945 3.387 15.195 1 95.19 112 GLY B O 1
ATOM 2670 N N . LEU B 1 113 ? 8.547 3.771 13.102 1 96.56 113 LEU B N 1
ATOM 2671 C CA . LEU B 1 113 ? 8.25 5.199 13.172 1 96.56 113 LEU B CA 1
ATOM 2672 C C . LEU B 1 113 ? 6.762 5.434 13.383 1 96.56 113 LEU B C 1
ATOM 2674 O O . LEU B 1 113 ? 6.367 6.227 14.242 1 96.56 113 LEU B O 1
ATOM 2678 N N . ARG B 1 114 ? 5.91 4.727 12.641 1 95.19 114 ARG B N 1
ATOM 2679 C CA . ARG B 1 114 ? 4.473 4.961 12.648 1 95.19 114 ARG B CA 1
ATOM 2680 C C . ARG B 1 114 ? 3.842 4.461 13.945 1 95.19 114 ARG B C 1
ATOM 2682 O O . ARG B 1 114 ? 2.887 5.055 14.445 1 95.19 114 ARG B O 1
ATOM 2689 N N . GLY B 1 115 ? 4.355 3.395 14.469 1 91.44 115 GLY B N 1
ATOM 2690 C CA . GLY B 1 115 ? 3.834 2.818 15.695 1 91.44 115 GLY B CA 1
ATOM 2691 C C . GLY B 1 115 ? 4.484 3.385 16.938 1 91.44 115 GLY B C 1
ATOM 2692 O O . GLY B 1 115 ? 3.811 3.605 17.953 1 91.44 115 GLY B O 1
ATOM 2693 N N . GLY B 1 116 ? 5.742 3.664 16.906 1 92 116 GLY B N 1
ATOM 2694 C CA . GLY B 1 116 ? 6.508 4.09 18.062 1 92 116 GLY B CA 1
ATOM 2695 C C . GLY B 1 116 ? 6.438 5.586 18.312 1 92 116 GLY B C 1
ATOM 2696 O O . GLY B 1 116 ? 6.613 6.043 19.438 1 92 116 GLY B O 1
ATOM 2697 N N . TRP B 1 117 ? 6.176 6.309 17.25 1 93.69 117 TRP B N 1
ATOM 2698 C CA . TRP B 1 117 ? 6.133 7.766 17.312 1 93.69 117 TRP B CA 1
ATOM 2699 C C . TRP B 1 117 ? 4.891 8.312 16.625 1 93.69 117 TRP B C 1
ATOM 2701 O O . TRP B 1 117 ? 4.984 8.898 15.539 1 93.69 117 TRP B O 1
ATOM 2711 N N . PRO B 1 118 ? 3.773 8.195 17.297 1 94 118 PRO B N 1
ATOM 2712 C CA . PRO B 1 118 ? 2.514 8.602 16.672 1 94 118 PRO B CA 1
ATOM 2713 C C . PRO B 1 118 ? 2.445 10.109 16.422 1 94 118 PRO B C 1
ATOM 2715 O O . PRO B 1 118 ? 3.207 10.875 17 1 94 118 PRO B O 1
ATOM 2718 N N . VAL B 1 119 ? 1.551 10.5 15.57 1 96.94 119 VAL B N 1
ATOM 2719 C CA . VAL B 1 119 ? 1.307 11.914 15.281 1 96.94 119 VAL B CA 1
ATOM 2720 C C . VAL B 1 119 ? 0.768 12.609 16.531 1 96.94 119 VAL B C 1
ATOM 2722 O O . VAL B 1 119 ? -0.051 12.039 17.266 1 96.94 119 VAL B O 1
ATOM 2725 N N . ASN B 1 120 ? 1.209 13.664 16.875 1 97.5 120 ASN B N 1
ATOM 2726 C CA . ASN B 1 120 ? 0.733 14.625 17.859 1 97.5 120 ASN B CA 1
ATOM 2727 C C . ASN B 1 120 ? 0.95 16.062 17.391 1 97.5 120 ASN B C 1
ATOM 2729 O O . ASN B 1 120 ? 2.082 16.547 17.375 1 97.5 120 ASN B O 1
ATOM 2733 N N . LEU B 1 121 ? -0.135 16.719 17.031 1 98.19 121 LEU B N 1
ATOM 2734 C CA . LEU B 1 121 ? -0.011 18.047 16.422 1 98.19 121 LEU B CA 1
ATOM 2735 C C . LEU B 1 121 ? -0.135 19.141 17.469 1 98.19 121 LEU B C 1
ATOM 2737 O O . LEU B 1 121 ? -0.278 20.312 17.125 1 98.19 121 LEU B O 1
ATOM 2741 N N . ARG B 1 122 ? -0.099 18.828 18.688 1 97.44 122 ARG B N 1
ATOM 2742 C CA . ARG B 1 122 ? -0.311 19.828 19.734 1 97.44 122 ARG B CA 1
ATOM 2743 C C . ARG B 1 122 ? 0.993 20.531 20.094 1 97.44 122 ARG B C 1
ATOM 2745 O O . ARG B 1 122 ? 1 21.734 20.359 1 97.44 122 ARG B O 1
ATOM 2752 N N . HIS B 1 123 ? 2.064 19.781 20.203 1 96.38 123 HIS B N 1
ATOM 2753 C CA . HIS B 1 123 ? 3.355 20.297 20.641 1 96.38 123 HIS B CA 1
ATOM 2754 C C . HIS B 1 123 ? 4.492 19.375 20.203 1 96.38 123 HIS B C 1
ATOM 2756 O O . HIS B 1 123 ? 4.254 18.344 19.578 1 96.38 123 HIS B O 1
ATOM 2762 N N . THR B 1 124 ? 5.691 19.812 20.438 1 97.5 124 THR B N 1
ATOM 2763 C CA . THR B 1 124 ? 6.871 18.984 20.188 1 97.5 124 THR B CA 1
ATOM 2764 C C . THR B 1 124 ? 7.516 18.547 21.5 1 97.5 124 THR B C 1
ATOM 2766 O O . THR B 1 124 ? 7.387 19.234 22.516 1 97.5 124 THR B O 1
ATOM 2769 N N . PHE B 1 125 ? 8.133 17.453 21.484 1 97.31 125 PHE B N 1
ATOM 2770 C CA . PHE B 1 125 ? 8.711 16.891 22.703 1 97.31 125 PHE B CA 1
ATOM 2771 C C . PHE B 1 125 ? 10.203 17.203 22.781 1 97.31 125 PHE B C 1
ATOM 2773 O O . PHE B 1 125 ? 10.914 17.109 21.766 1 97.31 125 PHE B O 1
ATOM 2780 N N . GLN B 1 126 ? 10.609 17.516 23.953 1 96.06 126 GLN B N 1
ATOM 2781 C CA . GLN B 1 126 ? 12.031 17.703 24.219 1 96.06 126 GLN B CA 1
ATOM 2782 C C . GLN B 1 126 ? 12.68 16.422 24.719 1 96.06 126 GLN B C 1
ATOM 2784 O O . GLN B 1 126 ? 12.156 15.766 25.625 1 96.06 126 GLN B O 1
ATOM 2789 N N . GLY B 1 127 ? 13.695 16.062 24.062 1 93.81 127 GLY B N 1
ATOM 2790 C CA . GLY B 1 127 ? 14.516 14.992 24.625 1 93.81 127 GLY B CA 1
ATOM 2791 C C . GLY B 1 127 ? 14.047 13.602 24.234 1 93.81 127 GLY B C 1
ATOM 2792 O O . GLY B 1 127 ? 14.469 12.609 24.828 1 93.81 127 GLY B O 1
ATOM 2793 N N . ALA B 1 128 ? 13.18 13.523 23.328 1 93.56 128 ALA B N 1
ATOM 2794 C CA . ALA B 1 128 ? 12.797 12.203 22.844 1 93.56 128 ALA B CA 1
ATOM 2795 C C . ALA B 1 128 ? 13.977 11.492 22.188 1 93.56 128 ALA B C 1
ATOM 2797 O O . ALA B 1 128 ? 14.703 12.094 21.391 1 93.56 128 ALA B O 1
ATOM 2798 N N . VAL B 1 129 ? 14.172 10.203 22.562 1 92.62 129 VAL B N 1
ATOM 2799 C CA . VAL B 1 129 ? 15.281 9.422 22.016 1 92.62 129 VAL B CA 1
ATOM 2800 C C . VAL B 1 129 ? 14.75 8.266 21.188 1 92.62 129 VAL B C 1
ATOM 2802 O O . VAL B 1 129 ? 14 7.426 21.672 1 92.62 129 VAL B O 1
ATOM 2805 N N . ALA B 1 130 ? 15.125 8.266 19.922 1 91.81 130 ALA B N 1
ATOM 2806 C CA . ALA B 1 130 ? 14.688 7.207 19.016 1 91.81 130 ALA B CA 1
ATOM 2807 C C . ALA B 1 130 ? 15.461 5.918 19.266 1 91.81 130 ALA B C 1
ATOM 2809 O O . ALA B 1 130 ? 16.703 5.926 19.297 1 91.81 130 ALA B O 1
ATOM 2810 N N . PRO B 1 131 ? 14.789 4.828 19.453 1 94 131 PRO B N 1
ATOM 2811 C CA . PRO B 1 131 ? 15.508 3.553 19.484 1 94 131 PRO B CA 1
ATOM 2812 C C . PRO B 1 131 ? 16.172 3.219 18.156 1 94 131 PRO B C 1
ATOM 2814 O O . PRO B 1 131 ? 15.812 3.801 17.125 1 94 131 PRO B O 1
ATOM 2817 N N . PRO B 1 132 ? 17.078 2.246 18.172 1 94.75 132 PRO B N 1
ATOM 2818 C CA . PRO B 1 132 ? 17.875 1.946 16.984 1 94.75 132 PRO B CA 1
ATOM 2819 C C . PRO B 1 132 ? 17.016 1.554 15.781 1 94.75 132 PRO B C 1
ATOM 2821 O O . PRO B 1 132 ? 17.344 1.902 14.648 1 94.75 132 PRO B O 1
ATOM 2824 N N . ASN B 1 133 ? 15.977 0.857 15.953 1 94.94 133 ASN B N 1
ATOM 2825 C CA . ASN B 1 133 ? 15.133 0.449 14.836 1 94.94 133 ASN B CA 1
ATOM 2826 C C . ASN B 1 133 ? 14.469 1.65 14.164 1 94.94 133 ASN B C 1
ATOM 2828 O O . ASN B 1 133 ? 14.336 1.685 12.945 1 94.94 133 ASN B O 1
ATOM 2832 N N . ILE B 1 134 ? 14.109 2.623 14.898 1 95.88 134 ILE B N 1
ATOM 2833 C CA . ILE B 1 134 ? 13.5 3.838 14.367 1 95.88 134 ILE B CA 1
ATOM 2834 C C . ILE B 1 134 ? 14.555 4.672 13.648 1 95.88 134 ILE B C 1
ATOM 2836 O O . ILE B 1 134 ? 14.281 5.262 12.602 1 95.88 134 ILE B O 1
ATOM 2840 N N . GLU B 1 135 ? 15.758 4.656 14.172 1 95.69 135 GLU B N 1
ATOM 2841 C CA . GLU B 1 135 ? 16.844 5.367 13.508 1 95.69 135 GLU B CA 1
ATOM 2842 C C . GLU B 1 135 ? 17.125 4.785 12.125 1 95.69 135 GLU B C 1
ATOM 2844 O O . GLU B 1 135 ? 17.406 5.527 11.18 1 95.69 135 GLU B O 1
ATOM 2849 N N . ARG B 1 136 ? 17.141 3.496 12.039 1 95.69 136 ARG B N 1
ATOM 2850 C CA . ARG B 1 136 ? 17.344 2.844 10.75 1 95.69 136 ARG B CA 1
ATOM 2851 C C . ARG B 1 136 ? 16.234 3.217 9.773 1 95.69 136 ARG B C 1
ATOM 2853 O O . ARG B 1 136 ? 16.5 3.441 8.586 1 95.69 136 ARG B O 1
ATOM 2860 N N . GLU B 1 137 ? 15.008 3.291 10.258 1 97.31 137 GLU B N 1
ATOM 2861 C CA . GLU B 1 137 ? 13.883 3.68 9.414 1 97.31 137 GLU B CA 1
ATOM 2862 C C . GLU B 1 137 ? 14 5.141 8.984 1 97.31 137 GLU B C 1
ATOM 2864 O O . GLU B 1 137 ? 13.648 5.488 7.852 1 97.31 137 GLU B O 1
ATOM 2869 N N . LEU B 1 138 ? 14.477 5.969 9.898 1 97.5 138 LEU B N 1
ATOM 2870 C CA . LEU B 1 138 ? 14.703 7.367 9.547 1 97.5 138 LEU B CA 1
ATOM 2871 C C . LEU B 1 138 ? 15.742 7.488 8.445 1 97.5 138 LEU B C 1
ATOM 2873 O O . LEU B 1 138 ? 15.57 8.266 7.504 1 97.5 138 LEU B O 1
ATOM 2877 N N . ASP B 1 139 ? 16.812 6.734 8.578 1 97.56 139 ASP B N 1
ATOM 2878 C CA . ASP B 1 139 ? 17.844 6.742 7.543 1 97.56 139 ASP B CA 1
ATOM 2879 C C . ASP B 1 139 ? 17.266 6.328 6.191 1 97.56 139 ASP B C 1
ATOM 2881 O O . ASP B 1 139 ? 17.578 6.941 5.164 1 97.56 139 ASP B O 1
ATOM 2885 N N . ARG B 1 140 ? 16.453 5.324 6.156 1 97 140 ARG B N 1
ATOM 2886 C CA . ARG B 1 140 ? 15.797 4.859 4.941 1 97 140 ARG B CA 1
ATOM 2887 C C . ARG B 1 140 ? 14.883 5.941 4.367 1 97 140 ARG B C 1
ATOM 2889 O O . ARG B 1 140 ? 14.898 6.195 3.162 1 97 140 ARG B O 1
ATOM 2896 N N . LEU B 1 141 ? 14.125 6.535 5.25 1 98.06 141 LEU B N 1
ATOM 2897 C CA . LEU B 1 141 ? 13.211 7.598 4.852 1 98.06 141 LEU B CA 1
ATOM 2898 C C . LEU B 1 141 ? 13.969 8.742 4.18 1 98.06 141 LEU B C 1
ATOM 2900 O O . LEU B 1 141 ? 13.57 9.203 3.107 1 98.06 141 LEU B O 1
ATOM 2904 N N . GLU B 1 142 ? 15.016 9.148 4.801 1 98.12 142 GLU B N 1
ATOM 2905 C CA . GLU B 1 142 ? 15.805 10.258 4.262 1 98.12 142 GLU B CA 1
ATOM 2906 C C . GLU B 1 142 ? 16.469 9.875 2.938 1 98.12 142 GLU B C 1
ATOM 2908 O O . GLU B 1 142 ? 16.578 10.703 2.035 1 98.12 142 GLU B O 1
ATOM 2913 N N . THR B 1 143 ? 16.797 8.625 2.807 1 97 143 THR B N 1
ATOM 2914 C CA . THR B 1 143 ? 17.391 8.125 1.571 1 97 143 THR B CA 1
ATOM 2915 C C . THR B 1 143 ? 16.391 8.203 0.422 1 97 143 THR B C 1
ATOM 2917 O O . THR B 1 143 ? 16.719 8.703 -0.659 1 97 143 THR B O 1
ATOM 2920 N N . ILE B 1 144 ? 15.18 7.777 0.671 1 97.19 144 ILE B N 1
ATOM 2921 C CA . ILE B 1 144 ? 14.242 7.707 -0.442 1 97.19 144 ILE B CA 1
ATOM 2922 C C . ILE B 1 144 ? 13.727 9.102 -0.773 1 97.19 144 ILE B C 1
ATOM 2924 O O . ILE B 1 144 ? 13.445 9.406 -1.935 1 97.19 144 ILE B O 1
ATOM 2928 N N . TRP B 1 145 ? 13.555 10 0.204 1 97.38 145 TRP B N 1
ATOM 2929 C CA . TRP B 1 145 ? 13.172 11.383 -0.075 1 97.38 145 TRP B CA 1
ATOM 2930 C C . TRP B 1 145 ? 14.25 12.094 -0.893 1 97.38 145 TRP B C 1
ATOM 2932 O O . TRP B 1 145 ? 13.945 12.734 -1.899 1 97.38 145 TRP B O 1
ATOM 2942 N N . ALA B 1 146 ? 15.5 11.93 -0.494 1 95.81 146 ALA B N 1
ATOM 2943 C CA . ALA B 1 146 ? 16.609 12.562 -1.21 1 95.81 146 ALA B CA 1
ATOM 2944 C C . ALA B 1 146 ? 16.703 12.039 -2.641 1 95.81 146 ALA B C 1
ATOM 2946 O O . ALA B 1 146 ? 16.906 12.812 -3.578 1 95.81 146 ALA B O 1
ATOM 2947 N N . ASN B 1 147 ? 16.578 10.758 -2.781 1 95.19 147 ASN B N 1
ATOM 2948 C CA . ASN B 1 147 ? 16.641 10.148 -4.105 1 95.19 147 ASN B CA 1
ATOM 2949 C C . ASN B 1 147 ? 15.516 10.641 -5.008 1 95.19 147 ASN B C 1
ATOM 2951 O O . ASN B 1 147 ? 15.742 10.93 -6.184 1 95.19 147 ASN B O 1
ATOM 2955 N N . ALA B 1 148 ? 14.305 10.688 -4.488 1 95.69 148 ALA B N 1
ATOM 2956 C CA . ALA B 1 148 ? 13.156 11.141 -5.27 1 95.69 148 ALA B CA 1
ATOM 2957 C C . ALA B 1 148 ? 13.367 12.57 -5.773 1 95.69 148 ALA B C 1
ATOM 2959 O O . ALA B 1 148 ? 13.125 12.859 -6.945 1 95.69 148 ALA B O 1
ATOM 2960 N N . ARG B 1 149 ? 13.82 13.406 -4.895 1 94.69 149 ARG B N 1
ATOM 2961 C CA . ARG B 1 149 ? 14.055 14.797 -5.273 1 94.69 149 ARG B CA 1
ATOM 2962 C C . ARG B 1 149 ? 15.156 14.898 -6.32 1 94.69 149 ARG B C 1
ATOM 2964 O O . ARG B 1 149 ? 15.031 15.648 -7.289 1 94.69 149 ARG B O 1
ATOM 2971 N N . ALA B 1 150 ? 16.188 14.156 -6.141 1 92.44 150 ALA B N 1
ATOM 2972 C CA . ALA B 1 150 ? 17.328 14.203 -7.051 1 92.44 150 ALA B CA 1
ATOM 2973 C C . ALA B 1 150 ? 16.953 13.695 -8.438 1 92.44 150 ALA B C 1
ATOM 2975 O O . ALA B 1 150 ? 17.328 14.289 -9.445 1 92.44 150 ALA B O 1
ATOM 2976 N N . LYS B 1 151 ? 16.156 12.648 -8.508 1 92.12 151 LYS B N 1
ATOM 2977 C CA . LYS B 1 151 ? 15.852 11.984 -9.773 1 92.12 151 LYS B CA 1
ATOM 2978 C C . LYS B 1 151 ? 14.805 12.758 -10.57 1 92.12 151 LYS B C 1
ATOM 2980 O O . LYS B 1 151 ? 14.742 12.656 -11.797 1 92.12 151 LYS B O 1
ATOM 2985 N N . THR B 1 152 ? 14.016 13.523 -9.883 1 92.19 152 THR B N 1
ATOM 2986 C CA . THR B 1 152 ? 12.969 14.258 -10.578 1 92.19 152 THR B CA 1
ATOM 2987 C C . THR B 1 152 ? 13.352 15.727 -10.75 1 92.19 152 THR B C 1
ATOM 2989 O O . THR B 1 152 ? 12.578 16.516 -11.289 1 92.19 152 THR B O 1
ATOM 2992 N N . CYS B 1 153 ? 14.547 16.047 -10.336 1 82.19 153 CYS B N 1
ATOM 2993 C CA . CYS B 1 153 ? 15.07 17.406 -10.422 1 82.19 153 CYS B CA 1
ATOM 2994 C C . CYS B 1 153 ? 14.055 18.406 -9.898 1 82.19 153 CYS B C 1
ATOM 2996 O O . CYS B 1 153 ? 13.797 19.422 -10.547 1 82.19 153 CYS B O 1
ATOM 2998 N N . ALA B 1 154 ? 13.539 18.109 -8.875 1 77 154 ALA B N 1
ATOM 2999 C CA . ALA B 1 154 ? 12.508 18.953 -8.289 1 77 154 ALA B CA 1
ATOM 3000 C C . ALA B 1 154 ? 13.094 20.281 -7.809 1 77 154 ALA B C 1
ATOM 3002 O O . ALA B 1 154 ? 14.094 20.297 -7.086 1 77 154 ALA B O 1
ATOM 3003 N N . ASP B 1 155 ? 12.562 21.312 -8.25 1 83.94 155 ASP B N 1
ATOM 3004 C CA . ASP B 1 155 ? 13.031 22.641 -7.883 1 83.94 155 ASP B CA 1
ATOM 3005 C C . ASP B 1 155 ? 12.195 23.234 -6.75 1 83.94 155 ASP B C 1
ATOM 3007 O O . ASP B 1 155 ? 12.609 24.188 -6.098 1 83.94 155 ASP B O 1
ATOM 3011 N N . GLY B 1 156 ? 11.203 22.75 -6.41 1 89.5 156 GLY B N 1
ATOM 3012 C CA . GLY B 1 156 ? 10.328 23.219 -5.344 1 89.5 156 GLY B CA 1
ATOM 3013 C C . GLY B 1 156 ? 10.414 22.359 -4.094 1 89.5 156 GLY B C 1
ATOM 3014 O O . GLY B 1 156 ? 11.336 21.562 -3.941 1 89.5 156 GLY B O 1
ATOM 3015 N N . PRO B 1 157 ? 9.562 22.641 -3.178 1 95.06 157 PRO B N 1
ATOM 3016 C CA . PRO B 1 157 ? 9.656 21.984 -1.865 1 95.06 157 PRO B CA 1
ATOM 3017 C C . PRO B 1 157 ? 9.156 20.547 -1.877 1 95.06 157 PRO B C 1
ATOM 3019 O O . PRO B 1 157 ? 9.375 19.812 -0.913 1 95.06 157 PRO B O 1
ATOM 3022 N N . TRP B 1 158 ? 8.555 20.188 -2.9 1 97.19 158 TRP B N 1
ATOM 3023 C CA . TRP B 1 158 ? 7.883 18.891 -2.895 1 97.19 158 TRP B CA 1
ATOM 3024 C C . TRP B 1 158 ? 8.734 17.844 -3.592 1 97.19 158 TRP B C 1
ATOM 3026 O O . TRP B 1 158 ? 9.719 18.172 -4.254 1 97.19 158 TRP B O 1
ATOM 3036 N N . LEU B 1 159 ? 8.484 16.594 -3.393 1 96.44 159 LEU B N 1
ATOM 3037 C CA . LEU B 1 159 ? 9.398 15.477 -3.615 1 96.44 159 LEU B CA 1
ATOM 3038 C C . LEU B 1 159 ? 9.672 15.289 -5.105 1 96.44 159 LEU B C 1
ATOM 3040 O O . LEU B 1 159 ? 10.805 15.031 -5.5 1 96.44 159 LEU B O 1
ATOM 3044 N N . CYS B 1 160 ? 8.586 15.32 -5.898 1 96.69 160 CYS B N 1
ATOM 3045 C CA . CYS B 1 160 ? 8.734 14.914 -7.293 1 96.69 160 CYS B CA 1
ATOM 3046 C C . CYS B 1 160 ? 8.234 16 -8.234 1 96.69 160 CYS B C 1
ATOM 3048 O O . CYS B 1 160 ? 7.617 15.711 -9.258 1 96.69 160 CYS B O 1
ATOM 3050 N N . GLY B 1 161 ? 8.484 17.266 -7.906 1 94.44 161 GLY B N 1
ATOM 3051 C CA . GLY B 1 161 ? 7.98 18.422 -8.641 1 94.44 161 GLY B CA 1
ATOM 3052 C C . GLY B 1 161 ? 6.832 19.125 -7.938 1 94.44 161 GLY B C 1
ATOM 3053 O O . GLY B 1 161 ? 6.934 19.469 -6.758 1 94.44 161 GLY B O 1
ATOM 3054 N N . ALA B 1 162 ? 5.77 19.344 -8.648 1 94.88 162 ALA B N 1
ATOM 3055 C CA . ALA B 1 162 ? 4.59 19.953 -8.031 1 94.88 162 ALA B CA 1
ATOM 3056 C C . ALA B 1 162 ? 4.023 19.047 -6.938 1 94.88 162 ALA B C 1
ATOM 3058 O O . ALA B 1 162 ? 4.297 17.844 -6.906 1 94.88 162 ALA B O 1
ATOM 3059 N N . TYR B 1 163 ? 3.289 19.719 -6.031 1 97.5 163 TYR B N 1
ATOM 3060 C CA . TYR B 1 163 ? 2.619 18.953 -4.984 1 97.5 163 TYR B CA 1
ATOM 3061 C C . TYR B 1 163 ? 1.819 17.797 -5.582 1 97.5 163 TYR B C 1
ATOM 3063 O O . TYR B 1 163 ? 1.115 17.969 -6.582 1 97.5 163 TYR B O 1
ATOM 3071 N N . SER B 1 164 ? 1.98 16.609 -5.082 1 98.38 164 SER B N 1
ATOM 3072 C CA . SER B 1 164 ? 1.281 15.438 -5.578 1 98.38 164 SER B CA 1
ATOM 3073 C C . SER B 1 164 ? 0.718 14.602 -4.43 1 98.38 164 SER B C 1
ATOM 3075 O O . SER B 1 164 ? 0.86 14.969 -3.264 1 98.38 164 SER B O 1
ATOM 3077 N N . LEU B 1 165 ? 0.077 13.484 -4.781 1 98.81 165 LEU B N 1
ATOM 3078 C CA . LEU B 1 165 ? -0.467 12.555 -3.799 1 98.81 165 LEU B CA 1
ATOM 3079 C C . LEU B 1 165 ? 0.64 11.992 -2.912 1 98.81 165 LEU B C 1
ATOM 3081 O O . LEU B 1 165 ? 0.415 11.727 -1.73 1 98.81 165 LEU B O 1
ATOM 3085 N N . ALA B 1 166 ? 1.852 11.852 -3.42 1 98.62 166 ALA B N 1
ATOM 3086 C CA . ALA B 1 166 ? 2.963 11.375 -2.598 1 98.62 166 ALA B CA 1
ATOM 3087 C C . ALA B 1 166 ? 3.225 12.328 -1.434 1 98.62 166 ALA B C 1
ATOM 3089 O O . ALA B 1 166 ? 3.484 11.891 -0.311 1 98.62 166 ALA B O 1
ATOM 3090 N N . ASP B 1 167 ? 3.143 13.594 -1.712 1 98.75 167 ASP B N 1
ATOM 3091 C CA . ASP B 1 167 ? 3.377 14.586 -0.664 1 98.75 167 ASP B CA 1
ATOM 3092 C C . ASP B 1 167 ? 2.271 14.539 0.388 1 98.75 167 ASP B C 1
ATOM 3094 O O . ASP B 1 167 ? 2.543 14.633 1.587 1 98.75 167 ASP B O 1
ATOM 3098 N N . ALA B 1 168 ? 1.03 14.422 -0.04 1 98.88 168 ALA B N 1
ATOM 3099 C CA . ALA B 1 168 ? -0.064 14.289 0.918 1 98.88 168 ALA B CA 1
ATOM 3100 C C . ALA B 1 168 ? 0.154 13.086 1.83 1 98.88 168 ALA B C 1
ATOM 3102 O O . ALA B 1 168 ? -0.069 13.164 3.041 1 98.88 168 ALA B O 1
ATOM 3103 N N . ILE B 1 169 ? 0.605 12.023 1.272 1 98.75 169 ILE B N 1
ATOM 3104 C CA . ILE B 1 169 ? 0.809 10.758 1.969 1 98.75 169 ILE B CA 1
ATOM 3105 C C . ILE B 1 169 ? 1.931 10.906 2.994 1 98.75 169 ILE B C 1
ATOM 3107 O O . ILE B 1 169 ? 1.879 10.312 4.07 1 98.75 169 ILE B O 1
ATOM 3111 N N . PHE B 1 170 ? 2.9 11.766 2.75 1 98.81 170 PHE B N 1
ATOM 3112 C CA . PHE B 1 170 ? 4.062 11.891 3.621 1 98.81 170 PHE B CA 1
ATOM 3113 C C . PHE B 1 170 ? 3.838 12.984 4.664 1 98.81 170 PHE B C 1
ATOM 3115 O O . PHE B 1 170 ? 4.633 13.141 5.59 1 98.81 170 PHE B O 1
ATOM 3122 N N . ALA B 1 171 ? 2.76 13.75 4.574 1 98.75 171 ALA B N 1
ATOM 3123 C CA . ALA B 1 171 ? 2.527 14.875 5.473 1 98.75 171 ALA B CA 1
ATOM 3124 C C . ALA B 1 171 ? 2.533 14.43 6.93 1 98.75 171 ALA B C 1
ATOM 3126 O O . ALA B 1 171 ? 3.182 15.047 7.773 1 98.75 171 ALA B O 1
ATOM 3127 N N . PRO B 1 172 ? 1.829 13.336 7.266 1 98.5 172 PRO B N 1
ATOM 3128 C CA . PRO B 1 172 ? 1.887 12.906 8.664 1 98.5 172 PRO B CA 1
ATOM 3129 C C . PRO B 1 172 ? 3.305 12.562 9.117 1 98.5 172 PRO B C 1
ATOM 3131 O O . PRO B 1 172 ? 3.66 12.789 10.273 1 98.5 172 PRO B O 1
ATOM 3134 N N . MET B 1 173 ? 4.043 11.945 8.227 1 98.56 173 MET B N 1
ATOM 3135 C CA . MET B 1 173 ? 5.422 11.609 8.57 1 98.56 173 MET B CA 1
ATOM 3136 C C . MET B 1 173 ? 6.238 12.867 8.852 1 98.56 173 MET B C 1
ATOM 3138 O O . MET B 1 173 ? 7.035 12.898 9.789 1 98.56 173 MET B O 1
ATOM 3142 N N . ALA B 1 174 ? 6.074 13.875 8 1 98.25 174 ALA B N 1
ATOM 3143 C CA . ALA B 1 174 ? 6.746 15.156 8.242 1 98.25 174 ALA B CA 1
ATOM 3144 C C . ALA B 1 174 ? 6.395 15.703 9.625 1 98.25 174 ALA B C 1
ATOM 3146 O O . ALA B 1 174 ? 7.273 16.172 10.352 1 98.25 174 ALA B O 1
ATOM 3147 N N . SER B 1 175 ? 5.16 15.633 9.984 1 98.06 175 SER B N 1
ATOM 3148 C CA . SER B 1 175 ? 4.738 16.125 11.289 1 98.06 175 SER B CA 1
ATOM 3149 C C . SER B 1 175 ? 5.371 15.328 12.422 1 98.06 175 SER B C 1
ATOM 3151 O O . SER B 1 175 ? 5.727 15.883 13.461 1 98.06 175 SER B O 1
ATOM 3153 N N . ARG B 1 176 ? 5.473 14.031 12.234 1 97.38 176 ARG B N 1
ATOM 3154 C CA . ARG B 1 176 ? 6.113 13.164 13.219 1 97.38 176 ARG B CA 1
ATOM 3155 C C . ARG B 1 176 ? 7.555 13.586 13.469 1 97.38 176 ARG B C 1
ATOM 3157 O O . ARG B 1 176 ? 8 13.633 14.617 1 97.38 176 ARG B O 1
ATOM 3164 N N . LEU B 1 177 ? 8.234 13.852 12.406 1 97.38 177 LEU B N 1
ATOM 3165 C CA . LEU B 1 177 ? 9.641 14.227 12.531 1 97.38 177 LEU B CA 1
ATOM 3166 C C . LEU B 1 177 ? 9.789 15.539 13.297 1 97.38 177 LEU B C 1
ATOM 3168 O O . LEU B 1 177 ? 10.75 15.719 14.039 1 97.38 177 LEU B O 1
ATOM 3172 N N . ALA B 1 178 ? 8.875 16.406 13.133 1 97.38 178 ALA B N 1
ATOM 3173 C CA . ALA B 1 178 ? 8.875 17.672 13.875 1 97.38 178 ALA B CA 1
ATOM 3174 C C . ALA B 1 178 ? 8.508 17.453 15.336 1 97.38 178 ALA B C 1
ATOM 3176 O O . ALA B 1 178 ? 9.148 18 16.234 1 97.38 178 ALA B O 1
ATOM 3177 N N . THR B 1 179 ? 7.5 16.656 15.625 1 97.75 179 THR B N 1
ATOM 3178 C CA . THR B 1 179 ? 6.969 16.406 16.953 1 97.75 179 THR B CA 1
ATOM 3179 C C . THR B 1 179 ? 8.055 15.844 17.875 1 97.75 179 THR B C 1
ATOM 3181 O O . THR B 1 179 ? 8.164 16.234 19.031 1 97.75 179 THR B O 1
ATOM 3184 N N . TYR B 1 180 ? 8.844 15.016 17.344 1 97.06 180 TYR B N 1
ATOM 3185 C CA . TYR B 1 180 ? 9.812 14.305 18.156 1 97.06 180 TYR B CA 1
ATOM 3186 C C . TYR B 1 180 ? 11.211 14.883 17.984 1 97.06 180 TYR B C 1
ATOM 3188 O O . TYR B 1 180 ? 12.188 14.32 18.469 1 97.06 180 TYR B O 1
ATOM 3196 N N . LYS B 1 181 ? 11.328 15.914 17.203 1 94.88 181 LYS B N 1
ATOM 3197 C CA . LYS B 1 181 ? 12.539 16.719 17.016 1 94.88 181 LYS B CA 1
ATOM 3198 C C . LYS B 1 181 ? 13.703 15.859 16.531 1 94.88 181 LYS B C 1
ATOM 3200 O O . LYS B 1 181 ? 14.789 15.898 17.109 1 94.88 181 LYS B O 1
ATOM 3205 N N . PHE B 1 182 ? 13.422 15.125 15.492 1 94.38 182 PHE B N 1
ATOM 3206 C CA . PHE B 1 182 ? 14.492 14.344 14.875 1 94.38 182 PHE B CA 1
ATOM 3207 C C . PHE B 1 182 ? 15.57 15.266 14.312 1 94.38 182 PHE B C 1
ATOM 3209 O O . PHE B 1 182 ? 15.258 16.312 13.742 1 94.38 182 PHE B O 1
ATOM 3216 N N . ASP B 1 183 ? 16.828 14.914 14.531 1 92.56 183 ASP B N 1
ATOM 3217 C CA . ASP B 1 183 ? 17.922 15.562 13.812 1 92.56 183 ASP B CA 1
ATOM 3218 C C . ASP B 1 183 ? 18.047 15.023 12.391 1 92.56 183 ASP B C 1
ATOM 3220 O O . ASP B 1 183 ? 18.594 13.945 12.18 1 92.56 183 ASP B O 1
ATOM 3224 N N . THR B 1 184 ? 17.5 15.719 11.438 1 96.31 184 THR B N 1
ATOM 3225 C CA . THR B 1 184 ? 17.406 15.219 10.07 1 96.31 184 THR B CA 1
ATOM 3226 C C . THR B 1 184 ? 18.406 15.938 9.172 1 96.31 184 THR B C 1
ATOM 3228 O O . THR B 1 184 ? 18.953 16.984 9.539 1 96.31 184 THR B O 1
ATOM 3231 N N . ARG B 1 185 ? 18.781 15.398 8.031 1 96.31 185 ARG B N 1
ATOM 3232 C CA . ARG B 1 185 ? 19.609 15.984 6.988 1 96.31 185 ARG B CA 1
ATOM 3233 C C . ARG B 1 185 ? 18.906 17.156 6.316 1 96.31 185 ARG B C 1
ATOM 3235 O O . ARG B 1 185 ? 17.688 17.297 6.43 1 96.31 185 ARG B O 1
ATOM 3242 N N . PRO B 1 186 ? 19.531 18.031 5.656 1 94.81 186 PRO B N 1
ATOM 3243 C CA . PRO B 1 186 ? 19 19.297 5.141 1 94.81 186 PRO B CA 1
ATOM 3244 C C . PRO B 1 186 ? 17.797 19.094 4.219 1 94.81 186 PRO B C 1
ATOM 3246 O O . PRO B 1 186 ? 16.812 19.828 4.312 1 94.81 186 PRO B O 1
ATOM 3249 N N . VAL B 1 187 ? 17.859 18.188 3.348 1 94.06 187 VAL B N 1
ATOM 3250 C CA . VAL B 1 187 ? 16.75 17.938 2.428 1 94.06 187 VAL B CA 1
ATOM 3251 C C . VAL B 1 187 ? 15.484 17.609 3.219 1 94.06 187 VAL B C 1
ATOM 3253 O O . VAL B 1 187 ? 14.406 18.141 2.926 1 94.06 187 VAL B O 1
ATOM 3256 N N . THR B 1 188 ? 15.625 16.75 4.188 1 96.69 188 THR B N 1
ATOM 3257 C CA . THR B 1 188 ? 14.508 16.359 5.035 1 96.69 188 THR B CA 1
ATOM 3258 C C . THR B 1 188 ? 13.992 17.562 5.84 1 96.69 188 THR B C 1
ATOM 3260 O O . THR B 1 188 ? 12.781 17.75 5.957 1 96.69 188 THR B O 1
ATOM 3263 N N . LYS B 1 189 ? 14.906 18.281 6.387 1 95.69 189 LYS B N 1
ATOM 3264 C CA . LYS B 1 189 ? 14.531 19.453 7.168 1 95.69 189 LYS B CA 1
ATOM 3265 C C . LYS B 1 189 ? 13.688 20.422 6.34 1 95.69 189 LYS B C 1
ATOM 3267 O O . LYS B 1 189 ? 12.672 20.922 6.812 1 95.69 189 LYS B O 1
ATOM 3272 N N . SER B 1 190 ? 14.125 20.688 5.129 1 95.94 190 SER B N 1
ATOM 3273 C CA . SER B 1 190 ? 13.422 21.609 4.242 1 95.94 190 SER B CA 1
ATOM 3274 C C . SER B 1 190 ? 12.047 21.062 3.857 1 95.94 190 SER B C 1
ATOM 3276 O O . SER B 1 190 ? 11.078 21.812 3.76 1 95.94 190 SER B O 1
ATOM 3278 N N . TYR B 1 191 ? 11.961 19.797 3.568 1 97.38 191 TYR B N 1
ATOM 3279 C CA . TYR B 1 191 ? 10.719 19.141 3.199 1 97.38 191 TYR B CA 1
ATOM 3280 C C . TYR B 1 191 ? 9.719 19.172 4.352 1 97.38 191 TYR B C 1
ATOM 3282 O O . TYR B 1 191 ? 8.531 19.453 4.145 1 97.38 191 TYR B O 1
ATOM 3290 N N . VAL B 1 192 ? 10.188 18.922 5.609 1 97.81 192 VAL B N 1
ATOM 3291 C CA . VAL B 1 192 ? 9.352 18.984 6.809 1 97.81 192 VAL B CA 1
ATOM 3292 C C . VAL B 1 192 ? 8.836 20.406 7.008 1 97.81 192 VAL B C 1
ATOM 3294 O O . VAL B 1 192 ? 7.645 20.609 7.25 1 97.81 192 VAL B O 1
ATOM 3297 N N . ALA B 1 193 ? 9.695 21.359 6.855 1 97.25 193 ALA B N 1
ATOM 3298 C CA . ALA B 1 193 ? 9.305 22.766 7.016 1 97.25 193 ALA B CA 1
ATOM 3299 C C . ALA B 1 193 ? 8.234 23.156 6 1 97.25 193 ALA B C 1
ATOM 3301 O O . ALA B 1 193 ? 7.324 23.922 6.312 1 97.25 193 ALA B O 1
ATOM 3302 N N . ALA B 1 194 ? 8.383 22.656 4.789 1 97.62 194 ALA B N 1
ATOM 3303 C CA . ALA B 1 194 ? 7.395 22.953 3.748 1 97.62 194 ALA B CA 1
ATOM 3304 C C . ALA B 1 194 ? 6.02 22.422 4.137 1 97.62 194 ALA B C 1
ATOM 3306 O O . ALA B 1 194 ? 5.008 23.094 3.949 1 97.62 194 ALA B O 1
ATOM 3307 N N . HIS B 1 195 ? 5.973 21.203 4.637 1 98.31 195 HIS B N 1
ATOM 3308 C CA . HIS B 1 195 ? 4.707 20.625 5.07 1 98.31 195 HIS B CA 1
ATOM 3309 C C . HIS B 1 195 ? 4.09 21.422 6.207 1 98.31 195 HIS B C 1
ATOM 3311 O O . HIS B 1 195 ? 2.898 21.734 6.176 1 98.31 195 HIS B O 1
ATOM 3317 N N . LEU B 1 196 ? 4.895 21.75 7.23 1 98 196 LEU B N 1
ATOM 3318 C CA . LEU B 1 196 ? 4.383 22.422 8.422 1 98 196 LEU B CA 1
ATOM 3319 C C . LEU B 1 196 ? 3.926 23.844 8.094 1 98 196 LEU B C 1
ATOM 3321 O O . LEU B 1 196 ? 3.045 24.391 8.766 1 98 196 LEU B O 1
ATOM 3325 N N . GLY B 1 197 ? 4.516 24.391 7.066 1 97.81 197 GLY B N 1
ATOM 3326 C CA . GLY B 1 197 ? 4.16 25.734 6.645 1 97.81 197 GLY B CA 1
ATOM 3327 C C . GLY B 1 197 ? 3.016 25.781 5.652 1 97.81 197 GLY B C 1
ATOM 3328 O O . GLY B 1 197 ? 2.502 26.844 5.324 1 97.81 197 GLY B O 1
ATOM 3329 N N . ASP B 1 198 ? 2.592 24.656 5.164 1 98 198 ASP B N 1
ATOM 3330 C CA . ASP B 1 198 ? 1.54 24.578 4.152 1 98 198 ASP B CA 1
ATOM 3331 C C . ASP B 1 198 ? 0.204 25.062 4.711 1 98 198 ASP B C 1
ATOM 3333 O O . ASP B 1 198 ? -0.22 24.625 5.785 1 98 198 ASP B O 1
ATOM 3337 N N . PRO B 1 199 ? -0.512 25.938 3.994 1 97.94 199 PRO B N 1
ATOM 3338 C CA . PRO B 1 199 ? -1.751 26.516 4.523 1 97.94 199 PRO B CA 1
ATOM 3339 C C . PRO B 1 199 ? -2.812 25.469 4.824 1 97.94 199 PRO B C 1
ATOM 3341 O O . PRO B 1 199 ? -3.553 25.578 5.801 1 97.94 199 PRO B O 1
ATOM 3344 N N . ALA B 1 200 ? -2.916 24.484 3.975 1 98.5 200 ALA B N 1
ATOM 3345 C CA . ALA B 1 200 ? -3.908 23.438 4.203 1 98.5 200 ALA B CA 1
ATOM 3346 C C . ALA B 1 200 ? -3.584 22.641 5.469 1 98.5 200 ALA B C 1
ATOM 3348 O O . ALA B 1 200 ? -4.484 22.266 6.223 1 98.5 200 ALA B O 1
ATOM 3349 N N . PHE B 1 201 ? -2.309 22.344 5.695 1 98.62 201 PHE B N 1
ATOM 3350 C CA . PHE B 1 201 ? -1.886 21.641 6.898 1 98.62 201 PHE B CA 1
ATOM 3351 C C . PHE B 1 201 ? -2.148 22.484 8.141 1 98.62 201 PHE B C 1
ATOM 3353 O O . PHE B 1 201 ? -2.637 21.984 9.148 1 98.62 201 PHE B O 1
ATOM 3360 N N . ARG B 1 202 ? -1.854 23.719 8.039 1 98.38 202 ARG B N 1
ATOM 3361 C CA . ARG B 1 202 ? -2.072 24.625 9.156 1 98.38 202 ARG B CA 1
ATOM 3362 C C . ARG B 1 202 ? -3.559 24.75 9.477 1 98.38 202 ARG B C 1
ATOM 3364 O O . ARG B 1 202 ? -3.938 24.828 10.648 1 98.38 202 ARG B O 1
ATOM 3371 N N . LYS B 1 203 ? -4.348 24.828 8.43 1 98.38 203 LYS B N 1
ATOM 3372 C CA . LYS B 1 203 ? -5.793 24.859 8.633 1 98.38 203 LYS B CA 1
ATOM 3373 C C . LYS B 1 203 ? -6.273 23.594 9.344 1 98.38 203 LYS B C 1
ATOM 3375 O O . LYS B 1 203 ? -7.086 23.656 10.266 1 98.38 203 LYS B O 1
ATOM 3380 N N . TRP B 1 204 ? -5.812 22.422 8.945 1 98.56 204 TRP B N 1
ATOM 3381 C CA . TRP B 1 204 ? -6.148 21.141 9.562 1 98.56 204 TRP B CA 1
ATOM 3382 C C . TRP B 1 204 ? -5.805 21.156 11.047 1 98.56 204 TRP B C 1
ATOM 3384 O O . TRP B 1 204 ? -6.637 20.797 11.883 1 98.56 204 TRP B O 1
ATOM 3394 N N . ARG B 1 205 ? -4.598 21.562 11.344 1 98.5 205 ARG B N 1
ATOM 3395 C CA . ARG B 1 205 ? -4.137 21.609 12.727 1 98.5 205 ARG B CA 1
ATOM 3396 C C . ARG B 1 205 ? -4.969 22.562 13.562 1 98.5 205 ARG B C 1
ATOM 3398 O O . ARG B 1 205 ? -5.359 22.25 14.688 1 98.5 205 ARG B O 1
ATOM 3405 N N . ALA B 1 206 ? -5.199 23.75 13 1 98.38 206 ALA B N 1
ATOM 3406 C CA . ALA B 1 206 ? -5.977 24.75 13.727 1 98.38 206 ALA B CA 1
ATOM 3407 C C . ALA B 1 206 ? -7.375 24.234 14.047 1 98.38 206 ALA B C 1
ATOM 3409 O O . ALA B 1 206 ? -7.883 24.453 15.148 1 98.38 206 ALA B O 1
ATOM 3410 N N . ASP B 1 207 ? -7.973 23.578 13.102 1 98.5 207 ASP B N 1
ATOM 3411 C CA . ASP B 1 207 ? -9.297 23.016 13.305 1 98.5 207 ASP B CA 1
ATOM 3412 C C . ASP B 1 207 ? -9.273 21.938 14.383 1 98.5 207 ASP B C 1
ATOM 3414 O O . ASP B 1 207 ? -10.203 21.828 15.188 1 98.5 207 ASP B O 1
ATOM 3418 N N . GLY B 1 208 ? -8.258 21.109 14.367 1 98.38 208 GLY B N 1
ATOM 3419 C CA . GLY B 1 208 ? -8.109 20.094 15.398 1 98.38 208 GLY B CA 1
ATOM 3420 C C . GLY B 1 208 ? -7.949 20.672 16.781 1 98.38 208 GLY B C 1
ATOM 3421 O O . GLY B 1 208 ? -8.594 20.219 17.734 1 98.38 208 GLY B O 1
ATOM 3422 N N . LEU B 1 209 ? -7.105 21.703 16.922 1 98 209 LEU B N 1
ATOM 3423 C CA . LEU B 1 209 ? -6.867 22.344 18.203 1 98 209 LEU B CA 1
ATOM 3424 C C . LEU B 1 209 ? -8.148 22.969 18.75 1 98 209 LEU B C 1
ATOM 3426 O O . LEU B 1 209 ? -8.383 22.953 19.953 1 98 209 LEU B O 1
ATOM 3430 N N . ALA B 1 210 ? -8.945 23.453 17.844 1 98.44 210 ALA B N 1
ATOM 3431 C CA . ALA B 1 210 ? -10.148 24.172 18.25 1 98.44 210 ALA B CA 1
ATOM 3432 C C . ALA B 1 210 ? -11.289 23.219 18.578 1 98.44 210 ALA B C 1
ATOM 3434 O O . ALA B 1 210 ? -12.117 23.5 19.438 1 98.44 210 ALA B O 1
ATOM 3435 N N . ASN B 1 211 ? -11.344 22.031 17.984 1 98.12 211 ASN B N 1
ATOM 3436 C CA . ASN B 1 211 ? -12.609 21.312 17.984 1 98.12 211 ASN B CA 1
ATOM 3437 C C . ASN B 1 211 ? -12.445 19.875 18.484 1 98.12 211 ASN B C 1
ATOM 3439 O O . ASN B 1 211 ? -13.422 19.219 18.812 1 98.12 211 ASN B O 1
ATOM 3443 N N . ASP B 1 212 ? -11.211 19.359 18.547 1 97.56 212 ASP B N 1
ATOM 3444 C CA . ASP B 1 212 ? -11.047 17.922 18.812 1 97.56 212 ASP B CA 1
ATOM 3445 C C . ASP B 1 212 ? -10.547 17.688 20.234 1 97.56 212 ASP B C 1
ATOM 3447 O O . ASP B 1 212 ? -9.805 18.516 20.781 1 97.56 212 ASP B O 1
ATOM 3451 N N . PRO B 1 213 ? -11.008 16.578 20.859 1 96.5 213 PRO B N 1
ATOM 3452 C CA . PRO B 1 213 ? -10.531 16.281 22.219 1 96.5 213 PRO B CA 1
ATOM 3453 C C . PRO B 1 213 ? -9.047 15.922 22.25 1 96.5 213 PRO B C 1
ATOM 3455 O O . PRO B 1 213 ? -8.547 15.258 21.344 1 96.5 213 PRO B O 1
ATOM 3458 N N . VAL B 1 214 ? -8.477 16.344 23.344 1 96.38 214 VAL B N 1
ATOM 3459 C CA . VAL B 1 214 ? -7.102 15.938 23.625 1 96.38 214 VAL B CA 1
ATOM 3460 C C . VAL B 1 214 ? -7.074 14.492 24.109 1 96.38 214 VAL B C 1
ATOM 3462 O O . VAL B 1 214 ? -7.91 14.086 24.922 1 96.38 214 VAL B O 1
ATOM 3465 N N . MET B 1 215 ? -6.156 13.75 23.562 1 94.62 215 MET B N 1
ATOM 3466 C CA . MET B 1 215 ? -5.957 12.367 23.984 1 94.62 215 MET B CA 1
ATOM 3467 C C . MET B 1 215 ? -4.609 12.195 24.672 1 94.62 215 MET B C 1
ATOM 3469 O O . MET B 1 215 ? -3.588 12 24.016 1 94.62 215 MET B O 1
ATOM 3473 N N . PRO B 1 216 ? -4.594 12.039 25.969 1 93.06 216 PRO B N 1
ATOM 3474 C CA . PRO B 1 216 ? -3.35 12.055 26.75 1 93.06 216 PRO B CA 1
ATOM 3475 C C . PRO B 1 216 ? -2.438 10.875 26.422 1 93.06 216 PRO B C 1
ATOM 3477 O O . PRO B 1 216 ? -1.225 10.953 26.625 1 93.06 216 PRO B O 1
ATOM 3480 N N . LYS B 1 217 ? -3.02 9.844 25.906 1 91.94 217 LYS B N 1
ATOM 3481 C CA . LYS B 1 217 ? -2.234 8.648 25.609 1 91.94 217 LYS B CA 1
ATOM 3482 C C . LYS B 1 217 ? -1.163 8.938 24.562 1 91.94 217 LYS B C 1
ATOM 3484 O O . LYS B 1 217 ? -0.187 8.195 24.453 1 91.94 217 LYS B O 1
ATOM 3489 N N . PHE B 1 218 ? -1.335 10.023 23.844 1 92.81 218 PHE B N 1
ATOM 3490 C CA . PHE B 1 218 ? -0.382 10.352 22.797 1 92.81 218 PHE B CA 1
ATOM 3491 C C . PHE B 1 218 ? 0.705 11.281 23.312 1 92.81 218 PHE B C 1
ATOM 3493 O O . PHE B 1 218 ? 1.629 11.641 22.578 1 92.81 218 PHE B O 1
ATOM 3500 N N . ASP B 1 219 ? 0.666 11.625 24.578 1 93.5 219 ASP B N 1
ATOM 3501 C CA . ASP B 1 219 ? 1.693 12.461 25.188 1 93.5 219 ASP B CA 1
ATOM 3502 C C . ASP B 1 219 ? 2.781 11.609 25.844 1 93.5 219 ASP B C 1
ATOM 3504 O O . ASP B 1 219 ? 2.496 10.555 26.406 1 93.5 219 ASP B O 1
ATOM 3508 N N . LEU B 1 220 ? 3.99 12.102 25.672 1 93.12 220 LEU B N 1
ATOM 3509 C CA . LEU B 1 220 ? 5.113 11.523 26.406 1 93.12 220 LEU B CA 1
ATOM 3510 C C . LEU B 1 220 ? 5.359 12.266 27.719 1 93.12 220 LEU B C 1
ATOM 3512 O O . LEU B 1 220 ? 4.98 13.438 27.844 1 93.12 220 LEU B O 1
ATOM 3516 N N . ASP B 1 221 ? 5.945 11.492 28.594 1 94.56 221 ASP B N 1
ATOM 3517 C CA . ASP B 1 221 ? 6.363 12.133 29.844 1 94.56 221 ASP B CA 1
ATOM 3518 C C . ASP B 1 221 ? 7.664 12.906 29.656 1 94.56 221 ASP B C 1
ATOM 3520 O O . ASP B 1 221 ? 8.688 12.555 30.25 1 94.56 221 ASP B O 1
ATOM 3524 N N . LEU B 1 222 ? 7.582 13.945 28.812 1 96.19 222 LEU B N 1
ATOM 3525 C CA . LEU B 1 222 ? 8.695 14.82 28.453 1 96.19 222 LEU B CA 1
ATOM 3526 C C . LEU B 1 222 ? 8.258 16.281 28.422 1 96.19 222 LEU B C 1
ATOM 3528 O O . LEU B 1 222 ? 7.078 16.578 28.203 1 96.19 222 LEU B O 1
ATOM 3532 N N . PRO B 1 223 ? 9.258 17.094 28.703 1 96.75 223 PRO B N 1
ATOM 3533 C CA . PRO B 1 223 ? 8.922 18.5 28.469 1 96.75 223 PRO B CA 1
ATOM 3534 C C . PRO B 1 223 ? 8.516 18.781 27.031 1 96.75 223 PRO B C 1
ATOM 3536 O O . PRO B 1 223 ? 8.906 18.047 26.125 1 96.75 223 PRO B O 1
ATOM 3539 N N . PHE B 1 224 ? 7.641 19.797 26.875 1 95.06 224 PHE B N 1
ATOM 3540 C CA . PHE B 1 224 ? 7.148 20.141 25.547 1 95.06 224 PHE B CA 1
ATOM 3541 C C . PHE B 1 224 ? 7.605 21.547 25.141 1 95.06 224 PHE B C 1
ATOM 3543 O O . PHE B 1 224 ? 7.844 22.391 26 1 95.06 224 PHE B O 1
ATOM 3550 N N . ASP B 1 225 ? 7.805 21.719 23.891 1 95.38 225 ASP B N 1
ATOM 3551 C CA . ASP B 1 225 ? 7.902 23.031 23.281 1 95.38 225 ASP B CA 1
ATOM 3552 C C . ASP B 1 225 ? 6.668 23.328 22.438 1 95.38 225 ASP B C 1
ATOM 3554 O O . ASP B 1 225 ? 5.906 22.422 22.094 1 95.38 225 ASP B O 1
ATOM 3558 N N . ASP B 1 226 ? 6.527 24.578 22.062 1 94.62 226 ASP B N 1
ATOM 3559 C CA . ASP B 1 226 ? 5.449 24.953 21.156 1 94.62 226 ASP B CA 1
ATOM 3560 C C . ASP B 1 226 ? 5.664 24.328 19.766 1 94.62 226 ASP B C 1
ATOM 3562 O O . ASP B 1 226 ? 6.797 24.078 19.375 1 94.62 226 ASP B O 1
ATOM 3566 N N . TRP B 1 227 ? 4.523 24.062 19.078 1 95 227 TRP B N 1
ATOM 3567 C CA . TRP B 1 227 ? 4.559 23.609 17.703 1 95 227 TRP B CA 1
ATOM 3568 C C . TRP B 1 227 ? 5.328 24.594 16.828 1 95 227 TRP B C 1
ATOM 3570 O O . TRP B 1 227 ? 5.203 25.812 16.984 1 95 227 TRP B O 1
ATOM 3580 N N . PRO B 1 228 ? 6.16 24.016 15.93 1 89.62 228 PRO B N 1
ATOM 3581 C CA . PRO B 1 228 ? 6.996 24.906 15.125 1 89.62 228 PRO B CA 1
ATOM 3582 C C . PRO B 1 228 ? 6.18 25.766 14.156 1 89.62 228 PRO B C 1
ATOM 3584 O O . PRO B 1 228 ? 5.176 25.297 13.609 1 89.62 228 PRO B O 1
ATOM 3587 N N . ASN B 1 229 ? 6.227 27.109 14.188 1 75.5 229 ASN B N 1
ATOM 3588 C CA . ASN B 1 229 ? 5.539 28.062 13.32 1 75.5 229 ASN B CA 1
ATOM 3589 C C . ASN B 1 229 ? 6.113 28.047 11.906 1 75.5 229 ASN B C 1
ATOM 3591 O O . ASN B 1 229 ? 7.301 27.781 11.719 1 75.5 229 ASN B O 1
#

Secondary structure (DSSP, 8-state):
--EEEEE--TTT-HHHHHHHHHHHTTT-GGGEEEEE---SSGGGHHHHTTTSTT--SSSEEE-TT--EE--HHHHHHHHHHH-GGG--S-SSHHHHHHHHHHHHHHHH--HHHHHHS----SEEESS----HHHHHHHHHHHHHHHHHHHHHT--SSSTTSS--HHHHHHHHHHHHHHHTT----HHHHHHHHHHHH-HHHHHHHHHHHHHS---GGG--SS-EEEPP-/--EEEEE--TTT-HHHHHHHHHHHTTT-GGGEEEEE---SSGGGHHHHTTTSTT--SSSEEE-TT--EE--HHHHHHHHHHH-GGG--S-SSHHHHHHHHHHHHHHHH--HHHHHHS----SEEESS----HHHHHHHHHHHHHHHHHHHHHT--SSSTTSS--HHHHHHHHHHHHHHHTT----HHHHHHHHHHHH-HHHHHHHHHHHHHS---GGG--SS-EEEPP-

Sequence (458 aa):
MLYQLILGNRLYFSWSIAAYLMVEKFDLSDHFDIKIVHPEAEADVARFLKDIPPARTLPTMITPEGVVVSDSSAIAEELSSRFPDAQMWPSNPAARAMARTVAAEMHSSFGGLRGGWPVNLRHTFQGAVAPPNIERELDRLETIWANARAKTCADGPWLCGAYSLADAIFAPMASRLATYKFDTRPVTKSYVAAHLGDPAFRKWRADGLANDPVMPKFDLDLPFDDWPNMLYQLILGNRLYFSWSIAAYLMVEKFDLSDHFDIKIVHPEAEADVARFLKDIPPARTLPTMITPEGVVVSDSSAIAEELSSRFPDAQMWPSNPAARAMARTVAAEMHSSFGGLRGGWPVNLRHTFQGAVAPPNIERELDRLETIWANARAKTCADGPWLCGAYSLADAIFAPMASRLATYKFDTRPVTKSYVAAHLGDPAFRKWRADGLANDPVMPKFDLDLPFDDWPN